Protein AF-A0A430GWV3-F1 (afdb_monomer)

pLDDT: mean 92.47, std 9.47, range [46.03, 98.88]

Solvent-accessible surface area (backbone atoms only — not comparable to full-atom values): 29104 Å² total; per-residue (Å²): 120,71,70,62,57,55,52,51,51,52,52,52,50,51,51,52,48,50,52,51,48,54,64,66,63,56,65,74,71,70,57,75,70,71,66,45,68,42,47,49,85,62,65,70,66,87,57,29,54,24,57,40,73,99,37,68,44,37,29,38,26,36,43,55,51,47,84,50,93,75,36,58,47,53,92,38,36,30,36,26,37,29,36,53,40,80,89,77,33,31,45,44,77,77,47,70,31,57,79,75,66,43,77,38,74,95,72,45,32,36,35,60,26,32,32,36,43,20,49,36,77,55,98,94,40,33,39,32,20,20,21,26,34,43,77,44,69,76,68,82,45,38,14,20,29,35,30,40,31,42,90,84,78,52,39,53,42,71,93,38,46,32,60,32,27,32,35,42,58,80,50,100,62,61,23,27,34,24,15,29,50,18,31,39,42,66,58,97,88,42,45,33,39,34,27,20,36,41,33,28,37,58,35,72,89,45,67,39,53,55,41,27,25,21,34,29,32,52,45,35,68,46,91,54,98,69,53,34,63,25,42,45,90,45,84,83,42,63,41,53,58,82,42,65,91,59,36,36,45,31,27,49,60,38,84,97,38,72,55,30,49,14,18,24,34,51,50,32,69,48,73,55,96,76,29,40,36,34,30,29,27,28,2,7,57,25,35,60,42,51,81,29,80,25,40,57,14,18,16,53,47,43,25,36,30,79,63,93,73,42,78,38,52,35,62,57,23,32,52,63,35,73,82,61,51,50,24,10,39,43,44,40,22,80,43,47,50,91,86,70,53,37,26,41,37,27,31,30,37,72,70,37,30,75,66,17,74,78,61,69,39,52,60,78,67,44,43,30,32,34,76,46,61,83,88,69,53,38,70,34,64,63,81,84,70,77,76,58,58,35,63,39,26,30,48,63,47,80,43,42,42,74,38,33,22,44,60,24,46,72,26,24,72,94,50,61,54,48,53,46,81,43,56,37,29,33,32,6,36,17,50,51,23,36,53,23,38,13,61,23,10,36,43,75,23,42,74,60,80,64,36,33,31,35,35,27,29,17,52,86,46,24,37,62,46,77,49,40,43,71,68,33,21,74,69,26,82,78,19,37,84,77,30,44,51,34,44,56,21,24,28,12,40,16,51,51,22,36,77,73,68,15,74,27,18,30,46,56,56,33,43,77,56,90,60,37,30,27,30,30,27,22,26,55,85,39,24,40,78,42,83,51,34,23,73,62,31,38,77,67,26,83,18,77,55,88,57,39,60,36,69,38,23,17,32,11,33,18,52,54,22,39,77,73,65,27,47,28,16,75,18,51,33,38,75,58,85,57,41,30,29,32,34,25,30,38,48,79,35,72,88

Foldseek 3Di:
DVVVVVVVVVVVVVVVVVVVVVVVPPPVPLPAFDWFFAAEPLDDDWKAWEDAPPDQFKIKIKFAPAPDPNSPHHDAIFIFIWTAPPVNNYTYTDGTQDDDFFDPPVQQWTWHHWGQKAWDQAPNWIKIKTWTWIPGDDDDAIFIKMFTADPVPRHTDSNQMDRQEQKDDPDPARFTWHQANWEWDDAPNWIKIKGKIFTWDQFDVGTFRQAIFMKMFTWDQDPDPSRHIHGPPPNRHHYYPPPPVGMEGQAGADPPPQFRHGFWAWAYWDQDPLKIKTKTFGGGQLQRDLPRLFALHGFIWIFIANDRDDYNRRLQWTFDPPDAASFNWDRFYWHAHPVRWIKTWTFGADGNQQQFDDRSSHDDGGTIITTDDPVPTDIGRDDPDDQADHQAQKAKDKGFVSSLCSQARHCDLVCVPDDQQDLRNLLSQQSRLVSSQLPLGWAFQADDPRMTMIMGGHPVFKHWDKDFQVQLCVQPVPSHNRGCLFLSVLLSQQVSLVVVVAVQGWDDQSDDDPGMGIIIRGHPLFKDKDKDFQVQLCVQFPRNPPTFSDSSNSNSLQVVLVVVVFNGWRTFNHDDHGITITMTTHPSHGD

Radius of gyration: 27.86 Å; Cα contacts (8 Å, |Δi|>4): 1647; chains: 1; bounding box: 69×79×78 Å

Structure (mmCIF, N/CA/C/O backbone):
data_AF-A0A430GWV3-F1
#
_entry.id   AF-A0A430GWV3-F1
#
loop_
_atom_site.group_PDB
_atom_site.id
_atom_site.type_symbol
_atom_site.label_atom_id
_atom_site.label_alt_id
_atom_site.label_comp_id
_atom_site.label_asym_id
_atom_site.label_entity_id
_atom_site.label_seq_id
_atom_site.pdbx_PDB_ins_code
_atom_site.Cartn_x
_atom_site.Cartn_y
_atom_site.Cartn_z
_atom_site.occupancy
_atom_site.B_iso_or_equiv
_atom_site.auth_seq_id
_atom_site.auth_comp_id
_atom_site.auth_asym_id
_atom_site.auth_atom_id
_atom_site.pdbx_PDB_model_num
ATOM 1 N N . MET A 1 1 ? -23.480 -52.327 -35.199 1.00 56.41 1 MET A N 1
ATOM 2 C CA . MET A 1 1 ? -23.081 -51.842 -33.854 1.00 56.41 1 MET A CA 1
ATOM 3 C C . MET A 1 1 ? -22.000 -50.750 -33.886 1.00 56.41 1 MET A C 1
ATOM 5 O O . MET A 1 1 ? -21.946 -49.974 -32.943 1.00 56.41 1 MET A O 1
ATOM 9 N N . SER A 1 2 ? -21.201 -50.605 -34.954 1.00 63.72 2 SER A N 1
ATOM 10 C CA . SER A 1 2 ? -20.170 -49.551 -35.082 1.00 63.72 2 SER A CA 1
ATOM 11 C C . SER A 1 2 ? -20.722 -48.114 -35.126 1.00 63.72 2 SER A C 1
ATOM 13 O O . SER A 1 2 ? -20.157 -47.229 -34.495 1.00 63.72 2 SER A O 1
ATOM 15 N N . ASN A 1 3 ? -21.869 -47.881 -35.774 1.00 67.81 3 ASN A N 1
ATOM 16 C CA . ASN A 1 3 ? -22.443 -46.530 -35.914 1.00 67.81 3 ASN A CA 1
ATOM 17 C C . ASN A 1 3 ? -22.951 -45.916 -34.595 1.00 67.81 3 ASN A C 1
ATOM 19 O O . ASN A 1 3 ? -22.971 -44.696 -34.449 1.00 67.81 3 ASN A O 1
ATOM 23 N N . LEU A 1 4 ? -23.316 -46.741 -33.605 1.00 73.88 4 LEU A N 1
ATOM 24 C CA . LEU A 1 4 ? -23.815 -46.253 -32.313 1.00 73.88 4 LEU A CA 1
ATOM 25 C C . LEU A 1 4 ? -22.685 -45.699 -31.425 1.00 73.88 4 LEU A C 1
ATOM 27 O O . LEU A 1 4 ? -22.897 -44.768 -30.650 1.00 73.88 4 LEU A O 1
ATOM 31 N N . ALA A 1 5 ? -21.476 -46.257 -31.547 1.00 77.75 5 ALA A N 1
ATOM 32 C CA . ALA A 1 5 ? -20.306 -45.824 -30.786 1.00 77.75 5 ALA A CA 1
ATOM 33 C C . ALA A 1 5 ? -19.764 -44.476 -31.291 1.00 77.75 5 ALA A C 1
ATOM 35 O O . ALA A 1 5 ? -19.411 -43.610 -30.488 1.00 77.75 5 ALA A O 1
ATOM 36 N N . THR A 1 6 ? -19.762 -44.270 -32.611 1.00 80.38 6 THR A N 1
ATOM 37 C CA . THR A 1 6 ? -19.342 -43.009 -33.238 1.00 80.38 6 THR A CA 1
ATOM 38 C C . THR A 1 6 ? -20.301 -41.868 -32.896 1.00 80.38 6 THR A C 1
ATOM 40 O O . THR A 1 6 ? -19.855 -40.780 -32.535 1.00 80.38 6 THR A O 1
ATOM 43 N N . LEU A 1 7 ? -21.614 -42.134 -32.899 1.00 82.12 7 LEU A N 1
ATOM 44 C CA . LEU A 1 7 ? -22.631 -41.146 -32.530 1.00 82.12 7 LEU A CA 1
ATOM 45 C C . LEU A 1 7 ? -22.523 -40.726 -31.054 1.00 82.12 7 LEU A C 1
ATOM 47 O O . LEU A 1 7 ? -22.596 -39.539 -30.749 1.00 82.12 7 LEU A O 1
ATOM 51 N N . ARG A 1 8 ? -22.264 -41.671 -30.136 1.00 83.75 8 ARG A N 1
ATOM 52 C CA . ARG A 1 8 ? -22.032 -41.345 -28.716 1.00 83.75 8 ARG A CA 1
ATOM 53 C C . ARG A 1 8 ? -20.801 -40.460 -28.522 1.00 83.75 8 ARG A C 1
ATOM 55 O O . ARG A 1 8 ? -20.887 -39.482 -27.790 1.00 83.75 8 ARG A O 1
ATOM 62 N N . ARG A 1 9 ? -19.679 -40.754 -29.192 1.00 82.81 9 ARG A N 1
ATOM 63 C CA . ARG A 1 9 ? -18.461 -39.923 -29.100 1.00 82.81 9 ARG A CA 1
ATOM 64 C C . ARG A 1 9 ? -18.682 -38.507 -29.631 1.00 82.81 9 ARG A C 1
ATOM 66 O O . ARG A 1 9 ? -18.244 -37.564 -28.983 1.00 82.81 9 ARG A O 1
ATOM 73 N N . ALA A 1 10 ? -19.403 -38.355 -30.742 1.00 83.12 10 ALA A N 1
ATOM 74 C CA . ALA A 1 10 ? -19.754 -37.042 -31.280 1.00 83.12 10 ALA A CA 1
ATOM 75 C C . ALA A 1 10 ? -20.646 -36.242 -30.311 1.00 83.12 10 ALA A C 1
ATOM 77 O O . ALA A 1 10 ? -20.386 -35.068 -30.072 1.00 83.12 10 ALA A O 1
ATOM 78 N N . ILE A 1 11 ? -21.637 -36.888 -29.684 1.00 86.94 11 ILE A N 1
ATOM 79 C CA . ILE A 1 11 ? -22.517 -36.250 -28.692 1.00 86.94 11 ILE A CA 1
ATOM 80 C C . ILE A 1 11 ? -21.735 -35.811 -27.445 1.00 86.94 11 ILE A C 1
ATOM 82 O O . ILE A 1 11 ? -21.932 -34.691 -26.980 1.00 86.94 11 ILE A O 1
ATOM 86 N N . TYR A 1 12 ? -20.815 -36.636 -26.930 1.00 85.38 12 TYR A N 1
ATOM 87 C CA . TYR A 1 12 ? -19.959 -36.248 -25.800 1.00 85.38 12 TYR A CA 1
ATOM 88 C C . TYR A 1 12 ? -19.028 -35.086 -26.144 1.00 85.38 12 TYR A C 1
ATOM 90 O O . TYR A 1 12 ? -18.842 -34.204 -25.311 1.00 85.38 12 TYR A O 1
ATOM 98 N N . PHE A 1 13 ? -18.478 -35.054 -27.361 1.00 85.00 13 PHE A N 1
ATOM 99 C CA . PHE A 1 13 ? -17.621 -33.955 -27.798 1.00 85.00 13 PHE A CA 1
ATOM 100 C C . PHE A 1 13 ? -18.414 -32.650 -27.917 1.00 85.00 13 PHE A C 1
ATOM 102 O O . PHE A 1 13 ? -17.990 -31.634 -27.385 1.00 85.00 13 PHE A O 1
ATOM 109 N N . VAL A 1 14 ? -19.611 -32.687 -28.514 1.00 84.06 14 VAL A N 1
ATOM 110 C CA . VAL A 1 14 ? -20.488 -31.510 -28.629 1.00 84.06 14 VAL A CA 1
ATOM 111 C C . VAL A 1 14 ? -20.968 -31.035 -27.257 1.00 84.06 14 VAL A C 1
ATOM 113 O O . VAL A 1 14 ? -20.924 -29.839 -26.995 1.00 84.06 14 VAL A O 1
ATOM 116 N N . LEU A 1 15 ? -21.364 -31.932 -26.348 1.00 80.69 15 LEU A N 1
ATOM 117 C CA . LEU A 1 15 ? -21.751 -31.554 -24.982 1.00 80.69 15 LEU A CA 1
ATOM 118 C C . LEU A 1 15 ? -20.574 -30.972 -24.194 1.00 80.69 15 LEU A C 1
ATOM 120 O O . LEU A 1 15 ? -20.744 -29.946 -23.544 1.00 80.69 15 LEU A O 1
ATOM 124 N N . ALA A 1 16 ? -19.381 -31.566 -24.286 1.00 79.00 16 ALA A N 1
ATOM 125 C CA . ALA A 1 16 ? -18.182 -31.026 -23.651 1.00 79.00 16 ALA A CA 1
ATOM 126 C C . ALA A 1 16 ? -17.817 -29.651 -24.226 1.00 79.00 16 ALA A C 1
ATOM 128 O O . ALA A 1 16 ? -17.532 -28.737 -23.459 1.00 79.00 16 ALA A O 1
ATOM 129 N N . SER A 1 17 ? -17.902 -29.468 -25.548 1.00 74.00 17 SER A N 1
ATOM 130 C CA . SER A 1 17 ? -17.674 -28.180 -26.203 1.00 74.00 17 SER A CA 1
ATOM 131 C C . SER A 1 17 ? -18.736 -27.146 -25.844 1.00 74.00 17 SER A C 1
ATOM 133 O O . SER A 1 17 ? -18.373 -26.005 -25.615 1.00 74.00 17 SER A O 1
ATOM 135 N N . VAL A 1 18 ? -20.018 -27.505 -25.732 1.00 74.56 18 VAL A N 1
ATOM 136 C CA . VAL A 1 18 ? -21.092 -26.578 -25.324 1.00 74.56 18 VAL A CA 1
ATOM 137 C C . VAL A 1 18 ? -20.974 -26.212 -23.844 1.00 74.56 18 VAL A C 1
ATOM 139 O O . VAL A 1 18 ? -21.210 -25.061 -23.488 1.00 74.56 18 VAL A O 1
ATOM 142 N N . VAL A 1 19 ? -20.555 -27.135 -22.975 1.00 73.00 19 VAL A N 1
ATOM 143 C CA . VAL A 1 19 ? -20.256 -26.834 -21.565 1.00 73.00 19 VAL A CA 1
ATOM 144 C C . VAL A 1 19 ? -19.022 -25.934 -21.457 1.00 73.00 19 VAL A C 1
ATOM 146 O O . VAL A 1 19 ? -19.084 -24.927 -20.762 1.00 73.00 19 VAL A O 1
ATOM 149 N N . LEU A 1 20 ? -17.945 -26.206 -22.206 1.00 63.47 20 LEU A N 1
ATOM 150 C CA . LEU A 1 20 ? -16.776 -25.319 -22.257 1.00 63.47 20 LEU A CA 1
ATOM 151 C C . LEU A 1 20 ? -17.143 -23.940 -22.819 1.00 63.47 20 LEU A C 1
ATOM 153 O O . LEU A 1 20 ? -16.755 -22.927 -22.252 1.00 63.47 20 LEU A O 1
ATOM 157 N N . LEU A 1 21 ? -17.919 -23.887 -23.906 1.00 59.69 21 LEU A N 1
ATOM 158 C CA . LEU A 1 21 ? -18.301 -22.645 -24.576 1.00 59.69 21 LEU A CA 1
ATOM 159 C C . LEU A 1 21 ? -19.295 -21.838 -23.732 1.00 59.69 21 LEU A C 1
ATOM 161 O O . LEU A 1 21 ? -19.184 -20.624 -23.690 1.00 59.69 21 LEU A O 1
ATOM 165 N N . SER A 1 22 ? -20.215 -22.480 -23.005 1.00 54.84 22 SER A N 1
ATOM 166 C CA . SER A 1 22 ? -21.115 -21.800 -22.055 1.00 54.84 22 SER A CA 1
ATOM 167 C C . SER A 1 22 ? -20.415 -21.372 -20.762 1.00 54.84 22 SER A C 1
ATOM 169 O O . SER A 1 22 ? -20.817 -20.374 -20.168 1.00 54.84 22 SER A O 1
ATOM 171 N N . MET A 1 23 ? -19.340 -22.055 -20.350 1.00 54.56 23 MET A N 1
ATOM 172 C CA . MET A 1 23 ? -18.436 -21.566 -19.302 1.00 54.56 23 MET A CA 1
ATOM 173 C C . MET A 1 23 ? -17.574 -20.388 -19.792 1.00 54.56 23 MET A C 1
ATOM 175 O O . MET A 1 23 ? -17.357 -19.456 -19.025 1.00 54.56 23 MET A O 1
ATOM 179 N N . LEU A 1 24 ? -17.157 -20.380 -21.064 1.00 51.88 24 LEU A N 1
ATOM 180 C CA . LEU A 1 24 ? -16.410 -19.282 -21.701 1.00 51.88 24 LEU A CA 1
ATOM 181 C C . LEU A 1 24 ? -17.296 -18.066 -22.051 1.00 51.88 24 LEU A C 1
ATOM 183 O O . LEU A 1 24 ? -16.810 -16.941 -22.054 1.00 51.88 24 LEU A O 1
ATOM 187 N N . LEU A 1 25 ? -18.592 -18.274 -22.319 1.00 46.03 25 LEU A N 1
ATOM 188 C CA . LEU A 1 25 ? -19.583 -17.234 -22.652 1.00 46.03 25 LEU A CA 1
ATOM 189 C C . LEU A 1 25 ? -20.348 -16.692 -21.443 1.00 46.03 25 LEU A C 1
ATOM 191 O O . LEU A 1 25 ? -21.206 -15.824 -21.610 1.00 46.03 25 LEU A O 1
ATOM 195 N N . ARG A 1 26 ? -20.019 -17.111 -20.214 1.00 49.00 26 ARG A N 1
ATOM 196 C CA . ARG A 1 26 ? -20.281 -16.251 -19.056 1.00 49.00 26 ARG A CA 1
ATOM 197 C C . ARG A 1 26 ? -19.297 -15.090 -19.128 1.00 49.00 26 ARG A C 1
ATOM 199 O O . ARG A 1 26 ? -18.358 -15.015 -18.344 1.00 49.00 26 ARG A O 1
ATOM 206 N N . THR A 1 27 ? -19.516 -14.181 -20.080 1.00 48.97 27 THR A N 1
ATOM 207 C CA . THR A 1 27 ? -19.045 -12.807 -19.950 1.00 48.97 27 THR A CA 1
ATOM 208 C C . THR A 1 27 ? -19.499 -12.386 -18.568 1.00 48.97 27 THR A C 1
ATOM 210 O O . THR A 1 27 ? -20.707 -12.326 -18.327 1.00 48.97 27 THR A O 1
ATOM 213 N N . ALA A 1 28 ? -18.552 -12.244 -17.640 1.00 55.53 28 ALA A N 1
ATOM 214 C CA . ALA A 1 28 ? -18.831 -11.734 -16.316 1.00 55.53 28 ALA A CA 1
ATOM 215 C C . ALA A 1 28 ? -19.535 -10.403 -16.547 1.00 55.53 28 ALA A C 1
ATOM 217 O O . ALA A 1 28 ? -18.905 -9.436 -16.974 1.00 55.53 28 ALA A O 1
ATOM 218 N N . ALA A 1 29 ? -20.864 -10.392 -16.410 1.00 57.50 29 ALA A N 1
ATOM 219 C CA . ALA A 1 29 ? -21.615 -9.161 -16.472 1.00 57.50 29 ALA A CA 1
ATOM 220 C C . ALA A 1 29 ? -20.958 -8.282 -15.418 1.00 57.50 29 ALA A C 1
ATOM 222 O O . ALA A 1 29 ? -20.857 -8.707 -14.265 1.00 57.50 29 ALA A O 1
ATOM 223 N N . ALA A 1 30 ? -20.398 -7.152 -15.851 1.00 62.69 30 ALA A N 1
ATOM 224 C CA . ALA A 1 30 ? -19.701 -6.236 -14.970 1.00 62.69 30 ALA A CA 1
ATOM 225 C C . ALA A 1 30 ? -20.628 -5.965 -13.787 1.00 62.69 30 ALA A C 1
ATOM 227 O O . ALA A 1 30 ? -21.687 -5.359 -13.957 1.00 62.69 30 ALA A O 1
ATOM 228 N N . GLN A 1 31 ? -20.288 -6.506 -12.615 1.00 70.44 31 GLN A N 1
ATOM 229 C CA . GLN A 1 31 ? -21.092 -6.298 -11.428 1.00 70.44 31 GLN A CA 1
ATOM 230 C C . GLN A 1 31 ? -20.895 -4.836 -11.052 1.00 70.44 31 GLN A C 1
ATOM 232 O O . GLN A 1 31 ? -19.871 -4.468 -10.481 1.00 70.44 31 GLN A O 1
ATOM 237 N N . THR A 1 32 ? -21.853 -3.990 -11.421 1.00 79.12 32 THR A N 1
ATOM 238 C CA . THR A 1 32 ? -21.873 -2.611 -10.952 1.00 79.12 32 THR A CA 1
ATOM 239 C C . THR A 1 32 ? -22.046 -2.647 -9.442 1.00 79.12 32 THR A C 1
ATOM 241 O O . THR A 1 32 ? -23.047 -3.154 -8.930 1.00 79.12 32 THR A O 1
ATOM 244 N N . ILE A 1 33 ? -21.043 -2.152 -8.724 1.00 87.56 33 ILE A N 1
ATOM 245 C CA . ILE A 1 33 ? -21.117 -2.016 -7.276 1.00 87.56 33 ILE A CA 1
ATOM 246 C C . ILE A 1 33 ? -21.826 -0.703 -6.986 1.00 87.56 33 ILE A C 1
ATOM 248 O O . ILE A 1 33 ? -21.305 0.374 -7.267 1.00 87.56 33 ILE A O 1
ATOM 252 N N . ASN A 1 34 ? -23.028 -0.803 -6.428 1.00 92.19 34 ASN A N 1
ATOM 253 C CA . ASN A 1 34 ? -23.753 0.365 -5.957 1.00 92.19 34 ASN A CA 1
ATOM 254 C C . ASN A 1 34 ? -23.095 0.868 -4.676 1.00 92.19 34 ASN A C 1
ATOM 256 O O . ASN A 1 34 ? -22.966 0.120 -3.706 1.00 92.19 34 ASN A O 1
ATOM 260 N N . THR A 1 35 ? -22.704 2.136 -4.669 1.00 95.75 35 THR A N 1
ATOM 261 C CA . THR A 1 35 ? -22.189 2.808 -3.480 1.00 95.75 35 THR A CA 1
ATOM 262 C C . THR A 1 35 ? -23.028 4.024 -3.160 1.00 95.75 35 THR A C 1
ATOM 264 O O . THR A 1 35 ? -23.666 4.623 -4.028 1.00 95.75 35 THR A O 1
ATOM 267 N N . THR A 1 36 ? -23.017 4.390 -1.889 1.00 97.44 36 THR A N 1
ATOM 268 C CA . THR A 1 36 ? -23.635 5.611 -1.404 1.00 97.44 36 THR A CA 1
ATOM 269 C C . THR A 1 36 ? -22.524 6.523 -0.901 1.00 97.44 36 THR A C 1
ATOM 271 O O . THR A 1 36 ? -21.832 6.150 0.052 1.00 97.44 36 THR A O 1
ATOM 274 N N . PRO A 1 37 ? -22.306 7.688 -1.534 1.00 97.38 37 PRO A N 1
ATOM 275 C CA . PRO A 1 37 ? -21.361 8.673 -1.031 1.00 97.38 37 PRO A CA 1
ATOM 276 C C . PRO A 1 37 ? -21.719 9.077 0.397 1.00 97.38 37 PRO A C 1
ATOM 278 O O . PRO A 1 37 ? -22.895 9.242 0.722 1.00 97.38 37 PRO A O 1
ATOM 281 N N . VAL A 1 38 ? -20.701 9.248 1.234 1.00 97.25 38 VAL A N 1
ATOM 282 C CA . VAL A 1 38 ? -20.862 9.747 2.600 1.00 97.25 38 VAL A CA 1
ATOM 283 C C . VAL A 1 38 ? -20.164 11.090 2.688 1.00 97.25 38 VAL A C 1
ATOM 285 O O . VAL A 1 38 ? -18.968 11.204 2.423 1.00 97.25 38 VAL A O 1
ATOM 288 N N . ASN A 1 39 ? -20.923 12.119 3.043 1.00 96.69 39 ASN A N 1
ATOM 289 C CA . ASN A 1 39 ? -20.385 13.457 3.209 1.00 96.69 39 ASN A CA 1
ATOM 290 C C . ASN A 1 39 ? -19.836 13.625 4.627 1.00 96.69 39 ASN A C 1
ATOM 292 O O . ASN A 1 39 ? -20.520 13.345 5.612 1.00 96.69 39 ASN A O 1
ATOM 296 N N . VAL A 1 40 ? -18.618 14.140 4.736 1.00 94.56 40 VAL A N 1
ATOM 297 C CA . VAL A 1 40 ? -18.019 14.511 6.018 1.00 94.56 40 VAL A CA 1
ATOM 298 C C . VAL A 1 40 ? -17.524 15.949 5.891 1.00 94.56 40 VAL A C 1
ATOM 300 O O . VAL A 1 40 ? -16.464 16.188 5.309 1.00 94.56 40 VAL A O 1
ATOM 303 N N . PRO A 1 41 ? -18.293 16.937 6.375 1.00 92.06 41 PRO A N 1
ATOM 304 C CA . PRO A 1 41 ? -17.913 18.336 6.249 1.00 92.06 41 PRO A CA 1
ATOM 305 C C . PRO A 1 41 ? -16.550 18.617 6.894 1.00 92.06 41 PRO A C 1
ATOM 307 O O . PRO A 1 41 ? -16.293 18.197 8.024 1.00 92.06 41 PRO A O 1
ATOM 310 N N . ASN A 1 42 ? -15.704 19.379 6.193 1.00 84.44 42 ASN A N 1
ATOM 311 C CA . ASN A 1 42 ? -14.353 19.767 6.629 1.00 84.44 42 ASN A CA 1
ATOM 312 C C . ASN A 1 42 ? -13.393 18.582 6.851 1.00 84.44 42 ASN A C 1
ATOM 314 O O . ASN A 1 42 ? -12.513 18.644 7.712 1.00 84.44 42 ASN A O 1
ATOM 318 N N . LEU A 1 43 ? -13.572 17.496 6.093 1.00 80.56 43 LEU A N 1
ATOM 319 C CA . LEU A 1 43 ? -12.629 16.386 6.052 1.00 80.56 43 LEU A CA 1
ATOM 320 C C . LEU A 1 43 ? -11.505 16.677 5.054 1.00 80.56 43 LEU A C 1
ATOM 322 O O . LEU A 1 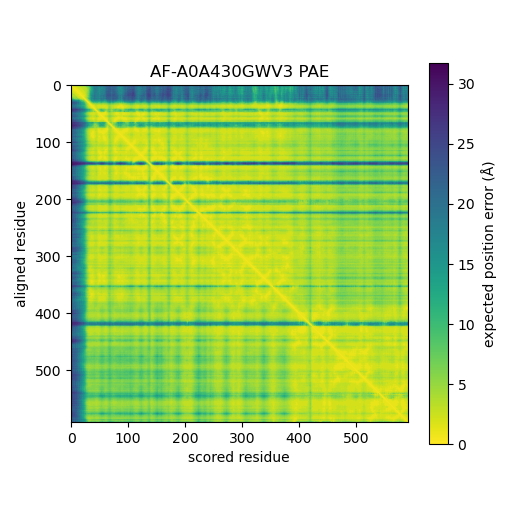43 ? -11.766 16.949 3.885 1.00 80.56 43 LEU A O 1
ATOM 326 N N . CYS A 1 44 ? -10.260 16.589 5.509 1.00 76.81 44 CYS A N 1
ATOM 327 C CA . CYS A 1 44 ? -9.089 16.938 4.695 1.00 76.81 44 CYS A CA 1
ATOM 328 C C . CYS A 1 44 ? -8.200 15.753 4.341 1.00 76.81 44 CYS A C 1
ATOM 330 O O . CYS A 1 44 ? -7.247 15.879 3.577 1.00 76.81 44 CYS A O 1
ATOM 332 N N . ASN A 1 45 ? -8.481 14.606 4.939 1.00 80.50 45 ASN A N 1
ATOM 333 C CA . ASN A 1 45 ? -7.685 13.407 4.830 1.00 80.50 45 ASN A CA 1
ATOM 334 C C . ASN A 1 45 ? -8.584 12.192 5.040 1.00 80.50 45 ASN A C 1
ATOM 336 O O . ASN A 1 45 ? -9.735 12.304 5.455 1.00 80.50 45 ASN A O 1
ATOM 340 N N . SER A 1 46 ? -8.033 11.015 4.813 1.00 81.00 46 SER A N 1
ATOM 341 C CA . SER A 1 46 ? -8.733 9.764 5.064 1.00 81.00 46 SER A CA 1
ATOM 342 C C . SER A 1 46 ? -8.950 9.587 6.557 1.00 81.00 46 SER A C 1
ATOM 344 O O . SER A 1 46 ? -8.004 9.689 7.337 1.00 81.00 46 SER A O 1
ATOM 346 N N . VAL A 1 47 ? -10.186 9.344 6.980 1.00 86.88 47 VAL A N 1
ATOM 347 C CA . VAL A 1 47 ? -10.536 9.242 8.399 1.00 86.88 47 VAL A CA 1
ATOM 348 C C . VAL A 1 47 ? -11.134 7.883 8.694 1.00 86.88 47 VAL A C 1
ATOM 350 O O . VAL A 1 47 ? -12.087 7.451 8.054 1.00 86.88 47 VAL A O 1
ATOM 353 N N . SER A 1 48 ? -10.560 7.225 9.697 1.00 93.62 48 SER A N 1
ATOM 354 C CA . SER A 1 48 ? -11.130 6.035 10.308 1.00 93.62 48 SER A CA 1
ATOM 355 C C . SER A 1 48 ? -12.315 6.424 11.185 1.00 93.62 48 SER A C 1
ATOM 357 O O . SER A 1 48 ? -12.180 7.289 12.055 1.00 93.62 48 SER A O 1
ATOM 359 N N . PHE A 1 49 ? -13.457 5.773 10.963 1.00 96.94 49 PHE A N 1
ATOM 360 C CA . PHE A 1 49 ? -14.665 5.899 11.774 1.00 96.94 49 PHE A CA 1
ATOM 361 C C . PHE A 1 49 ? -15.056 4.542 12.334 1.00 96.94 49 PHE A C 1
ATOM 363 O O . PHE A 1 49 ? -15.106 3.558 11.604 1.00 96.94 49 PHE A O 1
ATOM 370 N N . HIS A 1 50 ? -15.425 4.494 13.608 1.00 98.19 50 HIS A N 1
ATOM 371 C CA . HIS A 1 50 ? -15.989 3.292 14.203 1.00 98.19 50 HIS A CA 1
ATOM 372 C C . HIS A 1 50 ? -17.323 3.581 14.864 1.00 98.19 50 HIS A C 1
ATOM 374 O O . HIS A 1 50 ? -17.442 4.498 15.676 1.00 98.19 50 HIS A O 1
ATOM 380 N N . GLN A 1 51 ? -18.327 2.785 14.508 1.00 98.31 51 GLN A N 1
ATOM 381 C CA . GLN A 1 51 ? -19.666 2.895 15.069 1.00 98.31 51 GLN A CA 1
ATOM 382 C C . GLN A 1 51 ? -19.671 2.447 16.533 1.00 98.31 51 GLN A C 1
ATOM 384 O O . GLN A 1 51 ? -19.107 1.402 16.872 1.00 98.31 51 GLN A O 1
ATOM 389 N N . ILE A 1 52 ? -20.326 3.216 17.401 1.00 98.31 52 ILE A N 1
ATOM 390 C CA . ILE A 1 52 ? -20.406 2.899 18.827 1.00 98.31 52 ILE A CA 1
ATOM 391 C C . ILE A 1 52 ? -21.392 1.734 19.035 1.00 98.31 52 ILE A C 1
ATOM 393 O O . ILE A 1 52 ? -22.559 1.839 18.647 1.00 98.31 52 ILE A O 1
ATOM 397 N N . PRO A 1 53 ? -20.975 0.617 19.664 1.00 97.00 53 PRO A N 1
ATOM 398 C CA . PRO A 1 53 ? -21.866 -0.507 19.934 1.00 97.00 53 PRO A CA 1
ATOM 399 C C . PRO A 1 53 ? -23.121 -0.088 20.707 1.00 97.00 53 PRO A C 1
ATOM 401 O O . PRO A 1 53 ? -23.041 0.639 21.695 1.00 97.00 53 PRO A O 1
ATOM 404 N N . GLY A 1 54 ? -24.284 -0.564 20.259 1.00 95.44 54 GLY A N 1
ATOM 405 C CA . GLY A 1 54 ? -25.578 -0.218 20.855 1.00 95.44 54 GLY A CA 1
ATOM 406 C C . GLY A 1 54 ? -26.120 1.156 20.450 1.00 95.44 54 GLY A C 1
ATOM 407 O O . GLY A 1 54 ? -27.232 1.496 20.846 1.00 95.44 54 GLY A O 1
ATOM 408 N N . ASN A 1 55 ? -25.392 1.932 19.638 1.00 96.00 55 ASN A N 1
ATOM 409 C CA . ASN A 1 55 ? -25.872 3.205 19.121 1.00 96.00 55 ASN A CA 1
ATOM 410 C C . ASN A 1 55 ? -25.591 3.359 17.620 1.00 96.00 55 ASN A C 1
ATOM 412 O O . ASN A 1 55 ? -24.502 3.748 17.206 1.00 96.00 55 ASN A O 1
ATOM 416 N N . GLY A 1 56 ? -26.611 3.094 16.799 1.00 95.31 56 GLY A N 1
ATOM 417 C CA . GLY A 1 56 ? -26.489 3.105 15.338 1.00 95.31 56 GLY A CA 1
ATOM 418 C C . GLY A 1 56 ? -26.146 4.467 14.723 1.00 95.31 56 GLY A C 1
ATOM 419 O O . GLY A 1 56 ? -25.729 4.523 13.571 1.00 95.31 56 GLY A O 1
ATOM 420 N N . ASN A 1 57 ? -26.284 5.568 15.465 1.00 97.88 57 ASN A N 1
ATOM 421 C CA . ASN A 1 57 ? -26.109 6.915 14.918 1.00 97.88 57 ASN A CA 1
ATOM 422 C C . ASN A 1 57 ? -24.780 7.565 15.296 1.00 97.88 57 ASN A C 1
ATOM 424 O O . ASN A 1 57 ? -24.400 8.528 14.636 1.00 97.88 57 ASN A O 1
ATOM 428 N N . TYR A 1 58 ? -24.082 7.078 16.325 1.00 98.38 58 TYR A N 1
ATOM 429 C CA . TYR A 1 58 ? -22.842 7.695 16.794 1.00 98.38 58 TYR A CA 1
ATOM 430 C C . TYR A 1 58 ? -21.601 6.910 16.388 1.00 98.38 58 TYR A C 1
ATOM 432 O O . TYR A 1 58 ? -21.557 5.679 16.423 1.00 98.38 58 TYR A O 1
ATOM 440 N N . PHE A 1 59 ? -20.568 7.670 16.043 1.00 98.56 59 PHE A N 1
ATOM 441 C CA . PHE A 1 59 ? -19.281 7.179 15.582 1.00 98.56 59 PHE A CA 1
ATOM 442 C C . PHE A 1 59 ? -18.172 7.915 16.325 1.00 98.56 59 PHE A C 1
ATOM 444 O O . PHE A 1 59 ? -18.303 9.102 16.625 1.00 98.56 59 PHE A O 1
ATOM 451 N N . ILE A 1 60 ? -17.063 7.232 16.584 1.00 98.31 60 ILE A N 1
ATOM 452 C CA . ILE A 1 60 ? -15.809 7.888 16.961 1.00 98.31 60 ILE A CA 1
ATOM 453 C C . ILE A 1 60 ? -14.907 7.864 15.736 1.00 98.31 60 ILE A C 1
ATOM 455 O O . ILE A 1 60 ? -14.777 6.826 15.089 1.00 98.31 60 ILE A O 1
ATOM 459 N N . GLY A 1 61 ? -14.298 8.997 15.407 1.00 96.44 61 GLY A N 1
ATOM 460 C CA . GLY A 1 61 ? -13.343 9.088 14.309 1.00 96.44 61 GLY A CA 1
ATOM 461 C C . GLY A 1 61 ? -12.155 9.973 14.644 1.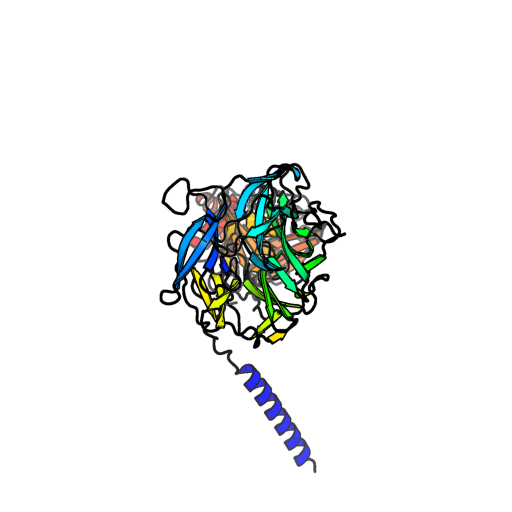00 96.44 61 GLY A C 1
ATOM 462 O O . GLY A 1 61 ? -12.190 10.734 15.614 1.00 96.44 61 GLY A O 1
ATOM 463 N N . ARG A 1 62 ? -11.093 9.864 13.843 1.00 93.81 62 ARG A N 1
ATOM 464 C CA . ARG A 1 62 ? -9.920 10.739 13.975 1.00 93.81 62 ARG A CA 1
ATOM 465 C C . ARG A 1 62 ? -10.152 12.110 13.343 1.00 93.81 62 ARG A C 1
ATOM 467 O O . ARG A 1 62 ? -10.909 12.249 12.387 1.00 93.81 62 ARG A O 1
ATOM 474 N N . ARG A 1 63 ? -9.435 13.116 13.830 1.00 91.25 63 ARG A N 1
ATOM 475 C CA . ARG A 1 63 ? -9.398 14.463 13.249 1.00 91.25 63 ARG A CA 1
ATOM 476 C C . ARG A 1 63 ? -8.056 15.121 13.551 1.00 91.25 63 ARG A C 1
ATOM 478 O O . ARG A 1 63 ? -7.521 14.922 14.638 1.00 91.25 63 ARG A O 1
ATOM 485 N N . LEU A 1 64 ? -7.532 15.934 12.634 1.00 90.62 64 LEU A N 1
ATOM 486 C CA . LEU A 1 64 ? -6.408 16.813 12.955 1.00 90.62 64 LEU A CA 1
ATOM 487 C C . LEU A 1 64 ? -6.804 17.834 14.030 1.00 90.62 64 LEU A C 1
ATOM 489 O O . LEU A 1 64 ? -7.891 18.424 14.009 1.00 90.62 64 LEU A O 1
ATOM 493 N N . ILE A 1 65 ? -5.904 18.050 14.986 1.00 85.69 65 ILE A N 1
ATOM 494 C CA . ILE A 1 65 ? -5.989 19.153 15.939 1.00 85.69 65 ILE A CA 1
ATOM 495 C C . ILE A 1 65 ? -5.640 20.417 15.165 1.00 85.69 65 ILE A C 1
ATOM 497 O O . ILE A 1 65 ? -4.467 20.747 14.978 1.00 85.69 65 ILE A O 1
ATOM 501 N N . ASN A 1 66 ? -6.677 21.084 14.664 1.00 79.88 66 ASN A N 1
ATOM 502 C CA . ASN A 1 66 ? -6.458 22.201 13.767 1.00 79.88 66 ASN A CA 1
ATOM 503 C C . ASN A 1 66 ? -5.995 23.448 14.514 1.00 79.88 66 ASN A C 1
ATOM 505 O O . ASN A 1 66 ? -6.573 23.821 15.534 1.00 79.88 66 ASN A O 1
ATOM 509 N N . THR A 1 67 ? -5.010 24.138 13.949 1.00 68.44 67 THR A N 1
ATOM 510 C CA . THR A 1 67 ? -4.619 25.493 14.359 1.00 68.44 67 THR A CA 1
ATOM 511 C C . THR A 1 67 ? -5.431 26.580 13.649 1.00 68.44 67 THR A C 1
ATOM 513 O O . THR A 1 67 ? -5.413 27.732 14.081 1.00 68.44 67 THR A O 1
ATOM 516 N N . THR A 1 68 ? -6.178 26.227 12.594 1.00 72.44 68 THR A N 1
ATOM 517 C CA . THR A 1 68 ? -7.061 27.125 11.836 1.00 72.44 68 THR A CA 1
ATOM 518 C C . THR A 1 68 ? -8.439 26.485 11.560 1.00 72.44 68 THR A C 1
ATOM 520 O O . THR A 1 68 ? -8.634 25.290 11.798 1.00 72.44 68 THR A O 1
ATOM 523 N N . PRO A 1 69 ? -9.444 27.250 11.088 1.00 72.31 69 PRO A N 1
ATOM 524 C CA . PRO A 1 69 ? -10.779 26.722 10.778 1.00 72.31 69 PRO A CA 1
ATOM 525 C C . PRO A 1 69 ? -10.863 25.809 9.543 1.00 72.31 69 PRO A C 1
ATOM 527 O O . PRO A 1 69 ? -11.950 25.325 9.243 1.00 72.31 69 PRO A O 1
ATOM 530 N N . ASP A 1 70 ? -9.764 25.593 8.817 1.00 75.38 70 ASP A N 1
ATOM 531 C CA . ASP A 1 70 ? -9.752 24.921 7.509 1.00 75.38 70 ASP A CA 1
ATOM 532 C C . ASP A 1 70 ? -10.055 23.413 7.552 1.00 75.38 70 ASP A C 1
ATOM 534 O O . ASP A 1 70 ? -10.338 22.818 6.519 1.00 75.38 70 ASP A O 1
ATOM 538 N N . GLY A 1 71 ? -10.009 22.787 8.731 1.00 69.44 71 GLY A N 1
ATOM 539 C CA . GLY A 1 71 ? -10.171 21.336 8.850 1.00 69.44 71 GLY A CA 1
ATOM 540 C C . GLY A 1 71 ? -8.856 20.554 8.741 1.00 69.44 71 GLY A C 1
ATOM 541 O O . GLY A 1 71 ? -8.820 19.405 9.183 1.00 69.44 71 GLY A O 1
ATOM 542 N N . CYS A 1 72 ? -7.801 21.172 8.201 1.00 79.00 72 CYS A N 1
ATOM 543 C CA . CYS A 1 72 ? -6.639 20.499 7.620 1.00 79.00 72 CYS A CA 1
ATOM 544 C C . CYS A 1 72 ? -5.294 20.928 8.225 1.00 79.00 72 CYS A C 1
ATOM 546 O O . CYS A 1 72 ? -4.298 20.222 8.066 1.00 79.00 72 CYS A O 1
ATOM 548 N N . SER A 1 73 ? -5.216 22.097 8.864 1.00 78.81 73 SER A N 1
ATOM 549 C CA . SER A 1 73 ? -3.959 22.653 9.360 1.00 78.81 73 SER A CA 1
ATOM 550 C C . SER A 1 73 ? -3.598 22.047 10.719 1.00 78.81 73 SER A C 1
ATOM 552 O O . SER A 1 73 ? -4.070 22.526 11.744 1.00 78.81 73 SER A O 1
ATOM 554 N N . GLY A 1 74 ? -2.757 21.019 10.781 1.00 83.38 74 GLY A N 1
ATOM 555 C CA . GLY A 1 74 ? -2.322 20.451 12.062 1.00 83.38 74 GLY A CA 1
ATOM 556 C C . GLY A 1 74 ? -1.278 19.352 11.906 1.00 83.38 74 GLY A C 1
ATOM 557 O O . GLY A 1 74 ? -1.091 18.820 10.817 1.00 83.38 74 GLY A O 1
ATOM 558 N N . SER A 1 75 ? -0.591 19.018 13.001 1.00 83.69 75 SER A N 1
ATOM 559 C CA . SER A 1 75 ? 0.415 17.941 13.045 1.00 83.69 75 SER A CA 1
ATOM 560 C C . SER A 1 75 ? 0.055 16.792 13.989 1.00 83.69 75 SER A C 1
ATOM 562 O O . SER A 1 75 ? 0.627 15.712 13.875 1.00 83.69 75 SER A O 1
ATOM 564 N N . ASN A 1 76 ? -0.895 17.008 14.903 1.00 89.31 76 ASN A N 1
ATOM 565 C CA . ASN A 1 76 ? -1.359 16.009 15.863 1.00 89.31 76 ASN A CA 1
ATOM 566 C C . ASN A 1 76 ? -2.815 15.644 15.587 1.00 89.31 76 ASN A C 1
ATOM 568 O O . ASN A 1 76 ? -3.588 16.470 15.099 1.00 89.31 76 ASN A O 1
ATOM 572 N N . TRP A 1 77 ? -3.195 14.426 15.957 1.00 93.25 77 TRP A N 1
ATOM 573 C CA . TRP A 1 77 ? -4.554 13.920 15.818 1.00 93.25 77 TRP A CA 1
ATOM 574 C C . TRP A 1 77 ? -5.263 13.860 17.166 1.00 93.25 77 TRP A C 1
ATOM 576 O O . TRP A 1 77 ? -4.642 13.639 18.205 1.00 93.25 77 TRP A O 1
ATOM 586 N N . THR A 1 78 ? -6.579 14.022 17.135 1.00 95.50 78 THR A N 1
ATOM 587 C CA . THR A 1 78 ? -7.484 13.753 18.251 1.00 95.50 78 THR A CA 1
ATOM 588 C C . THR A 1 78 ? -8.619 12.833 17.805 1.00 95.50 78 THR A C 1
ATOM 590 O O . THR A 1 78 ? -8.833 12.607 16.609 1.00 95.50 78 THR A O 1
ATOM 593 N N . LEU A 1 79 ? -9.373 12.330 18.779 1.00 97.19 79 LEU A N 1
ATOM 594 C CA . LEU A 1 79 ? -10.595 11.571 18.563 1.00 97.19 79 LEU A CA 1
ATOM 595 C C . LEU A 1 79 ? -11.808 12.469 18.802 1.00 97.19 79 LEU A C 1
ATOM 597 O O . LEU A 1 79 ? -11.902 13.164 19.819 1.00 97.19 79 LEU A O 1
ATOM 601 N N . SER A 1 80 ? -12.764 12.417 17.881 1.00 96.69 80 SER A N 1
ATOM 602 C CA . SER A 1 80 ? -14.011 13.173 17.958 1.00 96.69 80 SER A CA 1
ATOM 603 C C . SER A 1 80 ? -15.229 12.260 17.843 1.00 96.69 80 SER A C 1
ATOM 605 O O . SER A 1 80 ? -15.192 11.217 17.191 1.00 96.69 80 SER A O 1
ATOM 607 N N . LEU A 1 81 ? -16.321 12.688 18.471 1.00 98.06 81 LEU A N 1
ATOM 608 C CA . LEU A 1 81 ? -17.651 12.118 18.326 1.00 98.06 81 LEU A CA 1
ATOM 609 C C . LEU A 1 81 ? -18.319 12.702 17.080 1.00 98.06 81 LEU A C 1
ATOM 611 O O . LEU A 1 81 ? -18.360 13.925 16.899 1.00 98.06 81 LEU A O 1
ATOM 615 N N . PHE A 1 82 ? -18.896 11.825 16.271 1.00 98.12 82 PHE A N 1
ATOM 616 C CA . PHE A 1 82 ? -19.660 12.151 15.077 1.00 98.12 82 PHE A CA 1
ATOM 617 C C . PHE A 1 82 ? -21.043 11.516 15.143 1.00 98.12 82 PHE A C 1
ATOM 619 O O . PHE A 1 82 ? -21.231 10.476 15.777 1.00 98.12 82 PHE A O 1
ATOM 626 N N . GLN A 1 83 ? -21.999 12.129 14.455 1.00 98.19 83 GLN A N 1
ATOM 627 C CA . GLN A 1 83 ? -23.346 11.607 14.284 1.00 98.19 83 GLN A CA 1
ATOM 628 C C . GLN A 1 83 ? -23.681 11.477 12.802 1.00 98.19 83 GLN A C 1
ATOM 630 O O . GLN A 1 83 ? -23.542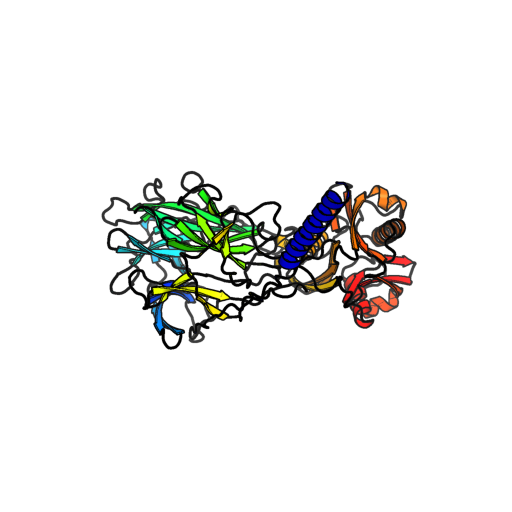 12.441 12.049 1.00 98.19 83 GLN A O 1
ATOM 635 N N . MET A 1 84 ? -24.138 10.293 12.401 1.00 98.50 84 MET A N 1
ATOM 636 C CA . MET A 1 84 ? -24.647 10.038 11.058 1.00 98.50 84 MET A CA 1
ATOM 637 C C . MET A 1 84 ? -26.083 10.548 10.941 1.00 98.50 84 MET A C 1
ATOM 639 O O . MET A 1 84 ? -26.973 10.106 11.672 1.00 98.50 84 MET A O 1
ATOM 643 N N . ASP A 1 85 ? -26.311 11.446 9.990 1.00 98.25 85 ASP A N 1
ATOM 644 C CA . ASP A 1 85 ? -27.628 11.677 9.414 1.00 98.25 85 ASP A CA 1
ATOM 645 C C . ASP A 1 85 ? -27.835 10.674 8.274 1.00 98.25 85 ASP A C 1
ATOM 647 O O . ASP A 1 85 ? -27.287 10.826 7.183 1.00 98.25 85 ASP A O 1
ATOM 651 N N . TRP A 1 86 ? -28.617 9.629 8.537 1.00 97.56 86 TRP A N 1
ATOM 652 C CA . TRP A 1 86 ? -28.869 8.548 7.584 1.00 97.56 86 TRP A CA 1
ATOM 653 C C . TRP A 1 86 ? -29.728 8.955 6.388 1.00 97.56 86 TRP A C 1
ATOM 655 O O . TRP A 1 86 ? -29.711 8.243 5.390 1.00 97.56 86 TRP A O 1
ATOM 665 N N . ALA A 1 87 ? -30.467 10.066 6.462 1.00 97.31 87 ALA A N 1
ATOM 666 C CA . ALA A 1 87 ? -31.264 10.538 5.334 1.00 97.31 87 ALA A CA 1
ATOM 667 C C . ALA A 1 87 ? -30.392 11.255 4.296 1.00 97.31 87 ALA A C 1
ATOM 669 O O . ALA A 1 87 ? -30.598 11.091 3.096 1.00 97.31 87 ALA A O 1
ATOM 670 N N . SER A 1 88 ? -29.413 12.040 4.758 1.00 97.88 88 SER A N 1
ATOM 671 C CA . SER A 1 88 ? -28.476 12.770 3.893 1.00 97.88 88 SER A CA 1
ATOM 672 C C . SER A 1 88 ? -27.121 12.078 3.715 1.00 97.88 88 SER A C 1
ATOM 674 O O . SER A 1 88 ? -26.289 12.566 2.953 1.00 97.88 88 SER A O 1
ATOM 676 N N . HIS A 1 89 ? -26.880 10.974 4.428 1.00 97.75 89 HIS A N 1
ATOM 677 C CA . HIS A 1 89 ? -25.592 10.280 4.523 1.00 97.75 89 HIS A CA 1
ATOM 678 C C . HIS A 1 89 ? -24.439 11.217 4.905 1.00 97.75 89 HIS A C 1
ATOM 680 O O . HIS A 1 89 ? -23.350 11.164 4.332 1.00 97.75 89 HIS A O 1
ATOM 686 N N . THR A 1 90 ? -24.690 12.091 5.883 1.00 98.06 90 THR A N 1
ATOM 687 C CA . THR A 1 90 ? -23.706 13.064 6.374 1.00 98.06 90 THR A CA 1
ATOM 688 C C . THR A 1 90 ? -23.241 12.711 7.786 1.00 98.06 90 THR A C 1
ATOM 690 O O . THR A 1 90 ? -24.057 12.622 8.704 1.00 98.06 90 THR A O 1
ATOM 693 N N . LEU A 1 91 ? -21.928 12.571 7.990 1.00 97.31 91 LEU A N 1
ATOM 694 C CA . LEU A 1 91 ? -21.313 12.443 9.316 1.00 97.31 91 LEU A CA 1
ATOM 695 C C . LEU A 1 91 ? -20.948 13.823 9.862 1.00 97.31 91 LEU A C 1
ATOM 697 O O . LEU A 1 91 ? -19.953 14.433 9.469 1.00 97.31 91 LEU A O 1
ATOM 701 N N . ASN A 1 92 ? -21.744 14.304 10.812 1.00 96.94 92 ASN A N 1
ATOM 702 C CA . ASN A 1 92 ? -21.545 15.600 11.445 1.00 96.94 92 ASN A CA 1
ATOM 703 C C . ASN A 1 92 ? -20.704 15.460 12.712 1.00 96.94 92 ASN A C 1
ATOM 705 O O . ASN A 1 92 ? -21.038 14.678 13.605 1.00 96.94 92 ASN A O 1
ATOM 709 N N . ARG A 1 93 ? -19.629 16.245 12.824 1.00 95.19 93 ARG A N 1
ATOM 710 C CA . ARG A 1 93 ? -18.849 16.324 14.064 1.00 95.19 93 ARG A CA 1
ATOM 711 C C . ARG A 1 93 ? -19.676 16.987 15.165 1.00 95.19 93 ARG A C 1
ATOM 713 O O . ARG A 1 93 ? -20.238 18.057 14.958 1.00 95.19 93 ARG A O 1
ATOM 720 N N . ILE A 1 94 ? -19.634 16.404 16.360 1.00 96.94 94 ILE A N 1
ATOM 721 C CA . ILE A 1 94 ? -20.216 16.984 17.573 1.00 96.94 94 ILE A CA 1
ATOM 722 C C . ILE A 1 94 ? -19.126 17.673 18.396 1.00 96.94 94 ILE A C 1
ATOM 724 O O . ILE A 1 94 ? -19.192 18.876 18.635 1.00 96.94 94 ILE A O 1
ATOM 728 N N . ARG A 1 95 ? -18.105 16.923 18.829 1.00 95.94 95 ARG A N 1
ATOM 729 C CA . ARG A 1 95 ? -17.057 17.404 19.749 1.00 95.94 95 ARG A CA 1
ATOM 730 C C . ARG A 1 95 ? -15.881 16.437 19.823 1.00 95.94 95 ARG A C 1
ATOM 732 O O . ARG A 1 95 ? -15.990 15.314 19.348 1.00 95.94 95 ARG A O 1
ATOM 739 N N . ASP A 1 96 ? -14.793 16.850 20.462 1.00 96.31 96 ASP A N 1
ATOM 740 C CA . ASP A 1 96 ? -13.690 15.942 20.791 1.00 96.31 96 ASP A CA 1
ATOM 741 C C . ASP A 1 96 ? -14.055 15.107 22.031 1.00 96.31 96 ASP A C 1
ATOM 743 O O . ASP A 1 96 ? -14.798 15.579 22.899 1.00 96.31 96 ASP A O 1
ATOM 747 N N . VAL A 1 97 ? -13.599 13.852 22.076 1.00 98.00 97 VAL A N 1
ATOM 748 C CA . VAL A 1 97 ? -13.874 12.908 23.185 1.00 98.00 97 VAL A CA 1
ATOM 749 C C . VAL A 1 97 ? -12.675 12.709 24.110 1.00 98.00 97 VAL A C 1
ATOM 751 O O . VAL A 1 97 ? -12.796 12.079 25.158 1.00 98.00 97 VAL A O 1
ATOM 754 N N . ILE A 1 98 ? -11.522 13.254 23.726 1.00 97.69 98 ILE A N 1
ATOM 755 C CA . ILE A 1 98 ? -10.274 13.217 24.479 1.00 97.69 98 ILE A CA 1
ATOM 756 C C . ILE A 1 98 ? -9.610 14.595 24.440 1.00 97.69 98 ILE A C 1
ATOM 758 O O . ILE A 1 98 ? -9.550 15.242 23.393 1.00 97.69 98 ILE A O 1
ATOM 762 N N . SER A 1 99 ? -9.088 15.023 25.587 1.00 96.25 99 SER A N 1
ATOM 763 C CA . SER A 1 99 ? -8.242 16.211 25.704 1.00 96.25 99 SER A CA 1
ATOM 764 C C . SER A 1 99 ? -6.782 15.778 25.723 1.00 96.25 99 SER A C 1
ATOM 766 O O . SER A 1 99 ? -6.376 15.047 26.622 1.00 96.25 99 SER A O 1
ATOM 768 N N . LEU A 1 100 ? -6.004 16.215 24.734 1.00 95.81 100 LEU A N 1
ATOM 769 C CA . LEU A 1 100 ? -4.576 15.914 24.614 1.00 95.81 100 LEU A CA 1
ATOM 770 C C . LEU A 1 100 ? -3.727 17.142 24.998 1.00 95.81 100 LEU A C 1
ATOM 772 O O . LEU A 1 100 ? -4.150 18.270 24.729 1.00 95.81 100 LEU A O 1
ATOM 776 N N . PRO A 1 101 ? -2.525 16.950 25.577 1.00 95.94 101 PRO A N 1
ATOM 777 C CA . PRO A 1 101 ? -1.891 15.662 25.870 1.00 95.94 101 PRO A CA 1
ATOM 778 C C . PRO A 1 101 ? -2.438 14.969 27.135 1.00 95.94 101 PRO A C 1
ATOM 780 O O . PRO A 1 101 ? -2.995 15.624 28.014 1.00 95.94 101 PRO A O 1
ATOM 783 N N . VAL A 1 102 ? -2.243 13.649 27.243 1.00 97.12 102 VAL A N 1
ATOM 784 C CA . VAL A 1 102 ? -2.590 12.839 28.430 1.00 97.12 102 VAL A CA 1
ATOM 785 C C . VAL A 1 102 ? -1.329 12.243 29.054 1.00 97.12 102 VAL A C 1
ATOM 787 O O . VAL A 1 102 ? -0.663 11.412 28.439 1.00 97.12 102 VAL A O 1
ATOM 790 N N . ALA A 1 103 ? -1.032 12.611 30.302 1.00 96.38 103 ALA A N 1
ATOM 791 C CA . ALA A 1 103 ? 0.080 12.043 31.060 1.00 96.38 103 ALA A CA 1
ATOM 792 C C . ALA A 1 103 ? -0.334 10.742 31.772 1.00 96.38 103 ALA A C 1
ATOM 794 O O . ALA A 1 103 ? -1.214 10.746 32.630 1.00 96.38 103 ALA A O 1
ATOM 795 N N . LEU A 1 104 ? 0.347 9.642 31.451 1.00 95.19 104 LEU A N 1
ATOM 796 C CA . LEU A 1 104 ? 0.209 8.327 32.080 1.00 95.19 104 LEU A CA 1
ATOM 797 C C . LEU A 1 104 ? 1.434 8.084 32.967 1.00 95.19 104 LEU A C 1
ATOM 799 O O . LEU A 1 104 ? 2.387 7.396 32.588 1.00 95.19 104 LEU A O 1
ATOM 803 N N . THR A 1 105 ? 1.451 8.732 34.132 1.00 92.00 105 THR A N 1
ATOM 804 C CA . THR A 1 105 ? 2.631 8.791 35.011 1.00 92.00 105 THR A CA 1
ATOM 805 C C . THR A 1 105 ? 3.121 7.410 35.442 1.00 92.00 105 THR A C 1
ATOM 807 O O . THR A 1 105 ? 4.325 7.174 35.489 1.00 92.00 105 THR A O 1
ATOM 810 N N . ASP A 1 106 ? 2.210 6.477 35.703 1.00 91.44 106 ASP A N 1
ATOM 811 C CA . ASP A 1 106 ? 2.525 5.113 36.136 1.00 91.44 106 ASP A CA 1
ATOM 812 C C . ASP A 1 106 ? 3.071 4.213 35.013 1.00 91.44 106 ASP A C 1
ATOM 814 O O . ASP A 1 106 ? 3.667 3.172 35.279 1.00 91.44 106 ASP A O 1
ATOM 818 N N . GLN A 1 107 ? 2.910 4.637 33.760 1.00 92.06 107 GLN A N 1
ATOM 819 C CA . GLN A 1 107 ? 3.433 3.971 32.564 1.00 92.06 107 GLN A CA 1
ATOM 820 C C . GLN A 1 107 ? 4.644 4.699 31.975 1.00 92.06 107 GLN A C 1
ATOM 822 O O . GLN A 1 107 ? 5.191 4.256 30.962 1.00 92.06 107 GLN A O 1
ATOM 827 N N . ASN A 1 108 ? 5.054 5.813 32.597 1.00 91.38 108 ASN A N 1
ATOM 828 C CA . ASN A 1 108 ? 6.045 6.740 32.066 1.00 91.38 108 ASN A CA 1
ATOM 829 C C . ASN A 1 108 ? 5.751 7.064 30.592 1.00 91.38 108 ASN A C 1
ATOM 831 O O . ASN A 1 108 ? 6.588 6.829 29.725 1.00 91.38 108 ASN A O 1
ATOM 835 N N . ALA A 1 109 ? 4.528 7.514 30.300 1.00 91.81 109 ALA A N 1
ATOM 836 C CA . ALA A 1 109 ? 4.073 7.851 28.954 1.00 91.81 109 ALA A CA 1
ATOM 837 C C . ALA A 1 109 ? 3.320 9.185 28.941 1.00 91.81 109 ALA A C 1
ATOM 839 O O . ALA A 1 109 ? 2.670 9.562 29.913 1.00 91.81 109 ALA A O 1
ATOM 840 N N . ASN A 1 110 ? 3.411 9.906 27.827 1.00 94.69 110 ASN A N 1
ATOM 841 C CA . ASN A 1 110 ? 2.638 11.117 27.581 1.00 94.69 110 ASN A CA 1
ATOM 842 C C . ASN A 1 110 ? 2.080 11.048 26.163 1.00 94.69 110 ASN A C 1
ATOM 844 O O . ASN A 1 110 ? 2.849 11.037 25.201 1.00 94.69 110 ASN A O 1
ATOM 848 N N . ILE A 1 111 ? 0.759 10.947 26.055 1.00 95.56 111 ILE A N 1
ATOM 849 C CA . ILE A 1 111 ? 0.054 10.761 24.791 1.00 95.56 111 ILE A CA 1
ATOM 850 C C . ILE A 1 111 ? -0.211 12.126 24.175 1.00 95.56 111 ILE A C 1
ATOM 852 O O . ILE A 1 111 ? -0.924 12.938 24.760 1.00 95.56 111 ILE A O 1
ATOM 856 N N . THR A 1 112 ? 0.351 12.386 22.999 1.00 94.88 112 THR A N 1
ATOM 857 C CA . THR A 1 112 ? 0.251 13.691 22.316 1.00 94.88 112 THR A CA 1
ATOM 858 C C . THR A 1 112 ? -0.646 13.663 21.081 1.00 94.88 112 THR A C 1
ATOM 860 O O . THR A 1 112 ? -1.041 14.718 20.588 1.00 94.88 112 THR A O 1
ATOM 863 N N . SER A 1 113 ? -0.986 12.468 20.599 1.00 95.25 113 SER A N 1
ATOM 864 C CA . SER A 1 113 ? -1.828 12.235 19.427 1.00 95.25 113 SER A CA 1
ATOM 865 C C . SER A 1 113 ? -2.654 10.964 19.634 1.00 95.25 113 SER A C 1
ATOM 867 O O . SER A 1 113 ? -2.137 10.006 20.213 1.00 95.25 113 SER A O 1
ATOM 869 N N . ALA A 1 114 ? -3.908 10.952 19.173 1.00 96.75 114 ALA A N 1
ATOM 870 C CA . ALA A 1 114 ? -4.824 9.809 19.253 1.00 96.75 114 ALA A CA 1
ATOM 871 C C . ALA A 1 114 ? -5.682 9.685 17.980 1.00 96.75 114 ALA A C 1
ATOM 873 O O . ALA A 1 114 ? -6.291 10.670 17.557 1.00 96.75 114 ALA A O 1
ATOM 874 N N . TYR A 1 115 ? -5.719 8.505 17.353 1.00 95.88 115 TYR A N 1
ATOM 875 C CA . TYR A 1 115 ? -6.392 8.291 16.065 1.00 95.88 115 TYR A CA 1
ATOM 876 C C . TYR A 1 115 ? -6.775 6.820 15.814 1.00 95.88 115 TYR A C 1
ATOM 878 O O . TYR A 1 115 ? -6.466 5.940 16.603 1.00 95.88 115 TYR A O 1
ATOM 886 N N . ASP A 1 116 ? -7.532 6.562 14.749 1.00 96.62 116 ASP A N 1
ATOM 887 C CA . ASP A 1 116 ? -7.950 5.230 14.280 1.00 96.62 116 ASP A CA 1
ATOM 888 C C . ASP A 1 116 ? -8.630 4.331 15.331 1.00 96.62 116 ASP A C 1
ATOM 890 O O . ASP A 1 116 ? -8.140 3.247 15.656 1.00 96.62 116 ASP A O 1
ATOM 894 N N . PRO A 1 117 ? -9.792 4.765 15.860 1.00 98.06 117 PRO A N 1
ATOM 895 C CA . PRO A 1 117 ? -10.457 4.095 16.967 1.00 98.06 117 PRO A CA 1
ATOM 896 C C . PRO A 1 117 ? -11.180 2.802 16.552 1.00 98.06 117 PRO A C 1
ATOM 898 O O . PRO A 1 117 ? -11.642 2.648 15.419 1.00 98.06 117 PRO A O 1
ATOM 901 N N . THR A 1 118 ? -11.363 1.909 17.524 1.00 98.50 118 THR A N 1
ATOM 902 C CA . THR A 1 118 ? -12.305 0.778 17.502 1.00 98.50 118 THR A CA 1
ATOM 903 C C . THR A 1 118 ? -12.924 0.639 18.896 1.00 98.50 118 THR A C 1
ATOM 905 O O . THR A 1 118 ? -12.226 0.817 19.887 1.00 98.50 118 THR A O 1
ATOM 908 N N . VAL A 1 119 ? -14.220 0.337 19.006 1.00 98.50 119 VAL A N 1
ATOM 909 C CA . VAL A 1 119 ? -14.982 0.315 20.271 1.00 98.50 119 VAL A CA 1
ATOM 910 C C . VAL A 1 119 ? -15.746 -1.001 20.426 1.00 98.50 119 VAL A C 1
ATOM 912 O O . VAL A 1 119 ? -16.373 -1.470 19.473 1.00 98.50 119 VAL A O 1
ATOM 915 N N . ILE A 1 120 ? -15.742 -1.562 21.638 1.00 98.38 120 ILE A N 1
ATOM 916 C CA . ILE A 1 120 ? -16.519 -2.744 22.050 1.00 98.38 120 ILE A CA 1
ATOM 917 C C . ILE A 1 120 ? -17.285 -2.481 23.347 1.00 98.38 120 ILE A C 1
ATOM 919 O O . ILE A 1 120 ? -16.924 -1.593 24.111 1.00 98.38 120 ILE A O 1
ATOM 923 N N . SER A 1 121 ? -18.301 -3.296 23.640 1.00 98.19 121 SER A N 1
ATOM 924 C CA . SER A 1 121 ? -18.921 -3.355 24.971 1.00 98.19 121 SER A CA 1
ATOM 925 C C . SER A 1 121 ? -18.409 -4.573 25.731 1.00 98.19 121 SER A C 1
ATOM 927 O O . SER A 1 121 ? -18.722 -5.686 25.327 1.00 98.19 121 SER A O 1
ATOM 929 N N . PHE A 1 122 ? -17.638 -4.390 26.805 1.00 98.19 122 PHE A N 1
ATOM 930 C CA . PHE A 1 122 ? -17.020 -5.455 27.605 1.00 98.19 122 PHE A CA 1
ATOM 931 C C . PHE A 1 122 ? -17.274 -5.244 29.098 1.00 98.19 122 PHE A C 1
ATOM 933 O O . PHE A 1 122 ? -17.057 -4.150 29.614 1.00 98.19 122 PHE A O 1
ATOM 940 N N . ASN A 1 123 ? -17.719 -6.293 29.800 1.00 96.44 123 ASN A N 1
ATOM 941 C CA . ASN A 1 123 ? -18.008 -6.261 31.240 1.00 96.44 123 ASN A CA 1
ATOM 942 C C . ASN A 1 123 ? -18.906 -5.084 31.682 1.00 96.44 123 ASN A C 1
ATOM 944 O O . ASN A 1 123 ? -18.702 -4.509 32.750 1.00 96.44 123 ASN A O 1
ATOM 948 N N . GLY A 1 124 ? -19.901 -4.736 30.857 1.00 96.00 124 GLY A N 1
ATOM 949 C CA . GLY A 1 124 ? -20.857 -3.656 31.131 1.00 96.00 124 GLY A CA 1
ATOM 950 C C . GLY A 1 124 ? -20.353 -2.241 30.823 1.00 96.00 124 GLY A C 1
ATOM 951 O O . GLY A 1 124 ? -21.088 -1.285 31.048 1.00 96.00 124 GLY A O 1
ATOM 952 N N . GLU A 1 125 ? -19.140 -2.090 30.289 1.00 97.25 125 GLU A N 1
ATOM 953 C CA . GLU A 1 125 ? -18.547 -0.802 29.911 1.00 97.25 125 GLU A CA 1
ATOM 954 C C . GLU A 1 125 ? -18.245 -0.756 28.409 1.00 97.25 125 GLU A C 1
ATOM 956 O O . GLU A 1 125 ? -18.122 -1.795 27.756 1.00 97.25 125 GLU A O 1
ATOM 961 N N . LEU A 1 126 ? -18.096 0.446 27.852 1.00 98.62 126 LEU A N 1
ATOM 962 C CA . LEU A 1 126 ? -17.528 0.616 26.519 1.00 98.62 126 LEU A CA 1
ATOM 963 C C . LEU A 1 126 ? -16.008 0.757 26.628 1.00 98.62 126 LEU A C 1
ATOM 965 O O . LEU A 1 126 ? -15.507 1.542 27.430 1.00 98.62 126 LEU A O 1
ATOM 969 N N . TRP A 1 127 ? -15.286 0.012 25.800 1.00 98.75 127 TRP A N 1
ATOM 970 C CA . TRP A 1 127 ? -13.831 0.046 25.704 1.00 98.75 127 TRP A CA 1
ATOM 971 C C . TRP A 1 127 ? -13.418 0.415 24.294 1.00 98.75 127 TRP A C 1
ATOM 973 O O . TRP A 1 127 ? -13.928 -0.157 23.332 1.00 98.75 127 TRP A O 1
ATOM 983 N N . MET A 1 128 ? -12.479 1.345 24.187 1.00 98.75 128 MET A N 1
ATOM 984 C CA . MET A 1 128 ? -11.933 1.817 22.929 1.00 98.75 128 MET A CA 1
ATOM 985 C C . MET A 1 128 ? -10.456 1.453 22.823 1.00 98.75 128 MET A C 1
ATOM 987 O O . MET A 1 128 ? -9.698 1.675 23.765 1.00 98.75 128 MET A O 1
ATOM 991 N N . SER A 1 129 ? -10.048 0.940 21.665 1.00 98.75 129 SER A N 1
ATOM 992 C CA . SER A 1 129 ? -8.655 0.935 21.223 1.00 98.75 129 SER A CA 1
ATOM 993 C C . SER A 1 129 ? -8.419 2.044 20.211 1.00 98.75 129 SER A C 1
ATOM 995 O O . SER A 1 129 ? -9.319 2.341 19.431 1.00 98.75 129 SER A O 1
ATOM 997 N N . PHE A 1 130 ? -7.230 2.637 20.199 1.00 98.62 130 PHE A N 1
ATOM 998 C CA . PHE A 1 130 ? -6.847 3.677 19.238 1.00 98.62 130 PHE A CA 1
ATOM 999 C C . PHE A 1 130 ? -5.321 3.754 19.096 1.00 98.62 130 PHE A C 1
ATOM 1001 O O . PHE A 1 130 ? -4.587 3.398 20.020 1.00 98.62 130 PHE A O 1
ATOM 1008 N N . GLU A 1 131 ? -4.840 4.183 17.933 1.00 97.12 131 GLU A N 1
ATOM 1009 C CA . GLU A 1 131 ? -3.437 4.542 17.731 1.00 97.12 131 GLU A CA 1
ATOM 1010 C C . GLU A 1 131 ? -3.083 5.756 18.576 1.00 97.12 131 GLU A C 1
ATOM 1012 O O . GLU A 1 131 ? -3.842 6.724 18.642 1.00 97.12 131 GLU A O 1
ATOM 1017 N N . CYS A 1 132 ? -1.912 5.727 19.194 1.00 96.44 132 CYS A N 1
ATOM 1018 C CA . CYS A 1 132 ? -1.430 6.816 20.019 1.00 96.44 132 CYS A CA 1
ATOM 1019 C C . CYS A 1 132 ? 0.060 7.072 19.801 1.00 96.44 132 CYS A C 1
ATOM 1021 O O . CYS A 1 132 ? 0.841 6.145 19.591 1.00 96.44 132 CYS A O 1
ATOM 1023 N N . VAL A 1 133 ? 0.460 8.341 19.872 1.00 93.81 133 VAL A N 1
ATOM 1024 C CA . VAL A 1 133 ? 1.879 8.727 19.907 1.00 93.81 133 VAL A CA 1
ATOM 1025 C C . VAL A 1 133 ? 2.249 8.998 21.355 1.00 93.81 133 VAL A C 1
ATOM 1027 O O . VAL A 1 133 ? 1.710 9.928 21.961 1.00 93.81 133 VAL A O 1
ATOM 1030 N N . ASP A 1 134 ? 3.150 8.182 21.902 1.00 87.12 134 ASP A N 1
ATOM 1031 C CA . ASP A 1 134 ? 3.688 8.348 23.251 1.00 87.12 134 ASP A CA 1
ATOM 1032 C C . ASP A 1 134 ? 5.139 8.852 23.212 1.00 87.12 134 ASP A C 1
ATOM 1034 O O . ASP A 1 134 ? 5.934 8.445 22.367 1.00 87.12 134 ASP A O 1
ATOM 1038 N N . THR A 1 135 ? 5.491 9.781 24.107 1.00 80.75 135 THR A N 1
ATOM 1039 C CA . THR A 1 135 ? 6.853 10.351 24.178 1.00 80.75 135 THR A CA 1
ATOM 1040 C C . THR A 1 135 ? 7.721 9.721 25.274 1.00 80.75 135 THR A C 1
ATOM 1042 O O . THR A 1 135 ? 8.768 10.273 25.612 1.00 80.75 135 THR A O 1
ATOM 1045 N N . GLY A 1 136 ? 7.268 8.636 25.909 1.00 63.25 136 GLY A N 1
ATOM 1046 C CA . GLY A 1 136 ? 7.732 8.245 27.244 1.00 63.25 136 GLY A CA 1
ATOM 1047 C C . GLY A 1 136 ? 8.655 7.027 27.324 1.00 63.25 136 GLY A C 1
ATOM 1048 O O . GLY A 1 136 ? 9.327 6.829 28.335 1.00 63.25 136 GLY A O 1
ATOM 1049 N N . ALA A 1 137 ? 8.787 6.237 26.260 1.00 49.19 137 ALA A N 1
ATOM 1050 C CA . ALA A 1 137 ? 9.909 5.309 26.141 1.00 49.19 137 ALA A CA 1
ATOM 1051 C C . ALA A 1 137 ? 10.415 5.242 24.711 1.00 49.19 137 ALA A C 1
ATOM 1053 O O . ALA A 1 137 ? 9.661 4.920 23.803 1.00 49.19 137 ALA A O 1
ATOM 1054 N N . SER A 1 138 ? 11.712 5.517 24.544 1.00 51.38 138 SER A N 1
ATOM 1055 C CA . SER A 1 138 ? 12.475 5.218 23.327 1.00 51.38 138 SER A CA 1
ATOM 1056 C C . SER A 1 138 ? 11.771 5.631 22.024 1.00 51.38 138 SER A C 1
ATOM 1058 O O . SER A 1 138 ? 11.332 4.790 21.254 1.00 51.38 138 SER A O 1
ATOM 1060 N N . MET A 1 139 ? 11.722 6.954 21.825 1.00 53.19 139 MET A N 1
ATOM 1061 C CA . MET A 1 139 ? 11.769 7.665 20.539 1.00 53.19 139 MET A CA 1
ATOM 1062 C C . MET A 1 139 ? 10.778 7.222 19.439 1.00 53.19 139 MET A C 1
ATOM 1064 O O . MET A 1 139 ? 11.034 6.301 18.675 1.00 53.19 139 MET A O 1
ATOM 1068 N N . GLY A 1 140 ? 9.704 8.012 19.291 1.00 59.62 140 GLY A N 1
ATOM 1069 C CA . GLY A 1 140 ? 9.015 8.282 18.022 1.00 59.62 140 GLY A CA 1
ATOM 1070 C C . GLY A 1 140 ? 8.418 7.070 17.308 1.00 59.62 140 GLY A C 1
ATOM 1071 O O . GLY A 1 140 ? 8.984 6.578 16.339 1.00 59.62 140 GLY A O 1
ATOM 1072 N N . GLY A 1 141 ? 7.234 6.630 17.727 1.00 79.75 141 GLY A N 1
ATOM 1073 C CA . GLY A 1 141 ? 6.484 5.602 17.012 1.00 79.75 141 GLY A CA 1
ATOM 1074 C C . GLY A 1 141 ? 4.998 5.630 17.348 1.00 79.75 141 GLY A C 1
ATOM 1075 O O . GLY A 1 141 ? 4.570 6.308 18.282 1.00 79.75 141 GLY A O 1
ATOM 1076 N N . VAL A 1 142 ? 4.213 4.899 16.561 1.00 92.88 142 VAL A N 1
ATOM 1077 C CA . VAL A 1 142 ? 2.767 4.753 16.765 1.00 92.88 142 VAL A CA 1
ATOM 1078 C C . VAL A 1 142 ? 2.509 3.497 17.591 1.00 92.88 142 VAL A C 1
ATOM 1080 O O . VAL A 1 142 ? 2.866 2.398 17.168 1.00 92.88 142 VAL A O 1
ATOM 1083 N N . SER A 1 143 ? 1.914 3.671 18.765 1.00 96.12 143 SER A N 1
ATOM 1084 C CA . SER A 1 143 ? 1.559 2.622 19.725 1.00 96.12 143 SER A CA 1
ATOM 1085 C C . SER A 1 143 ? 0.050 2.334 19.684 1.00 96.12 143 SER A C 1
ATOM 1087 O O . SER A 1 143 ? -0.733 3.123 19.159 1.00 96.12 143 SER A O 1
ATOM 1089 N N . SER A 1 144 ? -0.381 1.221 20.282 1.00 97.94 144 SER A N 1
ATOM 1090 C CA . SER A 1 144 ? -1.799 0.897 20.479 1.00 97.94 144 SER A CA 1
ATOM 1091 C C . SER A 1 144 ? -2.219 1.172 21.921 1.00 97.94 144 SER A C 1
ATOM 1093 O O . SER A 1 144 ? -1.760 0.502 22.855 1.00 97.94 144 SER A O 1
ATOM 1095 N N . CYS A 1 145 ? -3.128 2.126 22.095 1.00 98.50 145 CYS A N 1
ATOM 1096 C CA . CYS A 1 145 ? -3.705 2.488 23.381 1.00 98.50 145 CYS A CA 1
ATOM 1097 C C . CYS A 1 145 ? -5.094 1.869 23.586 1.00 98.50 145 CYS A C 1
ATOM 1099 O O . CYS A 1 145 ? -5.816 1.586 22.627 1.00 98.50 145 CYS A O 1
ATOM 1101 N N . LEU A 1 146 ? -5.476 1.683 24.852 1.00 98.75 146 LEU A N 1
ATOM 1102 C CA . LEU A 1 146 ? -6.810 1.274 25.289 1.00 98.75 146 LEU A CA 1
ATOM 1103 C C . LEU A 1 146 ? -7.322 2.249 26.348 1.00 98.75 146 LEU A C 1
ATOM 1105 O O . LEU A 1 146 ? -6.568 2.662 27.225 1.00 98.75 146 LEU A O 1
ATOM 1109 N N . ALA A 1 147 ? -8.605 2.589 26.305 1.00 98.56 147 ALA A N 1
ATOM 1110 C CA . ALA A 1 147 ? -9.260 3.337 27.373 1.00 98.56 147 ALA A CA 1
ATOM 1111 C C . ALA A 1 147 ? -10.759 3.008 27.432 1.00 98.56 147 ALA A C 1
ATOM 1113 O O . ALA A 1 147 ? -11.371 2.748 26.389 1.00 98.56 147 ALA A O 1
ATOM 1114 N N . PRO A 1 148 ? -11.379 3.035 28.620 1.00 98.38 148 PRO A N 1
ATOM 1115 C CA . PRO A 1 148 ? -12.825 3.006 28.716 1.00 98.38 148 PRO A CA 1
ATOM 1116 C C . PRO A 1 148 ? -13.414 4.342 28.253 1.00 98.38 148 PRO A C 1
ATOM 1118 O O . PRO A 1 148 ? -12.791 5.400 28.388 1.00 98.38 148 PRO A O 1
ATOM 1121 N N . ILE A 1 149 ? -14.634 4.290 27.726 1.00 98.38 149 ILE A N 1
ATOM 1122 C CA . ILE A 1 149 ? -15.408 5.478 27.363 1.00 98.38 149 ILE A CA 1
ATOM 1123 C C . ILE A 1 149 ? -16.770 5.457 28.058 1.00 98.38 149 ILE A C 1
ATOM 1125 O O . ILE A 1 149 ? -17.376 4.401 28.257 1.00 98.38 149 ILE A O 1
ATOM 1129 N N . SER A 1 150 ? -17.265 6.636 28.427 1.00 97.88 150 SER A N 1
ATOM 1130 C CA . SER A 1 150 ? -18.592 6.799 29.028 1.00 97.88 150 SER A CA 1
ATOM 1131 C C . SER A 1 150 ? -19.690 6.321 28.070 1.00 97.88 150 SER A C 1
ATOM 1133 O O . SER A 1 150 ? -19.725 6.730 26.914 1.00 97.88 150 SER A O 1
ATOM 1135 N N . SER A 1 151 ? -20.632 5.498 28.536 1.00 96.62 151 SER A N 1
ATOM 1136 C CA . SER A 1 151 ? -21.774 5.053 27.717 1.00 96.62 151 SER A CA 1
ATOM 1137 C C . SER A 1 151 ? -22.813 6.149 27.461 1.00 96.62 151 SER A C 1
ATOM 1139 O O . SER A 1 151 ? -23.633 6.008 26.556 1.00 96.62 151 SER A O 1
ATOM 1141 N N . THR A 1 152 ? -22.773 7.237 28.237 1.00 96.06 152 THR A N 1
ATOM 1142 C CA . THR A 1 152 ? -23.723 8.353 28.134 1.00 96.06 152 THR A CA 1
ATOM 1143 C C . THR A 1 152 ? -23.122 9.537 27.395 1.00 96.06 152 THR A C 1
ATOM 1145 O O . THR A 1 152 ? -23.767 10.123 26.531 1.00 96.06 152 THR A O 1
ATOM 1148 N N . THR A 1 153 ? -21.894 9.917 27.749 1.00 97.00 153 THR A N 1
ATOM 1149 C CA . THR A 1 153 ? -21.244 11.099 27.172 1.00 97.00 153 THR A CA 1
ATOM 1150 C C . THR A 1 153 ? -20.254 10.737 26.073 1.00 97.00 153 THR A C 1
ATOM 1152 O O . THR A 1 153 ? -19.982 11.586 25.233 1.00 97.00 153 THR A O 1
ATOM 1155 N N . PHE A 1 154 ? -19.749 9.501 26.030 1.00 98.12 154 PHE A N 1
ATOM 1156 C CA . PHE A 1 154 ? -18.665 9.054 25.143 1.00 98.12 154 PHE A CA 1
ATOM 1157 C C . PHE A 1 154 ? -17.304 9.708 25.408 1.00 98.12 154 PHE A C 1
ATOM 1159 O O . PHE A 1 154 ? -16.406 9.591 24.582 1.00 98.12 154 PHE A O 1
ATOM 1166 N N . ASP A 1 155 ? -17.126 10.358 26.562 1.00 98.25 155 ASP A N 1
ATOM 1167 C CA . ASP A 1 155 ? -15.814 10.856 26.989 1.00 98.25 155 ASP A CA 1
ATOM 1168 C C . ASP A 1 155 ? -14.861 9.710 27.319 1.00 98.25 155 ASP A C 1
ATOM 1170 O O . ASP A 1 155 ? -15.266 8.715 27.929 1.00 98.25 155 ASP A O 1
ATOM 1174 N N . VAL A 1 156 ? -13.593 9.882 26.945 1.00 98.56 156 VAL A N 1
ATOM 1175 C CA . VAL A 1 156 ? -12.504 8.964 27.281 1.00 98.56 156 VAL A CA 1
ATOM 1176 C C . VAL A 1 156 ? -12.100 9.139 28.741 1.00 98.56 156 VAL A C 1
ATOM 1178 O O . VAL A 1 156 ? -11.745 10.235 29.176 1.00 98.56 156 VAL A O 1
ATOM 1181 N N . ASP A 1 157 ? -12.080 8.039 29.490 1.00 98.06 157 ASP A N 1
ATOM 1182 C CA . ASP A 1 157 ? -11.540 8.012 30.846 1.00 98.06 157 ASP A CA 1
ATOM 1183 C C . ASP A 1 157 ? -10.019 7.811 30.808 1.00 98.06 157 ASP A C 1
ATOM 1185 O O . ASP A 1 157 ? -9.492 6.694 30.808 1.00 98.06 157 ASP A O 1
ATOM 1189 N N . ALA A 1 158 ? -9.304 8.935 30.775 1.00 97.50 158 ALA A N 1
ATOM 1190 C CA . ALA A 1 158 ? -7.848 8.964 30.731 1.00 97.50 158 ALA A CA 1
ATOM 1191 C C . ALA A 1 158 ? -7.176 8.352 31.973 1.00 97.50 158 ALA A C 1
ATOM 1193 O O . ALA A 1 158 ? -6.046 7.880 31.873 1.00 97.50 158 ALA A O 1
ATOM 1194 N N . SER A 1 159 ? -7.857 8.303 33.125 1.00 96.94 159 SER A N 1
ATOM 1195 C CA . SER A 1 159 ? -7.286 7.735 34.358 1.00 96.94 159 SER A CA 1
ATOM 1196 C C . SER A 1 159 ? -7.091 6.216 34.281 1.00 96.94 159 SER A C 1
ATOM 1198 O O . SER A 1 159 ? -6.282 5.646 35.014 1.00 96.94 159 SER A O 1
ATOM 1200 N N . ARG A 1 160 ? -7.810 5.563 33.360 1.00 97.56 160 ARG A N 1
ATOM 1201 C CA . ARG A 1 160 ? -7.748 4.121 33.091 1.00 97.56 160 ARG A CA 1
ATOM 1202 C C . ARG A 1 160 ? -7.148 3.792 31.723 1.00 97.56 160 ARG A C 1
ATOM 1204 O O . ARG A 1 160 ? -7.273 2.661 31.252 1.00 97.56 160 ARG A O 1
ATOM 1211 N N . MET A 1 161 ? -6.508 4.762 31.080 1.00 98.38 161 MET A N 1
ATOM 1212 C CA . MET A 1 161 ? -5.869 4.562 29.788 1.00 98.38 161 MET A CA 1
ATOM 1213 C C . MET A 1 161 ? -4.577 3.750 29.926 1.00 98.38 161 MET A C 1
ATOM 1215 O O . MET A 1 161 ? -3.799 3.937 30.864 1.00 98.38 161 MET A O 1
ATOM 1219 N N . THR A 1 162 ? -4.329 2.863 28.966 1.00 98.00 162 THR A N 1
ATOM 1220 C CA . THR A 1 162 ? -3.099 2.073 28.875 1.00 98.00 162 THR A CA 1
ATOM 1221 C C . THR A 1 162 ? -2.478 2.171 27.493 1.00 98.00 162 THR A C 1
ATOM 1223 O O . THR A 1 162 ? -3.184 2.204 26.487 1.00 98.00 162 THR A O 1
ATOM 1226 N N . VAL A 1 163 ? -1.146 2.170 27.436 1.00 97.19 163 VAL A N 1
ATOM 1227 C CA . VAL A 1 163 ? -0.390 1.822 26.227 1.00 97.19 163 VAL A CA 1
ATOM 1228 C C . VAL A 1 163 ? -0.224 0.306 26.249 1.00 97.19 163 VAL A C 1
ATOM 1230 O O . VAL A 1 163 ? 0.675 -0.209 26.903 1.00 97.19 163 VAL A O 1
ATOM 1233 N N . ALA A 1 164 ? -1.118 -0.438 25.602 1.00 97.69 164 ALA A N 1
ATOM 1234 C CA . ALA A 1 164 ? -1.106 -1.901 25.684 1.00 97.69 164 ALA A CA 1
ATOM 1235 C C . ALA A 1 164 ? 0.036 -2.516 24.862 1.00 97.69 164 ALA A C 1
ATOM 1237 O O . ALA A 1 164 ? 0.683 -3.470 25.305 1.00 97.69 164 ALA A O 1
ATOM 1238 N N . VAL A 1 165 ? 0.292 -1.947 23.680 1.00 97.38 165 VAL A N 1
ATOM 1239 C CA . VAL A 1 165 ? 1.350 -2.381 22.762 1.00 97.38 165 VAL A CA 1
ATOM 1240 C C . VAL A 1 165 ? 2.147 -1.163 22.310 1.00 97.38 165 VAL A C 1
ATOM 1242 O O . VAL A 1 165 ? 1.582 -0.243 21.722 1.00 97.38 165 VAL A O 1
ATOM 1245 N N . SER A 1 166 ? 3.451 -1.148 22.574 1.00 95.25 166 SER A N 1
ATOM 1246 C CA . SER A 1 166 ? 4.353 -0.078 22.152 1.00 95.25 166 SER A CA 1
ATOM 1247 C C . SER A 1 166 ? 5.006 -0.365 20.806 1.00 95.25 166 SER A C 1
ATOM 1249 O O . SER A 1 166 ? 5.347 -1.512 20.484 1.00 95.25 166 SER A O 1
ATOM 1251 N N . ALA A 1 167 ? 5.242 0.706 20.049 1.00 93.38 167 ALA A N 1
ATOM 1252 C CA . ALA A 1 167 ? 6.175 0.685 18.931 1.00 93.38 167 ALA A CA 1
ATOM 1253 C C . ALA A 1 167 ? 7.585 0.255 19.384 1.00 93.38 167 ALA A C 1
ATOM 1255 O O . ALA A 1 167 ? 7.941 0.337 20.562 1.00 93.38 167 ALA A O 1
ATOM 1256 N N . ILE A 1 168 ? 8.397 -0.201 18.432 1.00 90.00 168 ILE A N 1
ATOM 1257 C CA . ILE A 1 168 ? 9.820 -0.490 18.634 1.00 90.00 168 ILE A CA 1
ATOM 1258 C C . ILE A 1 168 ? 10.607 0.380 17.667 1.00 90.00 168 ILE A C 1
ATOM 1260 O O . ILE A 1 168 ? 10.380 0.297 16.465 1.00 90.00 168 ILE A O 1
ATOM 1264 N N . GLN A 1 169 ? 11.591 1.123 18.159 1.00 80.50 169 GLN A N 1
ATOM 1265 C CA . GLN A 1 169 ? 12.660 1.648 17.316 1.00 80.50 169 GLN A CA 1
ATOM 1266 C C . GLN A 1 169 ? 13.880 0.732 17.468 1.00 80.50 169 GLN A C 1
ATOM 1268 O O . GLN A 1 169 ? 14.362 0.521 18.581 1.00 80.50 169 GLN A O 1
ATOM 1273 N N . GLN A 1 170 ? 14.347 0.125 16.377 1.00 73.62 170 GLN A N 1
ATOM 1274 C CA . GLN A 1 170 ? 15.460 -0.831 16.417 1.00 73.62 170 GLN A CA 1
ATOM 1275 C C . GLN A 1 170 ? 16.828 -0.143 16.365 1.00 73.62 170 GLN A C 1
ATOM 1277 O O . GLN A 1 170 ? 17.793 -0.651 16.933 1.00 73.62 170 GLN A O 1
ATOM 1282 N N . THR A 1 171 ? 16.929 1.011 15.700 1.00 67.62 171 THR A N 1
ATOM 1283 C CA . THR A 1 171 ? 18.192 1.748 15.541 1.00 67.62 171 THR A CA 1
ATOM 1284 C C . THR A 1 171 ? 17.991 3.259 15.666 1.00 67.62 171 THR A C 1
ATOM 1286 O O . THR A 1 171 ? 16.871 3.757 15.607 1.00 67.62 171 THR A O 1
ATOM 1289 N N . ALA A 1 172 ? 19.085 4.018 15.779 1.00 60.53 172 ALA A N 1
ATOM 1290 C CA . ALA A 1 172 ? 19.049 5.484 15.771 1.00 60.53 172 ALA A CA 1
ATOM 1291 C C . ALA A 1 172 ? 18.551 6.096 14.439 1.00 60.53 172 ALA A C 1
ATOM 1293 O O . ALA A 1 172 ? 18.325 7.301 14.373 1.00 60.53 172 ALA A O 1
ATOM 1294 N N . PHE A 1 173 ? 18.391 5.292 13.380 1.00 55.97 173 PHE A N 1
ATOM 1295 C CA . PHE A 1 173 ? 18.126 5.742 12.011 1.00 55.97 173 PHE A CA 1
ATOM 1296 C C . PHE A 1 173 ? 16.694 5.431 11.543 1.00 55.97 173 PHE A C 1
ATOM 1298 O O . PHE A 1 173 ? 16.500 5.045 10.403 1.00 55.97 173 PHE A O 1
ATOM 1305 N N . ASN A 1 174 ? 15.677 5.577 12.398 1.00 69.06 174 ASN A N 1
ATOM 1306 C CA . ASN A 1 174 ? 14.256 5.391 12.036 1.00 69.06 174 ASN A CA 1
ATOM 1307 C C . ASN A 1 174 ? 13.853 3.985 11.536 1.00 69.06 174 ASN A C 1
ATOM 1309 O O . ASN A 1 174 ? 12.736 3.830 11.046 1.00 69.06 174 ASN A O 1
ATOM 1313 N N . ASP A 1 175 ? 14.709 2.964 11.681 1.00 84.50 175 ASP A N 1
ATOM 1314 C CA . ASP A 1 175 ? 14.278 1.571 11.514 1.00 84.50 175 ASP A CA 1
ATOM 1315 C C . ASP A 1 175 ? 13.426 1.172 12.721 1.00 84.50 175 ASP A C 1
ATOM 1317 O O . ASP A 1 175 ? 13.876 1.278 13.871 1.00 84.50 175 ASP A O 1
ATOM 1321 N N . GLY A 1 176 ? 12.186 0.765 12.481 1.00 90.38 176 GLY A N 1
ATOM 1322 C CA . GLY A 1 176 ? 11.231 0.543 13.552 1.00 90.38 176 GLY A CA 1
ATOM 1323 C C . GLY A 1 176 ? 9.919 -0.077 13.107 1.00 90.38 176 GLY A C 1
ATOM 1324 O O . GLY A 1 176 ? 9.618 -0.216 11.927 1.00 90.38 176 GLY A O 1
ATOM 1325 N N . TYR A 1 177 ? 9.128 -0.463 14.096 1.00 93.75 177 TYR A N 1
ATOM 1326 C CA . TYR A 1 177 ? 7.864 -1.159 13.929 1.00 93.75 177 TYR A CA 1
ATOM 1327 C C . TYR A 1 177 ? 6.797 -0.424 14.721 1.00 93.75 177 TYR A C 1
ATOM 1329 O O . TYR A 1 177 ? 6.972 -0.198 15.922 1.00 93.75 177 TYR A O 1
ATOM 1337 N N . SER A 1 178 ? 5.686 -0.082 14.077 1.00 94.75 178 SER A N 1
ATOM 1338 C CA . SER A 1 178 ? 4.524 0.452 14.786 1.00 94.75 178 SER A CA 1
ATOM 1339 C C . SER A 1 178 ? 3.635 -0.653 15.367 1.00 94.75 178 SER A C 1
ATOM 1341 O O . SER A 1 178 ? 3.747 -1.839 15.038 1.00 94.75 178 SER A O 1
ATOM 1343 N N . ALA A 1 179 ? 2.738 -0.246 16.260 1.00 96.44 179 ALA A N 1
ATOM 1344 C CA . ALA A 1 179 ? 1.539 -0.974 16.645 1.00 96.44 179 ALA A CA 1
ATOM 1345 C C . ALA A 1 179 ? 0.318 -0.171 16.177 1.00 96.44 179 ALA A C 1
ATOM 1347 O O . ALA A 1 179 ? -0.362 0.489 16.966 1.00 96.44 179 ALA A O 1
ATOM 1348 N N . SER A 1 180 ? 0.118 -0.184 14.863 1.00 96.00 180 SER A N 1
ATOM 1349 C CA . SER A 1 180 ? -0.805 0.676 14.138 1.00 96.00 180 SER A CA 1
ATOM 1350 C C . SER A 1 180 ? -2.229 0.130 14.049 1.00 96.00 180 SER A C 1
ATOM 1352 O O . SER A 1 180 ? -2.460 -1.060 14.231 1.00 96.00 180 SER A O 1
ATOM 1354 N N . VAL A 1 181 ? -3.186 1.011 13.759 1.00 96.88 181 VAL A N 1
ATOM 1355 C CA . VAL A 1 181 ? -4.623 0.775 13.557 1.00 96.88 181 VAL A CA 1
ATOM 1356 C C . VAL A 1 181 ? -5.138 -0.329 14.488 1.00 96.88 181 VAL A C 1
ATOM 1358 O O . VAL A 1 181 ? -5.300 -1.456 14.031 1.00 96.88 181 VAL A O 1
ATOM 1361 N N . PRO A 1 182 ? -5.338 -0.114 15.798 1.00 98.44 182 PRO A N 1
ATOM 1362 C CA . PRO A 1 182 ? -5.750 -1.191 16.685 1.00 98.44 182 PRO A CA 1
ATOM 1363 C C . PRO A 1 182 ? -7.248 -1.500 16.592 1.00 98.44 182 PRO A C 1
ATOM 1365 O O . PRO A 1 182 ? -8.099 -0.606 16.551 1.00 98.44 182 PRO A O 1
ATOM 1368 N N . LYS A 1 183 ? -7.579 -2.794 16.615 1.00 98.38 183 LYS A N 1
ATOM 1369 C CA . LYS A 1 183 ? -8.944 -3.331 16.573 1.00 98.38 183 LYS A CA 1
ATOM 1370 C C . LYS A 1 183 ? -9.179 -4.131 17.839 1.00 98.38 183 LYS A C 1
ATOM 1372 O O . LYS A 1 183 ? -8.649 -5.233 17.985 1.00 98.38 183 LYS A O 1
ATOM 1377 N N . VAL A 1 184 ? -9.986 -3.593 18.741 1.00 98.75 184 VAL A N 1
ATOM 1378 C CA . VAL A 1 184 ? -10.503 -4.351 19.876 1.00 98.75 184 VAL A CA 1
ATOM 1379 C C . VAL A 1 184 ? -11.814 -5.038 19.483 1.00 98.75 184 VAL A C 1
ATOM 1381 O O . VAL A 1 184 ? -12.680 -4.425 18.862 1.00 98.75 184 VAL A O 1
ATOM 1384 N N . PHE A 1 185 ? -11.961 -6.321 19.813 1.00 98.75 185 PHE A N 1
ATOM 1385 C CA . PHE A 1 185 ? -13.164 -7.121 19.538 1.00 98.75 185 PHE A CA 1
ATOM 1386 C C . PHE A 1 185 ? -13.360 -8.196 20.614 1.00 98.75 185 PHE A C 1
ATOM 1388 O O . PHE A 1 185 ? -12.490 -8.405 21.460 1.00 98.75 185 PHE A O 1
ATOM 1395 N N . GLN A 1 186 ? -14.505 -8.881 20.600 1.00 98.44 186 GLN A N 1
ATOM 1396 C CA . GLN A 1 186 ? -14.763 -10.025 21.477 1.00 98.44 186 GLN A CA 1
ATOM 1397 C C . GLN A 1 186 ? -15.025 -11.295 20.695 1.00 98.44 186 GLN A C 1
ATOM 1399 O O . GLN A 1 186 ? -15.750 -11.276 19.704 1.00 98.44 186 GLN A O 1
ATOM 1404 N N . PHE A 1 187 ? -14.506 -12.409 21.201 1.00 98.44 187 PHE A N 1
ATOM 1405 C CA . PHE A 1 187 ? -14.781 -13.739 20.678 1.00 98.44 187 PHE A CA 1
ATOM 1406 C C . PHE A 1 187 ? -14.896 -14.729 21.839 1.00 98.44 187 PHE A C 1
ATOM 1408 O O . PHE A 1 187 ? -14.027 -14.778 22.704 1.00 98.44 187 PHE A O 1
ATOM 1415 N N . GLY A 1 188 ? -15.998 -15.481 21.909 1.00 97.31 188 GLY A N 1
ATOM 1416 C CA . GLY A 1 188 ? -16.244 -16.398 23.031 1.00 97.31 188 GLY A CA 1
ATOM 1417 C C . GLY A 1 188 ? -16.277 -15.716 24.410 1.00 97.31 188 GLY A C 1
ATOM 1418 O O . GLY A 1 188 ? -15.890 -16.326 25.398 1.00 97.31 188 GLY A O 1
ATOM 1419 N N . GLY A 1 189 ? -16.680 -14.440 24.477 1.00 97.19 189 GLY A N 1
ATOM 1420 C CA . GLY A 1 189 ? -16.709 -13.641 25.712 1.00 97.19 189 GLY A CA 1
ATOM 1421 C C . GLY A 1 189 ? -15.356 -13.068 26.155 1.00 97.19 189 GLY A C 1
ATOM 1422 O O . GLY A 1 189 ? -15.313 -12.263 27.082 1.00 97.19 189 GLY A O 1
ATOM 1423 N N . ALA A 1 190 ? -14.257 -13.430 25.489 1.00 98.44 190 ALA A N 1
ATOM 1424 C CA . ALA A 1 190 ? -12.934 -12.875 25.752 1.00 98.44 190 ALA A CA 1
ATOM 1425 C C . ALA A 1 190 ? -12.646 -11.662 24.845 1.00 98.44 190 ALA A C 1
ATOM 1427 O O . ALA A 1 190 ? -12.987 -11.704 23.658 1.00 98.44 190 ALA A O 1
ATOM 1428 N N . PRO A 1 191 ? -12.011 -10.594 25.364 1.00 98.62 191 PRO A N 1
ATOM 1429 C CA . PRO A 1 191 ? -11.556 -9.470 24.560 1.00 98.62 191 PRO A CA 1
ATOM 1430 C C . PRO A 1 191 ? -10.216 -9.782 23.878 1.00 98.62 191 PRO A C 1
ATOM 1432 O O . PRO A 1 191 ? -9.317 -10.382 24.469 1.00 98.62 191 PRO A O 1
ATOM 1435 N N . TYR A 1 192 ? -10.070 -9.324 22.641 1.00 98.88 192 TYR A N 1
ATOM 1436 C CA . TYR A 1 192 ? -8.863 -9.454 21.829 1.00 98.88 192 TYR A CA 1
ATOM 1437 C C . TYR A 1 192 ? -8.486 -8.102 21.236 1.00 98.88 192 TYR A C 1
ATOM 1439 O O . TYR A 1 192 ? -9.349 -7.251 21.013 1.00 98.88 192 TYR A O 1
ATOM 1447 N N . LEU A 1 193 ? -7.196 -7.931 20.968 1.00 98.88 193 LEU A N 1
ATOM 1448 C CA . LEU A 1 193 ? -6.633 -6.774 20.288 1.00 98.88 193 LEU A CA 1
ATOM 1449 C C . LEU A 1 193 ? -5.851 -7.253 19.073 1.00 98.88 193 LEU A C 1
ATOM 1451 O O . LEU A 1 193 ? -4.935 -8.062 19.224 1.00 98.88 193 LEU A O 1
ATOM 1455 N N . TYR A 1 194 ? -6.189 -6.737 17.895 1.00 98.88 194 TYR A N 1
ATOM 1456 C CA . TYR A 1 194 ? -5.342 -6.807 16.704 1.00 98.88 194 TYR A CA 1
ATOM 1457 C C . TYR A 1 194 ? -4.722 -5.447 16.413 1.00 98.88 194 TYR A C 1
ATOM 1459 O O . TYR A 1 194 ? -5.334 -4.424 16.709 1.00 98.88 194 TYR A O 1
ATOM 1467 N N . TRP A 1 195 ? -3.544 -5.432 15.802 1.00 98.56 195 TRP A N 1
ATOM 1468 C CA . TRP A 1 195 ? -2.885 -4.220 15.318 1.00 98.56 195 TRP A CA 1
ATOM 1469 C C . TRP A 1 195 ? -2.058 -4.536 14.077 1.00 98.56 195 TRP A C 1
ATOM 1471 O O . TRP A 1 195 ? -1.558 -5.650 13.901 1.00 98.56 195 TRP A O 1
ATOM 1481 N N . SER A 1 196 ? -1.932 -3.540 13.217 1.00 98.19 196 SER A N 1
ATOM 1482 C CA . SER A 1 196 ? -1.054 -3.558 12.062 1.00 98.19 196 SER A CA 1
ATOM 1483 C C . SER A 1 196 ? 0.384 -3.299 12.513 1.00 98.19 196 SER A C 1
ATOM 1485 O O . SER A 1 196 ? 0.660 -2.404 13.309 1.00 98.19 196 SER A O 1
ATOM 1487 N N . VAL A 1 197 ? 1.311 -4.111 12.031 1.00 97.38 197 VAL A N 1
ATOM 1488 C CA . VAL A 1 197 ? 2.742 -3.981 12.269 1.00 97.38 197 VAL A CA 1
ATOM 1489 C C . VAL A 1 197 ? 3.359 -3.436 10.999 1.00 97.38 197 VAL A C 1
ATOM 1491 O O . VAL A 1 197 ? 3.605 -4.189 10.060 1.00 97.38 197 VAL A O 1
ATOM 1494 N N . SER A 1 198 ? 3.579 -2.126 10.968 1.00 95.12 198 SER A N 1
ATOM 1495 C CA . SER A 1 198 ? 4.214 -1.445 9.844 1.00 95.12 198 SER A CA 1
ATOM 1496 C C . SER A 1 198 ? 5.714 -1.344 10.098 1.00 95.12 198 SER A C 1
ATOM 1498 O O . SER A 1 198 ? 6.132 -0.742 11.090 1.00 95.12 198 SER A O 1
ATOM 1500 N N . HIS A 1 199 ? 6.515 -1.962 9.228 1.00 94.00 199 HIS A N 1
ATOM 1501 C CA . HIS A 1 199 ? 7.974 -1.944 9.300 1.00 94.00 199 HIS A CA 1
ATOM 1502 C C . HIS A 1 199 ? 8.534 -0.780 8.487 1.00 94.00 199 HIS A C 1
ATOM 1504 O O . HIS A 1 199 ? 8.523 -0.785 7.253 1.00 94.00 199 HIS A O 1
ATOM 1510 N N . PHE A 1 200 ? 9.059 0.210 9.194 1.00 90.12 200 PHE A N 1
ATOM 1511 C CA . PHE A 1 200 ? 9.792 1.322 8.616 1.00 90.12 200 PHE A CA 1
ATOM 1512 C C . PHE A 1 200 ? 11.258 0.929 8.503 1.00 90.12 200 PHE A C 1
ATOM 1514 O O . PHE A 1 200 ? 11.887 0.656 9.517 1.00 90.12 200 PHE A O 1
ATOM 1521 N N . VAL A 1 201 ? 11.803 0.900 7.290 1.00 88.44 201 VAL A N 1
ATOM 1522 C CA . VAL A 1 201 ? 13.226 0.640 7.046 1.00 88.44 201 VAL A CA 1
ATOM 1523 C C . VAL A 1 201 ? 13.942 1.935 6.734 1.00 88.44 201 VAL A C 1
ATOM 1525 O O . VAL A 1 201 ? 13.451 2.755 5.953 1.00 88.44 201 VAL A O 1
ATOM 1528 N N . GLN A 1 202 ? 15.148 2.100 7.271 1.00 86.00 202 GLN A N 1
ATOM 1529 C CA . GLN A 1 202 ? 16.045 3.114 6.740 1.00 86.00 202 GLN A CA 1
ATOM 1530 C C . GLN A 1 202 ? 16.429 2.721 5.317 1.00 86.00 202 GLN A C 1
ATOM 1532 O O . GLN A 1 202 ? 16.891 1.613 5.050 1.00 86.00 202 GLN A O 1
ATOM 1537 N N . SER A 1 203 ? 16.281 3.659 4.397 1.00 82.12 203 SER A N 1
ATOM 1538 C CA . SER A 1 203 ? 16.766 3.501 3.035 1.00 82.12 203 SER A CA 1
ATOM 1539 C C . SER A 1 203 ? 17.521 4.753 2.611 1.00 82.12 203 SER A C 1
ATOM 1541 O O . SER A 1 203 ? 17.726 5.671 3.410 1.00 82.12 203 SER A O 1
ATOM 1543 N N . ALA A 1 204 ? 18.019 4.775 1.381 1.00 78.31 204 ALA A N 1
ATOM 1544 C CA . ALA A 1 204 ? 19.085 5.704 1.047 1.00 78.31 204 ALA A CA 1
ATOM 1545 C C . ALA A 1 204 ? 18.717 7.200 1.122 1.00 78.31 204 ALA A C 1
ATOM 1547 O O . ALA A 1 204 ? 19.550 8.000 1.533 1.00 78.31 204 ALA A O 1
ATOM 1548 N N . ASP A 1 205 ? 17.473 7.557 0.809 1.00 81.94 205 ASP A N 1
ATOM 1549 C CA . ASP A 1 205 ? 16.928 8.921 0.876 1.00 81.94 205 ASP A CA 1
ATOM 1550 C C . ASP A 1 205 ? 15.860 9.079 1.990 1.00 81.94 205 ASP A C 1
ATOM 1552 O O . ASP A 1 205 ? 14.932 9.870 1.857 1.00 81.94 205 ASP A O 1
ATOM 1556 N N . GLY A 1 206 ? 15.898 8.258 3.053 1.00 82.19 206 GLY A N 1
ATOM 1557 C CA . GLY A 1 206 ? 14.974 8.366 4.202 1.00 82.19 206 GLY A CA 1
ATOM 1558 C C . GLY A 1 206 ? 14.252 7.068 4.596 1.00 82.19 206 GLY A C 1
ATOM 1559 O O . GLY A 1 206 ? 14.486 6.027 3.978 1.00 82.19 206 GLY A O 1
ATOM 1560 N N . PRO A 1 207 ? 13.398 7.101 5.636 1.00 83.94 207 PRO A N 1
ATOM 1561 C CA . PRO A 1 207 ? 12.623 5.939 6.055 1.00 83.94 207 PRO A CA 1
ATOM 1562 C C . PRO A 1 207 ? 11.548 5.587 5.020 1.00 83.94 207 PRO A C 1
ATOM 1564 O O . PRO A 1 207 ? 10.949 6.472 4.412 1.00 83.94 207 PRO A O 1
ATOM 1567 N N . LEU A 1 208 ? 11.284 4.296 4.842 1.00 88.56 208 LEU A N 1
ATOM 1568 C CA . LEU A 1 208 ? 10.225 3.784 3.973 1.00 88.56 208 LEU A CA 1
ATOM 1569 C C . LEU A 1 208 ? 9.391 2.760 4.711 1.00 88.56 208 LEU A C 1
ATOM 1571 O O . LEU A 1 208 ? 9.940 1.926 5.424 1.00 88.56 208 LEU A O 1
ATOM 1575 N N . LEU A 1 209 ? 8.085 2.762 4.461 1.00 89.94 209 LEU A N 1
ATOM 1576 C CA . LEU A 1 209 ? 7.263 1.615 4.809 1.00 89.94 209 LEU A CA 1
ATOM 1577 C C . LEU A 1 209 ? 7.611 0.460 3.862 1.00 89.94 209 LEU A C 1
ATOM 1579 O O . LEU A 1 209 ? 7.392 0.563 2.656 1.00 89.94 209 LEU A O 1
ATOM 1583 N N . SER A 1 210 ? 8.203 -0.599 4.407 1.00 89.25 210 SER A N 1
ATOM 1584 C CA . SER A 1 210 ? 8.657 -1.760 3.634 1.00 89.25 210 SER A CA 1
ATOM 1585 C C . SER A 1 210 ? 7.606 -2.856 3.567 1.00 89.25 210 SER A C 1
ATOM 1587 O O . SER A 1 210 ? 7.301 -3.334 2.478 1.00 89.25 210 SER A O 1
ATOM 1589 N N . ASP A 1 211 ? 7.068 -3.220 4.730 1.00 94.25 211 ASP A N 1
ATOM 1590 C CA . ASP A 1 211 ? 6.158 -4.334 4.933 1.00 94.25 211 ASP A CA 1
ATOM 1591 C C . ASP A 1 211 ? 5.114 -3.960 5.989 1.00 94.25 211 ASP A C 1
ATOM 1593 O O . ASP A 1 211 ? 5.405 -3.250 6.955 1.00 94.25 211 ASP A O 1
ATOM 1597 N N . THR A 1 212 ? 3.882 -4.434 5.811 1.00 97.19 212 THR A N 1
ATOM 1598 C CA . THR A 1 212 ? 2.830 -4.335 6.835 1.00 97.19 212 THR A CA 1
ATOM 1599 C C . THR A 1 212 ? 2.168 -5.689 7.039 1.00 97.19 212 THR A C 1
ATOM 1601 O O . THR A 1 212 ? 1.669 -6.270 6.080 1.00 97.19 212 THR A O 1
ATOM 1604 N N . THR A 1 213 ? 2.130 -6.181 8.277 1.00 98.25 213 THR A N 1
ATOM 1605 C CA . THR A 1 213 ? 1.368 -7.384 8.671 1.00 98.25 213 THR A CA 1
ATOM 1606 C C . THR A 1 213 ? 0.383 -7.060 9.788 1.00 98.25 213 THR A C 1
ATOM 1608 O O . THR A 1 213 ? 0.302 -5.918 10.230 1.00 98.25 213 THR A O 1
ATOM 1611 N N . THR A 1 214 ? -0.401 -8.029 10.260 1.00 98.69 214 THR A N 1
ATOM 1612 C CA . THR A 1 214 ? -1.279 -7.856 11.424 1.00 98.69 214 THR A CA 1
ATOM 1613 C C . THR A 1 214 ? -0.963 -8.895 12.489 1.00 98.69 214 THR A C 1
ATOM 1615 O O . THR A 1 214 ? -0.955 -10.104 12.231 1.00 98.69 214 THR A O 1
ATOM 1618 N N . ARG A 1 215 ? -0.784 -8.429 13.724 1.00 98.75 215 ARG A N 1
ATOM 1619 C CA . ARG A 1 215 ? -0.623 -9.277 14.907 1.00 98.75 215 ARG A CA 1
ATOM 1620 C C . ARG A 1 215 ? -1.831 -9.176 15.822 1.00 98.75 215 ARG A C 1
ATOM 1622 O O . ARG A 1 215 ? -2.624 -8.242 15.730 1.00 98.75 215 ARG A O 1
ATOM 1629 N N . GLY A 1 216 ? -1.968 -10.166 16.694 1.00 98.69 216 GLY A N 1
ATOM 1630 C CA . GLY A 1 216 ? -3.042 -10.231 17.666 1.00 98.69 216 GLY A CA 1
ATOM 1631 C C . GLY A 1 216 ? -2.616 -10.788 19.013 1.00 98.69 216 GLY A C 1
ATOM 1632 O O . GLY A 1 216 ? -1.674 -11.579 19.110 1.00 98.69 216 GLY A O 1
ATOM 1633 N N . ALA A 1 217 ? -3.352 -10.385 20.046 1.00 98.81 217 ALA A N 1
ATOM 1634 C CA . ALA A 1 217 ? -3.238 -10.900 21.402 1.00 98.81 217 ALA A CA 1
ATOM 1635 C C . ALA A 1 217 ? -4.606 -10.934 22.098 1.00 98.81 217 ALA A C 1
ATOM 1637 O O . ALA A 1 217 ? -5.511 -10.157 21.786 1.00 98.81 217 ALA A O 1
ATOM 1638 N N . MET A 1 218 ? -4.750 -11.835 23.068 1.00 98.75 218 MET A N 1
ATOM 1639 C CA . MET A 1 218 ? -5.871 -11.804 24.008 1.00 98.75 218 MET A CA 1
ATOM 1640 C C . MET A 1 218 ? -5.622 -10.713 25.052 1.00 98.75 218 MET A C 1
ATOM 1642 O O . MET A 1 218 ? -4.486 -10.531 25.492 1.00 98.75 218 MET A O 1
ATOM 1646 N N . LEU A 1 219 ? -6.672 -10.015 25.475 1.00 98.75 219 LEU A N 1
ATOM 1647 C CA . LEU A 1 219 ? -6.607 -9.028 26.549 1.00 98.75 219 LEU A CA 1
ATOM 1648 C C . LEU A 1 219 ? -7.100 -9.623 27.877 1.00 98.75 219 LEU A C 1
ATOM 1650 O O . LEU A 1 219 ? -7.927 -10.535 27.908 1.00 98.75 219 LEU A O 1
ATOM 1654 N N . ALA A 1 220 ? -6.613 -9.072 28.983 1.00 97.94 220 ALA A N 1
ATOM 1655 C CA . ALA A 1 220 ? -7.089 -9.340 30.331 1.00 97.94 220 ALA A CA 1
ATOM 1656 C C . ALA A 1 220 ? -7.366 -8.017 31.053 1.00 97.94 220 ALA A C 1
ATOM 1658 O O . ALA A 1 220 ? -6.625 -7.044 30.903 1.00 97.94 220 ALA A O 1
ATOM 1659 N N . GLN A 1 221 ? -8.437 -7.990 31.845 1.00 97.44 221 GLN A N 1
ATOM 1660 C CA . GLN A 1 221 ? -8.716 -6.877 32.744 1.00 97.44 221 GLN A CA 1
ATOM 1661 C C . GLN A 1 221 ? -7.924 -7.083 34.032 1.00 97.44 221 GLN A C 1
ATOM 1663 O O . GLN A 1 221 ? -8.012 -8.150 34.641 1.00 97.44 221 GLN A O 1
ATOM 1668 N N . GLU A 1 222 ? -7.135 -6.092 34.441 1.00 95.06 222 GLU A N 1
ATOM 1669 C CA . GLU A 1 222 ? -6.413 -6.182 35.708 1.00 95.06 222 GLU A CA 1
ATOM 1670 C C . GLU A 1 222 ? -7.401 -6.268 36.879 1.00 95.06 222 GLU A C 1
ATOM 1672 O O . GLU A 1 222 ? -8.481 -5.673 36.864 1.00 95.06 222 GLU A O 1
ATOM 1677 N N . SER A 1 223 ? -7.009 -6.993 37.924 1.00 91.31 223 SER A N 1
ATOM 1678 C CA . SER A 1 223 ? -7.806 -7.152 39.144 1.00 91.31 223 SER A CA 1
ATOM 1679 C C . SER A 1 223 ? -7.761 -5.929 40.064 1.00 91.31 223 SER A C 1
ATOM 1681 O O . SER A 1 223 ? -8.426 -5.916 41.097 1.00 91.31 223 SER A O 1
ATOM 1683 N N . SER A 1 224 ? -6.942 -4.927 39.731 1.00 85.25 224 SER A N 1
ATOM 1684 C CA . SER A 1 224 ? -6.833 -3.678 40.483 1.00 85.25 224 SER A CA 1
ATOM 1685 C C . SER A 1 224 ? -8.166 -2.913 40.468 1.00 85.25 224 SER A C 1
ATOM 1687 O O . SER A 1 224 ? -8.999 -3.104 39.579 1.00 85.25 224 SER A O 1
ATOM 1689 N N . GLY A 1 225 ? -8.348 -1.982 41.411 1.00 84.00 225 GLY A N 1
ATOM 1690 C CA . GLY A 1 225 ? -9.518 -1.096 41.430 1.00 84.00 225 GLY A CA 1
ATOM 1691 C C . GLY A 1 225 ? -9.669 -0.228 40.171 1.00 84.00 225 GLY A C 1
ATOM 1692 O O . GLY A 1 225 ? -10.778 0.209 39.878 1.00 84.00 225 GLY A O 1
ATOM 1693 N N . LEU A 1 226 ? -8.592 -0.023 39.399 1.00 92.94 226 LEU A N 1
ATOM 1694 C CA . LEU A 1 226 ? -8.628 0.718 38.136 1.00 92.94 226 LEU A CA 1
ATOM 1695 C C . LEU A 1 226 ? -9.143 -0.130 36.965 1.00 92.94 226 LEU A C 1
ATOM 1697 O O . LEU A 1 226 ? -9.572 0.440 35.973 1.00 92.94 226 LEU A O 1
ATOM 1701 N N . ARG A 1 227 ? -9.145 -1.470 37.046 1.00 95.69 227 ARG A N 1
ATOM 1702 C CA . ARG A 1 227 ? -9.758 -2.360 36.035 1.00 95.69 227 ARG A CA 1
ATOM 1703 C C . ARG A 1 227 ? -9.357 -2.063 34.575 1.00 95.69 227 ARG A C 1
ATOM 1705 O O . ARG A 1 227 ? -10.181 -2.171 33.663 1.00 95.69 227 ARG A O 1
ATOM 1712 N N . ARG A 1 228 ? -8.103 -1.681 34.342 1.00 97.50 228 ARG A N 1
ATOM 1713 C CA . ARG A 1 228 ? -7.538 -1.431 33.007 1.00 97.50 228 ARG A CA 1
ATOM 1714 C C . ARG A 1 228 ? -7.405 -2.705 32.174 1.00 97.50 228 ARG A C 1
ATOM 1716 O O . ARG A 1 228 ? -7.273 -3.797 32.726 1.00 97.50 228 ARG A O 1
ATOM 1723 N N . LEU A 1 229 ? -7.419 -2.563 30.848 1.00 98.44 229 LEU A N 1
ATOM 1724 C CA . LEU A 1 229 ? -7.141 -3.662 29.923 1.00 98.44 229 LEU A CA 1
ATOM 1725 C C . LEU A 1 229 ? -5.660 -3.696 29.535 1.00 98.44 229 LEU A C 1
ATOM 1727 O O . LEU A 1 229 ? -5.070 -2.675 29.176 1.00 98.44 229 LEU A O 1
ATOM 1731 N N . TRP A 1 230 ? -5.099 -4.902 29.562 1.00 98.25 230 TRP A N 1
ATOM 1732 C CA . TRP A 1 230 ? -3.719 -5.211 29.195 1.00 98.25 230 TRP A CA 1
ATOM 1733 C C . TRP A 1 230 ? -3.661 -6.458 28.327 1.00 98.25 230 TRP A C 1
ATOM 1735 O O . TRP A 1 230 ? -4.615 -7.234 28.280 1.00 98.25 230 TRP A O 1
ATOM 1745 N N . VAL A 1 231 ? -2.525 -6.691 27.676 1.00 98.44 231 VAL A N 1
ATOM 1746 C CA . VAL A 1 231 ? -2.279 -7.977 27.024 1.00 98.44 231 VAL A CA 1
ATOM 1747 C C . VAL A 1 231 ? -2.226 -9.085 28.080 1.00 98.44 231 VAL A C 1
ATOM 1749 O O . VAL A 1 231 ? -1.558 -8.967 29.106 1.00 98.44 231 VAL A O 1
ATOM 1752 N N . SER A 1 232 ? -2.963 -10.168 27.845 1.00 98.38 232 SER A N 1
ATOM 1753 C CA . SER A 1 232 ? -3.047 -11.288 28.778 1.00 98.38 232 SER A CA 1
ATOM 1754 C C . SER A 1 232 ? -1.658 -11.868 29.060 1.00 98.38 232 SER A C 1
ATOM 1756 O O . SER A 1 232 ? -0.876 -12.123 28.146 1.00 98.38 232 SER A O 1
ATOM 1758 N N . GLY A 1 233 ? -1.342 -12.054 30.343 1.00 97.31 233 GLY A N 1
ATOM 1759 C CA . GLY A 1 233 ? -0.031 -12.525 30.798 1.00 97.31 233 GLY A CA 1
ATOM 1760 C C . GLY A 1 233 ? 1.048 -11.444 30.927 1.00 97.31 233 GLY A C 1
ATOM 1761 O O . GLY A 1 233 ? 2.105 -11.746 31.472 1.00 97.31 233 GLY A O 1
ATOM 1762 N N . SER A 1 234 ? 0.797 -10.190 30.521 1.00 96.94 234 SER A N 1
ATOM 1763 C CA . SER A 1 234 ? 1.780 -9.100 30.663 1.00 96.94 234 SER A CA 1
ATOM 1764 C C . SER A 1 234 ? 1.896 -8.539 32.087 1.00 96.94 234 SER A C 1
ATOM 1766 O O . SER A 1 234 ? 2.731 -7.676 32.339 1.00 96.94 234 SER A O 1
ATOM 1768 N N . LEU A 1 235 ? 1.054 -9.009 33.017 1.00 94.62 235 LEU A N 1
ATOM 1769 C CA . LEU A 1 235 ? 1.028 -8.592 34.427 1.00 94.62 235 LEU A CA 1
ATOM 1770 C C . LEU A 1 235 ? 0.867 -7.071 34.622 1.00 94.62 235 LEU A C 1
ATOM 1772 O O . LEU A 1 235 ? 1.432 -6.498 35.549 1.00 94.62 235 LEU A O 1
ATOM 1776 N N . GLY A 1 236 ? 0.088 -6.418 33.755 1.00 93.75 236 GLY A N 1
ATOM 1777 C CA . GLY A 1 236 ? -0.146 -4.972 33.830 1.00 93.75 236 GLY A CA 1
ATOM 1778 C C . GLY A 1 236 ? 0.967 -4.123 33.213 1.00 93.75 236 GLY A C 1
ATOM 1779 O O . GLY A 1 236 ? 1.023 -2.923 33.461 1.00 93.75 236 GLY A O 1
ATOM 1780 N N . ALA A 1 237 ? 1.861 -4.733 32.431 1.00 94.75 237 ALA A N 1
ATOM 1781 C CA . ALA A 1 237 ? 2.886 -4.029 31.674 1.00 94.75 237 ALA A CA 1
ATOM 1782 C C . ALA A 1 237 ? 2.517 -3.921 30.189 1.00 94.75 237 ALA A C 1
ATOM 1784 O O . ALA A 1 237 ? 1.872 -4.809 29.617 1.00 94.75 237 ALA A O 1
ATOM 1785 N N . ARG A 1 238 ? 2.987 -2.849 29.545 1.00 94.56 238 ARG A N 1
ATOM 1786 C CA . ARG A 1 238 ? 2.982 -2.738 28.084 1.00 94.56 238 ARG A CA 1
ATOM 1787 C C . ARG A 1 238 ? 3.935 -3.755 27.462 1.00 94.56 238 ARG A C 1
ATOM 1789 O O . ARG A 1 238 ? 4.981 -4.057 28.040 1.00 94.56 238 ARG A O 1
ATOM 1796 N N . ILE A 1 239 ? 3.599 -4.245 26.275 1.00 96.25 239 ILE A N 1
ATOM 1797 C CA . ILE A 1 239 ? 4.466 -5.140 25.498 1.00 96.25 239 ILE A CA 1
ATOM 1798 C C . ILE A 1 239 ? 4.937 -4.465 24.212 1.00 96.25 239 ILE A C 1
ATOM 1800 O O . ILE A 1 239 ? 4.271 -3.583 23.688 1.00 96.25 239 ILE A O 1
ATOM 1804 N N . ASN A 1 240 ? 6.050 -4.929 23.654 1.00 95.00 240 ASN A N 1
ATOM 1805 C CA . ASN A 1 240 ? 6.515 -4.478 22.345 1.00 95.00 240 ASN A CA 1
ATOM 1806 C C . ASN A 1 240 ? 5.695 -5.114 21.207 1.00 95.00 240 ASN A C 1
ATOM 1808 O O . ASN A 1 240 ? 5.320 -6.284 21.303 1.00 95.00 240 ASN A O 1
ATOM 1812 N N . THR A 1 241 ? 5.502 -4.389 20.099 1.00 95.75 241 THR A N 1
ATOM 1813 C CA . THR A 1 241 ? 4.703 -4.826 18.930 1.00 95.75 241 THR A CA 1
ATOM 1814 C C . THR A 1 241 ? 5.094 -6.197 18.358 1.00 95.75 241 THR A C 1
ATOM 1816 O O . THR A 1 241 ? 4.231 -6.956 17.922 1.00 95.75 241 THR A O 1
ATOM 1819 N N . LEU A 1 242 ? 6.375 -6.577 18.438 1.00 95.69 242 LEU A N 1
ATOM 1820 C CA . LEU A 1 242 ? 6.900 -7.865 17.957 1.00 95.69 242 LEU A CA 1
ATOM 1821 C C . LEU A 1 242 ? 7.056 -8.939 19.047 1.00 95.69 242 LEU A C 1
ATOM 1823 O O . LEU A 1 242 ? 7.684 -9.969 18.803 1.00 95.69 242 LEU A O 1
ATOM 1827 N N . ASN A 1 243 ? 6.540 -8.729 20.262 1.00 96.88 243 ASN A N 1
ATOM 1828 C CA . ASN A 1 243 ? 6.749 -9.670 21.362 1.00 96.88 243 ASN A CA 1
ATOM 1829 C C . ASN A 1 243 ? 6.048 -11.017 21.087 1.00 96.88 243 ASN A C 1
ATOM 1831 O O . ASN A 1 243 ? 4.837 -11.150 21.257 1.00 96.88 243 ASN A O 1
ATOM 1835 N N . SER A 1 244 ? 6.806 -12.034 20.679 1.00 97.00 244 SER A N 1
ATOM 1836 C CA . SER A 1 244 ? 6.278 -13.352 20.301 1.00 97.00 244 SER A CA 1
ATOM 1837 C C . SER A 1 244 ? 5.782 -14.198 21.476 1.00 97.00 244 SER A C 1
ATOM 1839 O O . SER A 1 244 ? 5.056 -15.161 21.250 1.00 97.00 244 SER A O 1
ATOM 1841 N N . GLN A 1 245 ? 6.119 -13.844 22.722 1.00 97.81 245 GLN A N 1
ATOM 1842 C CA . GLN A 1 245 ? 5.620 -14.548 23.907 1.00 97.81 245 GLN A CA 1
ATOM 1843 C C . GLN A 1 245 ? 4.117 -14.318 24.108 1.00 97.81 245 GLN A C 1
ATOM 1845 O O . GLN A 1 245 ? 3.412 -15.218 24.557 1.00 97.81 245 GLN A O 1
ATOM 1850 N N . PHE A 1 246 ? 3.629 -13.119 23.784 1.00 97.94 246 PHE A N 1
ATOM 1851 C CA . PHE A 1 246 ? 2.245 -12.713 24.054 1.00 97.94 246 PHE A CA 1
ATOM 1852 C C . PHE A 1 246 ? 1.399 -12.524 22.793 1.00 97.94 246 PHE A C 1
ATOM 1854 O O . PHE A 1 246 ? 0.193 -12.298 22.887 1.00 97.94 246 PHE A O 1
ATOM 1861 N N . THR A 1 247 ? 2.020 -12.568 21.613 1.00 98.06 247 THR A N 1
ATOM 1862 C CA . THR A 1 247 ? 1.385 -12.152 20.358 1.00 98.06 247 THR A CA 1
ATOM 1863 C C . THR A 1 247 ? 1.658 -13.143 19.236 1.00 98.06 247 THR A C 1
ATOM 1865 O O . THR A 1 247 ? 2.702 -13.795 19.199 1.00 98.06 247 THR A O 1
ATOM 1868 N N . THR A 1 248 ? 0.750 -13.207 18.267 1.00 98.25 248 THR A N 1
ATOM 1869 C CA . THR A 1 248 ? 0.887 -14.036 17.061 1.00 98.25 248 THR A CA 1
ATOM 1870 C C . THR A 1 248 ? 0.565 -13.216 15.815 1.00 98.25 248 THR A C 1
ATOM 1872 O O . THR A 1 248 ? -0.243 -12.292 15.887 1.00 98.25 248 THR A O 1
ATOM 1875 N N . GLU A 1 249 ? 1.202 -13.517 14.684 1.00 98.56 249 GLU A N 1
ATOM 1876 C CA . GLU A 1 249 ? 0.847 -12.911 13.397 1.00 98.56 249 GLU A CA 1
ATOM 1877 C C . GLU A 1 249 ? -0.432 -13.563 12.875 1.00 98.56 249 GLU A C 1
ATOM 1879 O O . GLU A 1 249 ? -0.413 -14.709 12.446 1.00 98.56 249 GLU A O 1
ATOM 1884 N N . VAL A 1 250 ? -1.559 -12.857 12.927 1.00 98.75 250 VAL A N 1
ATOM 1885 C CA . VAL A 1 250 ? -2.861 -13.409 12.516 1.00 98.75 250 VAL A CA 1
ATOM 1886 C C . VAL A 1 250 ? -3.102 -13.273 11.013 1.00 98.75 250 VAL A C 1
ATOM 1888 O O . VAL A 1 250 ? -3.841 -14.068 10.430 1.00 98.75 250 VAL A O 1
ATOM 1891 N N . PHE A 1 251 ? -2.463 -12.291 10.378 1.00 98.69 251 PHE A N 1
ATOM 1892 C CA . PHE A 1 251 ? -2.529 -12.053 8.941 1.00 98.69 251 PHE A CA 1
ATOM 1893 C C . PHE A 1 251 ? -1.175 -11.537 8.449 1.00 98.69 251 PHE A C 1
ATOM 1895 O O . PHE A 1 251 ? -0.672 -10.537 8.962 1.00 98.69 251 PHE A O 1
ATOM 1902 N N . GLY A 1 252 ? -0.585 -12.237 7.484 1.00 97.69 252 GLY A N 1
ATOM 1903 C CA . GLY A 1 252 ? 0.777 -11.982 7.019 1.00 97.69 252 GLY A CA 1
ATOM 1904 C C . GLY A 1 252 ? 0.905 -11.964 5.502 1.00 97.69 252 GLY A C 1
ATOM 1905 O O . GLY A 1 252 ? -0.028 -12.305 4.770 1.00 97.69 252 GLY A O 1
ATOM 1906 N N . LEU A 1 253 ? 2.096 -11.592 5.039 1.00 97.19 253 LEU A N 1
ATOM 1907 C CA . LEU A 1 253 ? 2.445 -11.548 3.621 1.00 97.19 253 LEU A CA 1
ATOM 1908 C C . LEU A 1 253 ? 2.476 -12.957 3.012 1.00 97.19 253 LEU A C 1
ATOM 1910 O O . LEU A 1 253 ? 2.756 -13.945 3.693 1.00 97.19 253 LEU A O 1
ATOM 1914 N N . THR A 1 254 ? 2.216 -13.061 1.709 1.00 95.06 254 THR A N 1
ATOM 1915 C CA . THR A 1 254 ? 2.268 -14.337 0.977 1.00 95.06 254 THR A CA 1
ATOM 1916 C C . THR A 1 254 ? 3.408 -14.321 -0.035 1.00 95.06 254 THR A C 1
ATOM 1918 O O . THR A 1 254 ? 3.293 -13.752 -1.118 1.00 95.06 254 THR A O 1
ATOM 1921 N N . SER A 1 255 ? 4.524 -14.963 0.321 1.00 91.56 255 SER A N 1
ATOM 1922 C CA . SER A 1 255 ? 5.704 -15.051 -0.547 1.00 91.56 255 SER A CA 1
ATOM 1923 C C . SER A 1 255 ? 5.373 -15.692 -1.901 1.00 91.56 255 SER A C 1
ATOM 1925 O O . SER A 1 255 ? 4.617 -16.662 -1.974 1.00 91.56 255 SER A O 1
ATOM 1927 N N . GLY A 1 256 ? 5.936 -15.141 -2.978 1.00 88.69 256 GLY A N 1
ATOM 1928 C CA . GLY A 1 256 ? 5.709 -15.608 -4.349 1.00 88.69 256 GLY A CA 1
ATOM 1929 C C . GLY A 1 256 ? 4.390 -15.144 -4.976 1.00 88.69 256 GLY A C 1
ATOM 1930 O O . GLY A 1 256 ? 4.143 -15.448 -6.141 1.00 88.69 256 GLY A O 1
ATOM 1931 N N . GLN A 1 257 ? 3.554 -14.394 -4.250 1.00 92.00 257 GLN A N 1
ATOM 1932 C CA . GLN A 1 257 ? 2.353 -13.758 -4.789 1.00 92.00 257 GLN A CA 1
ATOM 1933 C C . GLN A 1 257 ? 2.558 -12.243 -4.822 1.00 92.00 257 GLN A C 1
ATOM 1935 O O . GLN A 1 257 ? 2.353 -11.562 -3.823 1.00 92.00 257 GLN A O 1
ATOM 1940 N N . SER A 1 258 ? 2.925 -11.710 -5.989 1.00 91.81 258 SER A N 1
ATOM 1941 C CA . SER A 1 258 ? 3.347 -10.310 -6.182 1.00 91.81 258 SER A CA 1
ATOM 1942 C C . SER A 1 258 ? 2.292 -9.247 -5.856 1.00 91.81 258 SER A C 1
ATOM 1944 O O . SER A 1 258 ? 2.585 -8.062 -5.927 1.00 91.81 258 SER A O 1
ATOM 1946 N N . LEU A 1 259 ? 1.049 -9.642 -5.567 1.00 94.44 259 LEU A N 1
ATOM 1947 C CA . LEU A 1 259 ? -0.027 -8.748 -5.131 1.00 94.44 259 LEU A CA 1
ATOM 1948 C C . LEU A 1 259 ? -0.298 -8.843 -3.618 1.00 94.44 259 LEU A C 1
ATOM 1950 O O . LEU A 1 259 ? -1.233 -8.205 -3.134 1.00 94.44 259 LEU A O 1
ATOM 1954 N N . LEU A 1 260 ? 0.447 -9.671 -2.882 1.00 95.81 260 LEU A N 1
ATOM 1955 C CA . LEU A 1 260 ? 0.235 -9.988 -1.463 1.00 95.81 260 LEU A CA 1
ATOM 1956 C C . LEU A 1 260 ? 1.551 -10.059 -0.665 1.00 95.81 260 LEU A C 1
ATOM 1958 O O . LEU A 1 260 ? 1.560 -10.538 0.470 1.00 95.81 260 LEU A O 1
ATOM 1962 N N . ASP A 1 261 ? 2.666 -9.622 -1.248 1.00 95.75 261 ASP A N 1
ATOM 1963 C CA . ASP A 1 261 ? 4.015 -9.743 -0.688 1.00 95.75 261 ASP A CA 1
ATOM 1964 C C . ASP A 1 261 ? 4.594 -8.427 -0.135 1.00 95.75 261 ASP A C 1
ATOM 1966 O O . ASP A 1 261 ? 5.790 -8.371 0.148 1.00 95.75 261 ASP A O 1
ATOM 1970 N N . GLY A 1 262 ? 3.768 -7.386 0.047 1.00 95.38 262 GLY A N 1
ATOM 1971 C CA . GLY A 1 262 ? 4.183 -6.126 0.687 1.00 95.38 262 GLY A CA 1
ATOM 1972 C C . GLY A 1 262 ? 3.216 -5.585 1.746 1.00 95.38 262 GLY A C 1
ATOM 1973 O O . GLY A 1 262 ? 3.647 -5.066 2.774 1.00 95.38 262 GLY A O 1
ATOM 1974 N N . THR A 1 263 ? 1.904 -5.749 1.560 1.00 97.62 263 THR A N 1
ATOM 1975 C CA . THR A 1 263 ? 0.897 -5.189 2.476 1.00 97.62 263 THR A CA 1
ATOM 1976 C C . THR A 1 263 ? -0.161 -6.227 2.842 1.00 97.62 263 THR A C 1
ATOM 1978 O O . THR A 1 263 ? -0.872 -6.744 1.980 1.00 97.62 263 THR A O 1
ATOM 1981 N N . ALA A 1 264 ? -0.293 -6.479 4.142 1.00 98.00 264 ALA A N 1
ATOM 1982 C CA . ALA A 1 264 ? -1.333 -7.256 4.808 1.00 98.00 264 ALA A CA 1
ATOM 1983 C C . ALA A 1 264 ? -1.908 -6.429 5.978 1.00 98.00 264 ALA A C 1
ATOM 1985 O O . ALA A 1 264 ? -1.854 -6.816 7.152 1.00 98.00 264 ALA A O 1
ATOM 1986 N N . ASP A 1 265 ? -2.426 -5.246 5.641 1.00 98.00 265 ASP A N 1
ATOM 1987 C CA . ASP A 1 265 ? -2.991 -4.293 6.591 1.00 98.00 265 ASP A CA 1
ATOM 1988 C C . ASP A 1 265 ? -4.444 -4.660 6.913 1.00 98.00 265 ASP A C 1
ATOM 1990 O O . ASP A 1 265 ? -5.193 -5.150 6.062 1.00 98.00 265 ASP A O 1
ATOM 1994 N N . SER A 1 266 ? -4.865 -4.426 8.148 1.00 97.69 266 SER A N 1
ATOM 1995 C CA . SER A 1 266 ? -6.237 -4.665 8.588 1.00 97.69 266 SER A CA 1
ATOM 1996 C C . SER A 1 266 ? -6.884 -3.374 9.067 1.00 97.69 266 SER A C 1
ATOM 1998 O O . SER A 1 266 ? -6.205 -2.483 9.569 1.00 97.69 266 SER A O 1
ATOM 2000 N N . PHE A 1 267 ? -8.210 -3.271 8.977 1.00 97.75 267 PHE A N 1
ATOM 2001 C CA . PHE A 1 267 ? -8.923 -2.040 9.339 1.00 97.75 267 PHE A CA 1
ATOM 2002 C C . PHE A 1 267 ? -10.045 -2.255 10.354 1.00 97.75 267 PHE A C 1
ATOM 2004 O O . PHE A 1 267 ? -10.179 -1.452 11.278 1.00 97.75 267 PHE A O 1
ATOM 2011 N N . ASP A 1 268 ? -10.808 -3.342 10.253 1.00 98.00 268 ASP A N 1
ATOM 2012 C CA . ASP A 1 268 ? -11.916 -3.640 11.164 1.00 98.00 268 ASP A CA 1
ATOM 2013 C C . ASP A 1 268 ? -12.062 -5.134 11.440 1.00 98.00 268 ASP A C 1
ATOM 2015 O O . ASP A 1 268 ? -11.660 -5.972 10.630 1.00 98.00 268 ASP A O 1
ATOM 2019 N N . VAL A 1 269 ? -12.681 -5.452 12.578 1.00 98.38 269 VAL A N 1
ATOM 2020 C CA . VAL A 1 269 ? -13.035 -6.816 12.971 1.00 98.38 269 VAL A CA 1
ATOM 2021 C C . VAL A 1 269 ? -14.510 -6.880 13.349 1.00 98.38 269 VAL A C 1
ATOM 2023 O O . VAL A 1 269 ? -14.978 -6.150 14.223 1.00 98.38 269 VAL A O 1
ATOM 2026 N N . LYS A 1 270 ? -15.242 -7.828 12.758 1.00 98.06 270 LYS A N 1
ATOM 2027 C CA . LYS A 1 270 ? -16.606 -8.178 13.177 1.00 98.06 270 LYS A CA 1
ATOM 2028 C C . LYS A 1 270 ? -16.722 -9.657 13.461 1.00 98.06 270 LYS A C 1
ATOM 2030 O O . LYS A 1 270 ? -16.188 -10.477 12.727 1.00 98.06 270 LYS A O 1
ATOM 2035 N N . VAL A 1 271 ? -17.474 -10.002 14.500 1.00 98.12 271 VAL A N 1
ATOM 2036 C CA . VAL A 1 271 ? -17.816 -11.395 14.787 1.00 98.12 271 VAL A CA 1
ATOM 2037 C C . VAL A 1 271 ? -19.253 -11.647 14.361 1.00 98.12 271 VAL A C 1
ATOM 2039 O O . VAL A 1 271 ? -20.176 -11.036 14.891 1.00 98.12 271 VAL A O 1
ATOM 2042 N N . VAL A 1 272 ? -19.433 -12.540 13.391 1.00 97.31 272 VAL A N 1
ATOM 2043 C CA . VAL A 1 272 ? -20.728 -12.885 12.798 1.00 97.31 272 VAL A CA 1
ATOM 2044 C C . VAL A 1 272 ? -20.871 -14.397 12.820 1.00 97.31 272 VAL A C 1
ATOM 2046 O O . VAL A 1 272 ? -20.057 -15.109 12.235 1.00 97.31 272 VAL A O 1
ATOM 2049 N N . SER A 1 273 ? -21.893 -14.902 13.514 1.00 96.00 273 SER A N 1
ATOM 2050 C CA . SER A 1 273 ? -22.222 -16.337 13.536 1.00 96.00 273 SER A CA 1
ATOM 2051 C C . SER A 1 273 ? -21.025 -17.237 13.894 1.00 96.00 273 SER A C 1
ATOM 2053 O O . SER A 1 273 ? -20.789 -18.264 13.262 1.00 96.00 273 SER A O 1
ATOM 2055 N N . GLY A 1 274 ? -20.223 -16.822 14.883 1.00 96.50 274 GLY A N 1
ATOM 2056 C CA . GLY A 1 274 ? -19.028 -17.553 15.330 1.00 96.50 274 GLY A CA 1
ATOM 2057 C C . GLY A 1 274 ? -17.813 -17.456 14.396 1.00 96.50 274 GLY A C 1
ATOM 2058 O O . GLY A 1 274 ? -16.803 -18.106 14.654 1.00 96.50 274 GLY A O 1
ATOM 2059 N N . LYS A 1 275 ? -17.879 -16.644 13.336 1.00 98.06 275 LYS A N 1
ATOM 2060 C CA . LYS A 1 275 ? -16.743 -16.312 12.467 1.00 98.06 275 LYS A CA 1
ATOM 2061 C C . LYS A 1 275 ? -16.238 -14.913 12.772 1.00 98.06 275 LYS A C 1
ATOM 2063 O O . LYS A 1 275 ? -17.026 -13.999 12.990 1.00 98.06 275 LYS A O 1
ATOM 2068 N N . ILE A 1 276 ? -14.928 -14.747 12.734 1.00 98.75 276 ILE A N 1
ATOM 2069 C CA . ILE A 1 276 ? -14.246 -13.460 12.798 1.00 98.75 276 ILE A CA 1
ATOM 2070 C C . ILE A 1 276 ? -14.027 -13.015 11.360 1.00 98.75 276 ILE A C 1
ATOM 2072 O O . ILE A 1 276 ? -13.406 -13.739 10.588 1.00 98.75 276 ILE A O 1
ATOM 2076 N N . LEU A 1 277 ? -14.560 -11.856 11.001 1.00 98.69 277 LEU A N 1
ATOM 2077 C CA . LEU A 1 277 ? -14.395 -11.205 9.711 1.00 98.69 277 LEU A CA 1
ATOM 2078 C C . LEU A 1 277 ? -13.422 -10.043 9.877 1.00 98.69 277 LEU A C 1
ATOM 2080 O O . LEU A 1 277 ? -13.592 -9.235 10.789 1.00 98.69 277 LEU A O 1
ATOM 2084 N N . LEU A 1 278 ? -12.431 -9.965 8.997 1.00 98.69 278 LEU A N 1
ATOM 2085 C CA . LEU A 1 278 ? -11.390 -8.943 8.987 1.00 98.69 278 LEU A CA 1
ATOM 2086 C C . LEU A 1 278 ? -11.482 -8.163 7.676 1.00 98.69 278 LEU A C 1
ATOM 2088 O O . LEU A 1 278 ? -11.309 -8.759 6.611 1.00 98.69 278 LEU A O 1
ATOM 2092 N N . THR A 1 279 ? -11.745 -6.858 7.729 1.00 98.50 279 THR A N 1
ATOM 2093 C CA . THR A 1 279 ? -11.563 -5.997 6.549 1.00 98.50 279 THR A CA 1
ATOM 2094 C C . THR A 1 279 ? -10.082 -5.654 6.418 1.00 98.50 279 THR A C 1
ATOM 2096 O O . THR A 1 279 ? -9.411 -5.350 7.410 1.00 98.50 279 THR A O 1
ATOM 2099 N N . THR A 1 280 ? -9.546 -5.737 5.202 1.00 98.31 280 THR A N 1
ATOM 2100 C CA . THR A 1 280 ? -8.103 -5.614 4.961 1.00 98.31 280 THR A CA 1
ATOM 2101 C C . THR A 1 280 ? -7.783 -4.768 3.739 1.00 98.31 280 THR A C 1
ATOM 2103 O O . THR A 1 280 ? -8.517 -4.797 2.748 1.00 98.31 280 THR A O 1
ATOM 2106 N N . GLY A 1 281 ? -6.652 -4.068 3.797 1.00 97.94 281 GLY A N 1
ATOM 2107 C CA . GLY A 1 281 ? -5.963 -3.490 2.649 1.00 97.94 281 GLY A CA 1
ATOM 2108 C C . GLY A 1 281 ? -4.788 -4.384 2.288 1.00 97.94 281 GLY A C 1
ATOM 2109 O O . GLY A 1 281 ? -3.915 -4.628 3.121 1.00 97.94 281 GLY A O 1
ATOM 2110 N N . VAL A 1 282 ? -4.777 -4.905 1.064 1.00 98.06 282 VAL A N 1
ATOM 2111 C CA . VAL A 1 282 ? -3.718 -5.811 0.612 1.00 98.06 282 VAL A CA 1
ATOM 2112 C C . VAL A 1 282 ? -2.989 -5.271 -0.609 1.00 98.06 282 VAL A C 1
ATOM 2114 O O . VAL A 1 282 ? -3.568 -4.556 -1.425 1.00 98.06 282 VAL A O 1
ATOM 2117 N N . GLY A 1 283 ? -1.710 -5.606 -0.741 1.00 96.94 283 GLY A N 1
ATOM 2118 C CA . GLY A 1 283 ? -0.843 -5.059 -1.779 1.00 96.94 283 GLY A CA 1
ATOM 2119 C C . GLY A 1 283 ? 0.459 -5.837 -1.923 1.00 96.94 283 GLY A C 1
ATOM 2120 O O . GLY A 1 283 ? 0.886 -6.552 -1.012 1.00 96.94 283 GLY A O 1
ATOM 2121 N N . GLY A 1 284 ? 1.069 -5.712 -3.097 1.00 95.56 284 GLY A N 1
ATOM 2122 C CA . GLY A 1 284 ? 2.405 -6.235 -3.363 1.00 95.56 284 GLY A CA 1
ATOM 2123 C C . GLY A 1 284 ? 3.512 -5.321 -2.852 1.00 95.56 284 GLY A C 1
ATOM 2124 O O . GLY A 1 284 ? 3.252 -4.278 -2.249 1.00 95.56 284 GLY A O 1
ATOM 2125 N N . LYS A 1 285 ? 4.763 -5.658 -3.159 1.00 93.31 285 LYS A N 1
ATOM 2126 C CA . LYS A 1 285 ? 5.871 -4.691 -3.063 1.00 93.31 285 LYS A CA 1
ATOM 2127 C C . LYS A 1 285 ? 5.554 -3.412 -3.853 1.00 93.31 285 LYS A C 1
ATOM 2129 O O . LYS A 1 285 ? 4.857 -3.444 -4.865 1.00 93.31 285 LYS A O 1
ATOM 2134 N N . GLY A 1 286 ? 6.043 -2.270 -3.367 1.00 91.06 286 GLY A N 1
ATOM 2135 C CA . GLY A 1 286 ? 5.679 -0.954 -3.905 1.00 91.06 286 GLY A CA 1
ATOM 2136 C C . GLY A 1 286 ? 4.440 -0.328 -3.257 1.00 91.06 286 GLY A C 1
ATOM 2137 O O . GLY A 1 286 ? 4.126 0.816 -3.579 1.00 91.06 286 GLY A O 1
ATOM 2138 N N . CYS A 1 287 ? 3.780 -1.028 -2.326 1.00 93.56 287 CYS A N 1
ATOM 2139 C CA . CYS A 1 287 ? 2.619 -0.553 -1.573 1.00 93.56 287 CYS A CA 1
ATOM 2140 C C . CYS A 1 287 ? 2.911 0.058 -0.203 1.00 93.56 287 CYS A C 1
ATOM 2142 O O . CYS A 1 287 ? 2.360 -0.354 0.815 1.00 93.56 287 CYS A O 1
ATOM 2144 N N . GLY A 1 288 ? 3.736 1.098 -0.180 1.00 90.56 288 GLY A N 1
ATOM 2145 C CA . GLY A 1 288 ? 4.039 1.840 1.046 1.00 90.56 288 GLY A CA 1
ATOM 2146 C C . GLY A 1 288 ? 2.896 2.747 1.505 1.00 90.56 288 GLY A C 1
ATOM 2147 O O . GLY A 1 288 ? 2.845 3.135 2.665 1.00 90.56 288 GLY A O 1
ATOM 2148 N N . THR A 1 289 ? 1.978 3.105 0.609 1.00 92.19 289 THR A N 1
ATOM 2149 C CA . THR A 1 289 ? 0.758 3.857 0.925 1.00 92.19 289 THR A CA 1
ATOM 2150 C C . THR A 1 289 ? -0.372 3.465 -0.030 1.00 92.19 289 THR A C 1
ATOM 2152 O O . THR A 1 289 ? -0.102 2.979 -1.132 1.00 92.19 289 THR A O 1
ATOM 2155 N N . PRO A 1 290 ? -1.634 3.756 0.315 1.00 93.44 290 PRO A N 1
ATOM 2156 C CA . PRO A 1 290 ? -2.781 3.514 -0.560 1.00 93.44 290 PRO A CA 1
ATOM 2157 C C . PRO A 1 290 ? -2.749 4.252 -1.906 1.00 93.44 290 PRO A C 1
ATOM 2159 O O . PRO A 1 290 ? -3.347 3.796 -2.875 1.00 93.44 290 PRO A O 1
ATOM 2162 N N . ILE A 1 291 ? -2.031 5.375 -1.995 1.00 92.62 291 ILE A N 1
ATOM 2163 C CA . ILE A 1 291 ? -1.841 6.132 -3.245 1.00 92.62 291 ILE A CA 1
ATOM 2164 C C . ILE A 1 291 ? -0.578 5.724 -4.010 1.00 92.62 291 ILE A C 1
ATOM 2166 O O . ILE A 1 291 ? -0.257 6.340 -5.027 1.00 92.62 291 ILE A O 1
ATOM 2170 N N . SER A 1 292 ? 0.173 4.736 -3.515 1.00 91.50 292 SER A N 1
ATOM 2171 C CA . SER A 1 292 ? 1.388 4.295 -4.191 1.00 91.50 292 SER A CA 1
ATOM 2172 C C . SER A 1 292 ? 1.052 3.823 -5.611 1.00 91.50 292 SER A C 1
ATOM 2174 O O . SER A 1 292 ? 0.035 3.151 -5.804 1.00 91.50 292 SER A O 1
ATOM 2176 N N . PRO A 1 293 ? 1.880 4.153 -6.619 1.00 90.94 293 PRO A N 1
ATOM 2177 C CA . PRO A 1 293 ? 1.593 3.893 -8.025 1.00 90.94 293 PRO A CA 1
ATOM 2178 C C . PRO A 1 293 ? 1.839 2.423 -8.408 1.00 90.94 293 PRO A C 1
ATOM 2180 O O . PRO A 1 293 ? 2.509 2.142 -9.401 1.00 90.94 293 PRO A O 1
ATOM 2183 N N . ALA A 1 294 ? 1.333 1.490 -7.598 1.00 91.38 294 ALA A N 1
ATOM 2184 C CA . ALA A 1 294 ? 1.426 0.053 -7.789 1.00 91.38 294 ALA A CA 1
ATOM 2185 C C . ALA A 1 294 ? 0.040 -0.551 -8.089 1.00 91.38 294 ALA A C 1
ATOM 2187 O O . ALA A 1 294 ? -0.951 -0.204 -7.446 1.00 91.38 294 ALA A O 1
ATOM 2188 N N . TYR A 1 295 ? -0.049 -1.477 -9.045 1.00 93.56 295 TYR A N 1
ATOM 2189 C CA . TYR A 1 295 ? -1.305 -2.139 -9.364 1.00 93.56 295 TYR A CA 1
ATOM 2190 C C . TYR A 1 295 ? -1.833 -2.962 -8.181 1.00 93.56 295 TYR A C 1
ATOM 2192 O O . TYR A 1 295 ? -1.099 -3.718 -7.544 1.00 93.56 295 TYR A O 1
ATOM 2200 N N . GLY A 1 296 ? -3.133 -2.837 -7.901 1.00 93.44 296 GLY A N 1
ATOM 2201 C CA . GLY A 1 296 ? -3.799 -3.586 -6.829 1.00 93.44 296 GLY A CA 1
ATOM 2202 C C . GLY A 1 296 ? -3.358 -3.185 -5.420 1.00 93.44 296 GLY A C 1
ATOM 2203 O O . GLY A 1 296 ? -3.537 -3.969 -4.484 1.00 93.44 296 GLY A O 1
ATOM 2204 N N . CYS A 1 297 ? -2.773 -1.996 -5.276 1.00 95.44 297 CYS A N 1
ATOM 2205 C CA . CYS A 1 297 ? -2.273 -1.501 -4.010 1.00 95.44 297 CYS A CA 1
ATOM 2206 C C . CYS A 1 297 ? -3.383 -1.154 -3.027 1.00 95.44 297 CYS A C 1
ATOM 2208 O O . CYS A 1 297 ? -4.351 -0.507 -3.415 1.00 95.44 297 CYS A O 1
ATOM 2210 N N . TYR A 1 298 ? -3.246 -1.584 -1.767 1.00 97.19 298 TYR A N 1
ATOM 2211 C CA . TYR A 1 298 ? -4.254 -1.389 -0.717 1.00 97.19 298 TYR A CA 1
ATOM 2212 C C . TYR A 1 298 ? -5.678 -1.750 -1.161 1.00 97.19 298 TYR A C 1
ATOM 2214 O O . TYR A 1 298 ? -6.649 -1.157 -0.698 1.00 97.19 298 TYR A O 1
ATOM 2222 N N . ARG A 1 299 ? -5.831 -2.724 -2.065 1.00 96.56 299 ARG A N 1
ATOM 2223 C CA . ARG A 1 299 ? -7.155 -3.166 -2.509 1.00 96.56 299 ARG A CA 1
ATOM 2224 C C . ARG A 1 299 ? -7.873 -3.863 -1.365 1.00 96.56 299 ARG A C 1
ATOM 2226 O O . ARG A 1 299 ? -7.252 -4.462 -0.480 1.00 96.56 299 ARG A O 1
ATOM 2233 N N . MET A 1 300 ? -9.194 -3.810 -1.395 1.00 97.38 300 MET A N 1
ATOM 2234 C CA . MET A 1 300 ? -9.988 -4.372 -0.321 1.00 97.38 300 MET A CA 1
ATOM 2235 C C . MET A 1 300 ? -10.134 -5.879 -0.423 1.00 97.38 300 MET A C 1
ATOM 2237 O O . MET A 1 300 ? -10.460 -6.431 -1.471 1.00 97.38 300 MET A O 1
ATOM 2241 N N . GLN A 1 301 ? -9.989 -6.529 0.724 1.00 97.81 301 GLN A N 1
ATOM 2242 C CA . GLN A 1 301 ? -10.454 -7.889 0.938 1.00 97.81 301 GLN A CA 1
ATOM 2243 C C . GLN A 1 301 ? -11.215 -7.969 2.259 1.00 97.81 301 GLN A C 1
ATOM 2245 O O . GLN A 1 301 ? -11.018 -7.158 3.166 1.00 97.81 301 GLN A O 1
ATOM 2250 N N . ILE A 1 302 ? -12.089 -8.966 2.357 1.00 98.44 302 ILE A N 1
ATOM 2251 C CA . ILE A 1 302 ? -12.657 -9.410 3.627 1.00 98.44 302 ILE A CA 1
ATOM 2252 C C . ILE A 1 302 ? -12.180 -10.832 3.835 1.00 98.44 302 ILE A C 1
ATOM 2254 O O . ILE A 1 302 ? -12.366 -11.686 2.970 1.00 98.44 302 ILE A O 1
ATOM 2258 N N . ARG A 1 303 ? -11.543 -11.088 4.969 1.00 98.50 303 ARG A N 1
ATOM 2259 C CA . ARG A 1 303 ? -10.996 -12.400 5.313 1.00 98.50 303 ARG A CA 1
ATOM 2260 C C . ARG A 1 303 ? -11.739 -12.976 6.504 1.00 98.50 303 ARG A C 1
ATOM 2262 O O . ARG A 1 303 ? -12.341 -12.222 7.266 1.00 98.50 303 ARG A O 1
ATOM 2269 N N . SER A 1 304 ? -11.729 -14.297 6.668 1.00 98.62 304 SER A N 1
ATOM 2270 C CA . SER A 1 304 ? -12.372 -14.926 7.826 1.00 98.62 304 SER A CA 1
ATOM 2271 C C . SER A 1 304 ? -11.506 -15.931 8.570 1.00 98.62 304 SER A C 1
ATOM 2273 O O . SER A 1 304 ? -10.620 -16.555 7.999 1.00 98.62 304 SER A O 1
ATOM 2275 N N . SER A 1 305 ? -11.798 -16.093 9.858 1.00 98.69 305 SER A N 1
ATOM 2276 C CA . SER A 1 305 ? -11.251 -17.138 10.721 1.00 98.69 305 SER A CA 1
ATOM 2277 C C . SER A 1 305 ? -12.317 -17.606 11.716 1.00 98.69 305 SER A C 1
ATOM 2279 O O . SER A 1 305 ? -13.236 -16.862 12.057 1.00 98.69 305 SER A O 1
ATOM 2281 N N . THR A 1 306 ? -12.203 -18.839 12.202 1.00 98.44 306 THR A N 1
ATOM 2282 C CA . THR A 1 306 ? -13.015 -19.374 13.313 1.00 98.44 306 THR A CA 1
ATOM 2283 C C . THR A 1 306 ? -12.248 -19.421 14.632 1.00 98.44 306 THR A C 1
ATOM 2285 O O . THR A 1 306 ? -12.798 -19.833 15.650 1.00 98.44 306 THR A O 1
ATOM 2288 N N . THR A 1 307 ? -10.977 -19.021 14.631 1.00 98.50 307 THR A N 1
ATOM 2289 C CA . THR A 1 307 ? -10.148 -18.885 15.831 1.00 98.50 307 THR A CA 1
ATOM 2290 C C . THR A 1 307 ? -9.593 -17.464 15.917 1.00 98.50 307 THR A C 1
ATOM 2292 O O . THR A 1 307 ? -9.247 -16.878 14.892 1.00 98.50 307 THR A O 1
ATOM 2295 N N . PRO A 1 308 ? -9.493 -16.876 17.120 1.00 98.44 308 PRO A N 1
ATOM 2296 C CA . PRO A 1 308 ? -9.050 -15.493 17.274 1.00 98.44 308 PRO A CA 1
ATOM 2297 C C . PRO A 1 308 ? -7.533 -15.330 17.223 1.00 98.44 308 PRO A C 1
ATOM 2299 O O . PRO A 1 308 ? -7.053 -14.214 17.072 1.00 98.44 308 PRO A O 1
ATOM 2302 N N . LEU A 1 309 ? -6.761 -16.404 17.372 1.00 98.75 309 LEU A N 1
ATOM 2303 C CA . LEU A 1 309 ? -5.303 -16.362 17.375 1.00 98.75 309 LEU A CA 1
ATOM 2304 C C . LEU A 1 309 ? -4.753 -17.598 16.656 1.00 98.75 309 LEU A C 1
ATOM 2306 O O . LEU A 1 309 ? -5.335 -18.682 16.727 1.00 98.75 309 LEU A O 1
ATOM 2310 N N . GLY A 1 310 ? -3.628 -17.415 15.974 1.00 98.38 310 GLY A N 1
ATOM 2311 C CA . GLY A 1 310 ? -2.880 -18.437 15.252 1.00 98.38 310 GLY A CA 1
ATOM 2312 C C . GLY A 1 310 ? -2.080 -17.797 14.120 1.00 98.38 310 GLY A C 1
ATOM 2313 O O . GLY A 1 310 ? -2.449 -16.724 13.646 1.00 98.38 310 GLY A O 1
ATOM 2314 N N . ASN A 1 311 ? -1.006 -18.454 13.681 1.00 98.19 311 ASN A N 1
ATOM 2315 C CA . ASN A 1 311 ? -0.151 -17.912 12.630 1.00 98.19 311 ASN A CA 1
ATOM 2316 C C . ASN A 1 311 ? -0.867 -17.921 11.268 1.00 98.19 311 ASN A C 1
ATOM 2318 O O . ASN A 1 311 ? -1.231 -18.993 10.785 1.00 98.19 311 ASN A O 1
ATOM 2322 N N . GLY A 1 312 ? -1.057 -16.752 10.654 1.00 98.00 312 GLY A N 1
ATOM 2323 C CA . GLY A 1 312 ? -1.641 -16.603 9.318 1.00 98.00 312 GLY A CA 1
ATOM 2324 C C . GLY A 1 312 ? -3.075 -17.127 9.187 1.00 98.00 312 GLY A C 1
ATOM 2325 O O . GLY A 1 312 ? -3.469 -17.554 8.102 1.00 98.00 312 GLY A O 1
ATOM 2326 N N . ILE A 1 313 ? -3.864 -17.119 10.268 1.00 98.44 313 ILE A N 1
ATOM 2327 C CA . ILE A 1 313 ? -5.244 -17.645 10.280 1.00 98.44 313 ILE A CA 1
ATOM 2328 C C . ILE A 1 313 ? -6.163 -16.999 9.233 1.00 98.44 313 ILE A C 1
ATOM 2330 O O . ILE A 1 313 ? -7.127 -17.628 8.806 1.00 98.44 313 ILE A O 1
ATOM 2334 N N . PHE A 1 314 ? -5.855 -15.783 8.773 1.00 98.56 314 PHE A N 1
ATOM 2335 C CA . PHE A 1 314 ? -6.615 -15.096 7.723 1.00 98.56 314 PHE A CA 1
ATOM 2336 C C . PHE A 1 314 ? -6.052 -15.287 6.304 1.00 98.56 314 PHE A C 1
ATOM 2338 O O . PHE A 1 314 ? -6.698 -14.871 5.339 1.00 98.56 314 PHE A O 1
ATOM 2345 N N . ASN A 1 315 ? -4.877 -15.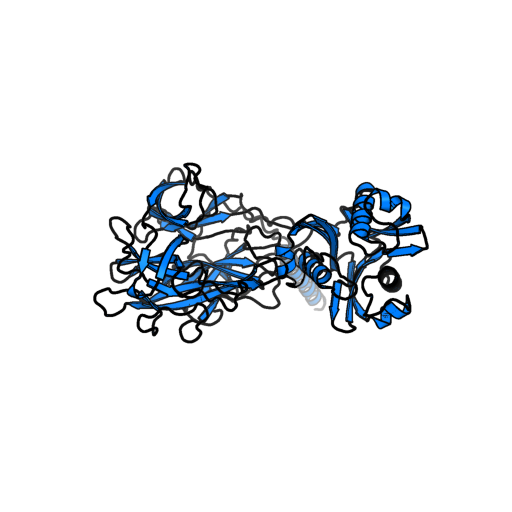906 6.123 1.00 97.75 315 ASN A N 1
ATOM 2346 C CA . ASN A 1 315 ? -4.218 -15.980 4.811 1.00 97.75 315 ASN A CA 1
ATOM 2347 C C . ASN A 1 315 ? -5.011 -16.824 3.795 1.00 97.75 315 ASN A C 1
ATOM 2349 O O . ASN A 1 315 ? -5.020 -16.485 2.613 1.00 97.75 315 ASN A O 1
ATOM 2353 N N . GLY A 1 316 ? -5.707 -17.871 4.252 1.00 96.25 316 GLY A N 1
ATOM 2354 C CA . GLY A 1 316 ? -6.362 -18.871 3.395 1.00 96.25 316 GLY A CA 1
ATOM 2355 C C . GLY A 1 316 ? -7.887 -18.782 3.270 1.00 96.25 316 GLY A C 1
ATOM 2356 O O . GLY A 1 316 ? -8.492 -19.730 2.778 1.00 96.25 316 GLY A O 1
ATOM 2357 N N . SER A 1 317 ? -8.529 -17.707 3.735 1.00 97.75 317 SER A N 1
ATOM 2358 C CA . SER A 1 317 ? -9.992 -17.571 3.682 1.00 97.75 317 SER A CA 1
ATOM 2359 C C . SER A 1 317 ? -10.394 -16.155 3.282 1.00 97.75 317 SER A C 1
ATOM 2361 O O . SER A 1 317 ? -10.542 -15.271 4.125 1.00 97.75 317 SER A O 1
ATOM 2363 N N . ILE A 1 318 ? -10.542 -15.944 1.977 1.00 98.12 318 ILE A N 1
ATOM 2364 C CA . ILE A 1 318 ? -10.767 -14.656 1.313 1.00 98.12 318 ILE A CA 1
ATOM 2365 C C . ILE A 1 318 ? -12.185 -14.630 0.753 1.00 98.12 318 ILE A C 1
ATOM 2367 O O . ILE A 1 318 ? -12.587 -15.565 0.064 1.00 98.12 318 ILE A O 1
ATOM 2371 N N . ALA A 1 319 ? -12.940 -13.570 1.027 1.00 97.88 319 ALA A N 1
ATOM 2372 C CA . ALA A 1 319 ? -14.268 -13.378 0.466 1.00 97.88 319 ALA A CA 1
ATOM 2373 C C . ALA A 1 319 ? -14.192 -13.214 -1.062 1.00 97.88 319 ALA A C 1
ATOM 2375 O O . ALA A 1 319 ? -13.476 -12.347 -1.563 1.00 97.88 319 ALA A O 1
ATOM 2376 N N . THR A 1 320 ? -14.939 -14.035 -1.797 1.00 96.25 320 THR A N 1
ATOM 2377 C CA . THR A 1 320 ? -14.994 -14.031 -3.271 1.00 96.25 320 THR A CA 1
ATOM 2378 C C . THR A 1 320 ? -16.349 -13.608 -3.827 1.00 96.25 320 THR A C 1
ATOM 2380 O O . THR A 1 320 ? -16.443 -13.270 -5.006 1.00 96.25 320 THR A O 1
ATOM 2383 N N . SER A 1 321 ? -17.398 -13.621 -3.000 1.00 94.31 321 SER A N 1
ATOM 2384 C CA . SER A 1 321 ? -18.741 -13.178 -3.371 1.00 94.31 321 SER A CA 1
ATOM 2385 C C . SER A 1 321 ? -19.409 -12.438 -2.205 1.00 94.31 321 SER A C 1
ATOM 2387 O O . SER A 1 321 ? -19.382 -12.968 -1.089 1.00 94.31 321 SER A O 1
ATOM 2389 N N . PRO A 1 322 ? -20.048 -11.274 -2.449 1.00 94.06 322 PRO A N 1
ATOM 2390 C CA . PRO A 1 322 ? -20.059 -10.547 -3.726 1.00 94.06 322 PRO A CA 1
ATOM 2391 C C . PRO A 1 322 ? -18.662 -10.008 -4.084 1.00 94.06 322 PRO A C 1
ATOM 2393 O O . PRO A 1 322 ? -17.761 -10.012 -3.244 1.00 94.06 322 PRO A O 1
ATOM 2396 N N . SER A 1 323 ? -18.467 -9.545 -5.324 1.00 93.88 323 SER A N 1
ATOM 2397 C CA . SER A 1 323 ? -17.234 -8.833 -5.669 1.00 93.88 323 SER A CA 1
ATOM 2398 C C . SER A 1 323 ? -17.109 -7.562 -4.826 1.00 93.88 323 SER A C 1
ATOM 2400 O O . SER A 1 323 ? -18.048 -6.775 -4.725 1.00 93.88 323 SER A O 1
ATOM 2402 N N . LEU A 1 324 ? -15.940 -7.372 -4.219 1.00 96.12 324 LEU A N 1
ATOM 2403 C CA . LEU A 1 324 ? -15.613 -6.191 -3.423 1.00 96.12 324 LEU A CA 1
ATOM 2404 C C . LEU A 1 324 ? -15.043 -5.083 -4.322 1.00 96.12 324 LEU A C 1
ATOM 2406 O O . LEU A 1 324 ? -14.440 -5.413 -5.344 1.00 96.12 324 LEU A O 1
ATOM 2410 N N . PRO A 1 325 ? -15.186 -3.795 -3.964 1.00 96.38 325 PRO A N 1
ATOM 2411 C CA . PRO A 1 325 ? -14.461 -2.704 -4.609 1.00 96.38 325 PRO A CA 1
ATOM 2412 C C . PRO A 1 325 ? -12.966 -2.983 -4.814 1.00 96.38 325 PRO A C 1
ATOM 2414 O O . PRO A 1 325 ? -12.263 -3.338 -3.869 1.00 96.38 325 PRO A O 1
ATOM 2417 N N . PHE A 1 326 ? -12.473 -2.796 -6.043 1.00 95.94 326 PHE A N 1
ATOM 2418 C CA . PHE A 1 326 ? -11.047 -2.987 -6.355 1.00 95.94 326 PHE A CA 1
ATOM 2419 C C . PHE A 1 326 ? -10.166 -1.794 -5.953 1.00 95.94 326 PHE A C 1
ATOM 2421 O O . PHE A 1 326 ? -8.949 -1.937 -5.864 1.00 95.94 326 PHE A O 1
ATOM 2428 N N . ASN A 1 327 ? -10.755 -0.614 -5.741 1.00 96.31 327 ASN A N 1
ATOM 2429 C CA . ASN A 1 327 ? -10.022 0.604 -5.403 1.00 96.31 327 ASN A CA 1
ATOM 2430 C C . ASN A 1 327 ? -9.023 0.370 -4.261 1.00 96.31 327 ASN A C 1
ATOM 2432 O O . ASN A 1 327 ? -9.356 -0.341 -3.303 1.00 96.31 327 ASN A O 1
ATOM 2436 N N . PRO A 1 328 ? -7.858 1.041 -4.296 1.00 96.94 328 PRO A N 1
ATOM 2437 C CA . PRO A 1 328 ? -7.135 1.305 -3.069 1.00 96.94 328 PRO A CA 1
ATOM 2438 C C . PRO A 1 328 ? -8.085 1.975 -2.082 1.00 96.94 328 PRO A C 1
ATOM 2440 O O . PRO A 1 328 ? -8.881 2.842 -2.467 1.00 96.94 328 PRO A O 1
ATOM 2443 N N . HIS A 1 329 ? -8.037 1.562 -0.825 1.00 97.06 329 HIS A N 1
ATOM 2444 C CA . HIS A 1 329 ? -8.905 2.128 0.197 1.00 97.06 329 HIS A CA 1
ATOM 2445 C C . HIS A 1 329 ? -8.183 2.302 1.521 1.00 97.06 329 HIS A C 1
ATOM 2447 O O . HIS A 1 329 ? -7.140 1.701 1.785 1.00 97.06 329 HIS A O 1
ATOM 2453 N N . GLU A 1 330 ? -8.778 3.143 2.351 1.00 95.19 330 GLU A N 1
ATOM 2454 C CA . GLU A 1 330 ? -8.310 3.452 3.687 1.00 95.19 330 GLU A CA 1
ATOM 2455 C C . GLU A 1 330 ? -9.441 3.268 4.692 1.00 95.19 330 GLU A C 1
ATOM 2457 O O . GLU A 1 330 ? -10.559 3.763 4.506 1.00 95.19 330 GLU A O 1
ATOM 2462 N N . TYR A 1 331 ? -9.110 2.582 5.786 1.00 95.50 331 TYR A N 1
ATOM 2463 C CA . TYR A 1 331 ? -9.941 2.460 6.982 1.00 95.50 331 TYR A CA 1
ATOM 2464 C C . TYR A 1 331 ? -11.356 1.927 6.726 1.00 95.50 331 TYR A C 1
ATOM 2466 O O . TYR A 1 331 ? -12.314 2.403 7.332 1.00 95.50 331 TYR A O 1
ATOM 2474 N N . SER A 1 332 ? -11.498 0.916 5.862 1.00 97.19 332 SER A N 1
ATOM 2475 C CA . SER A 1 332 ? -12.784 0.247 5.638 1.00 97.19 332 SER A CA 1
ATOM 2476 C C . SER A 1 332 ? -13.336 -0.374 6.930 1.00 97.19 332 SER A C 1
ATOM 2478 O O . SER A 1 332 ? -12.708 -1.269 7.507 1.00 97.19 332 SER A O 1
ATOM 2480 N N . LYS A 1 333 ? -14.523 0.049 7.360 1.00 97.81 333 LYS A N 1
ATOM 2481 C CA . LYS A 1 333 ? -15.173 -0.342 8.618 1.00 97.81 333 LYS A CA 1
ATOM 2482 C C . LYS A 1 333 ? -16.575 -0.863 8.351 1.00 97.81 333 LYS A C 1
ATOM 2484 O O . LYS A 1 333 ? -17.313 -0.284 7.557 1.00 97.81 333 LYS A O 1
ATOM 2489 N N . ILE A 1 334 ? -16.951 -1.955 9.011 1.00 98.06 334 ILE A N 1
ATOM 2490 C CA . ILE A 1 334 ? -18.289 -2.527 8.887 1.00 98.06 334 ILE A CA 1
ATOM 2491 C C . ILE A 1 334 ? -19.226 -1.789 9.848 1.00 98.06 334 ILE A C 1
ATOM 2493 O O . ILE A 1 334 ? -19.040 -1.798 11.071 1.00 98.06 334 ILE A O 1
ATOM 2497 N N . ILE A 1 335 ? -20.263 -1.177 9.291 1.00 98.06 335 ILE A N 1
ATOM 2498 C CA . ILE A 1 335 ? -21.259 -0.385 10.015 1.00 98.06 335 ILE A CA 1
ATOM 2499 C C . ILE A 1 335 ? -22.654 -0.945 9.755 1.00 98.06 335 ILE A C 1
ATOM 2501 O O . ILE A 1 335 ? -22.875 -1.655 8.772 1.00 98.06 335 ILE A O 1
ATOM 2505 N N . THR A 1 336 ? -23.599 -0.620 10.629 1.00 97.94 336 THR A N 1
ATOM 2506 C CA . THR A 1 336 ? -24.990 -1.058 10.501 1.00 97.94 336 THR A CA 1
ATOM 2507 C C . THR A 1 336 ? -25.921 0.146 10.558 1.00 97.94 336 THR A C 1
ATOM 2509 O O . THR A 1 336 ? -25.782 0.986 11.444 1.00 97.94 336 THR A O 1
ATOM 2512 N N . ASP A 1 337 ? -26.854 0.258 9.618 1.00 97.31 337 ASP A N 1
ATOM 2513 C CA . ASP A 1 337 ? -27.863 1.322 9.651 1.00 97.31 337 ASP A CA 1
ATOM 2514 C C . ASP A 1 337 ? -28.943 1.053 10.726 1.00 97.31 337 ASP A C 1
ATOM 2516 O O . ASP A 1 337 ? -28.974 -0.021 11.338 1.00 97.31 337 ASP A O 1
ATOM 2520 N N . PRO A 1 338 ? -29.868 1.998 10.977 1.00 96.81 338 PRO A N 1
ATOM 2521 C CA . PRO A 1 338 ? -30.955 1.797 11.933 1.00 96.81 338 PRO A CA 1
ATOM 2522 C C . PRO A 1 338 ? -31.909 0.646 11.576 1.00 96.81 338 PRO A C 1
ATOM 2524 O O . PRO A 1 338 ? -32.643 0.183 12.447 1.00 96.81 338 PRO A O 1
ATOM 2527 N N . ASN A 1 339 ? -31.900 0.173 10.325 1.00 96.50 339 ASN A N 1
ATOM 2528 C CA . ASN A 1 339 ? -32.724 -0.942 9.856 1.00 96.50 339 ASN A CA 1
ATOM 2529 C C . ASN A 1 339 ? -32.019 -2.303 9.995 1.00 96.50 339 ASN A C 1
ATOM 2531 O O . ASN A 1 339 ? -32.612 -3.331 9.669 1.00 96.50 339 ASN A O 1
ATOM 2535 N N . GLY A 1 340 ? -30.765 -2.334 10.458 1.00 96.31 340 GLY A N 1
ATOM 2536 C CA . GLY A 1 340 ? -29.974 -3.560 10.583 1.00 96.31 340 GLY A CA 1
ATOM 2537 C C . GLY A 1 340 ? -29.200 -3.952 9.319 1.00 96.31 340 GLY A C 1
ATOM 2538 O O . GLY A 1 340 ? -28.527 -4.985 9.316 1.00 96.31 340 GLY A O 1
ATOM 2539 N N . SER A 1 341 ? -29.253 -3.149 8.255 1.00 97.38 341 SER A N 1
ATOM 2540 C CA . SER A 1 341 ? -28.495 -3.389 7.024 1.00 97.38 341 SER A CA 1
ATOM 2541 C C . SER A 1 341 ? -27.020 -3.079 7.247 1.00 97.38 341 SER A C 1
ATOM 2543 O O . SER A 1 341 ? -26.674 -2.063 7.848 1.00 97.38 341 SER A O 1
ATOM 2545 N N . SER A 1 342 ? -26.141 -3.959 6.766 1.00 98.00 342 SER A N 1
ATOM 2546 C CA . SER A 1 342 ? -24.695 -3.793 6.917 1.00 98.00 342 SER A CA 1
ATOM 2547 C C . SER A 1 342 ? -24.069 -3.136 5.693 1.00 98.00 342 SER A C 1
ATOM 2549 O O . SER A 1 342 ? -24.433 -3.409 4.548 1.00 98.00 342 SER A O 1
ATOM 2551 N N . PHE A 1 343 ? -23.084 -2.288 5.955 1.00 98.25 343 PHE A N 1
ATOM 2552 C CA . PHE A 1 343 ? -22.293 -1.607 4.945 1.00 98.25 343 PHE A CA 1
ATOM 2553 C C . PHE A 1 343 ? -20.825 -1.654 5.330 1.00 98.25 343 PHE A C 1
ATOM 2555 O O . PHE A 1 343 ? -20.485 -1.782 6.505 1.00 98.25 343 PHE A O 1
ATOM 2562 N N . VAL A 1 344 ? -19.953 -1.477 4.349 1.00 98.00 344 VAL A N 1
ATOM 2563 C CA . VAL A 1 344 ? -18.555 -1.144 4.602 1.00 98.00 344 VAL A CA 1
ATOM 2564 C C . VAL A 1 344 ? -18.331 0.310 4.210 1.00 98.00 344 VAL A C 1
ATOM 2566 O O . VAL A 1 344 ? -18.391 0.672 3.032 1.00 98.00 344 VAL A O 1
ATOM 2569 N N . LEU A 1 345 ? -18.092 1.136 5.220 1.00 98.12 345 LEU A N 1
ATOM 2570 C CA . LEU A 1 345 ? -17.729 2.542 5.102 1.00 98.12 345 LEU A CA 1
ATOM 2571 C C . LEU A 1 345 ? -16.215 2.658 4.952 1.00 98.12 345 LEU A C 1
ATOM 2573 O O . LEU A 1 345 ? -15.489 2.092 5.759 1.00 98.12 345 LEU A O 1
ATOM 2577 N N . GLY A 1 346 ? -15.729 3.408 3.970 1.00 96.62 346 GLY A N 1
ATOM 2578 C CA . GLY A 1 346 ? -14.295 3.657 3.812 1.00 96.62 346 GLY A CA 1
ATOM 2579 C C . GLY A 1 346 ? -14.012 4.826 2.881 1.00 96.62 346 GLY A C 1
ATOM 2580 O O . GLY A 1 346 ? -14.916 5.331 2.209 1.00 96.62 346 GLY A O 1
ATOM 2581 N N . GLN A 1 347 ? -12.750 5.249 2.843 1.00 96.62 347 GLN A N 1
ATOM 2582 C CA . GLN A 1 347 ? -12.251 6.170 1.826 1.00 96.62 347 GLN A CA 1
ATOM 2583 C C . GLN A 1 347 ? -11.719 5.348 0.652 1.00 96.62 347 GLN A C 1
ATOM 2585 O O . GLN A 1 347 ? -10.757 4.604 0.816 1.00 96.62 347 GLN A O 1
ATOM 2590 N N . TYR A 1 348 ? -12.320 5.489 -0.526 1.00 96.81 348 TYR A N 1
ATOM 2591 C CA . TYR A 1 348 ? -11.868 4.815 -1.744 1.00 96.81 348 TYR A CA 1
ATOM 2592 C C . TYR A 1 348 ? -11.117 5.796 -2.618 1.00 96.81 348 TYR A C 1
ATOM 2594 O O . TYR A 1 348 ? -11.563 6.925 -2.800 1.00 96.81 348 TYR A O 1
ATOM 2602 N N . LEU A 1 349 ? -9.988 5.360 -3.158 1.00 96.12 349 LEU A N 1
ATOM 2603 C CA . LEU A 1 349 ? -9.067 6.191 -3.919 1.00 96.12 349 LEU A CA 1
ATOM 2604 C C . LEU A 1 349 ? -9.071 5.790 -5.390 1.00 96.12 349 LEU A C 1
ATOM 2606 O O . LEU A 1 349 ? -9.586 4.741 -5.786 1.00 96.12 349 LEU A O 1
ATOM 2610 N N . GLN A 1 350 ? -8.482 6.637 -6.228 1.00 94.62 350 GLN A N 1
ATOM 2611 C CA . GLN A 1 350 ? -8.292 6.313 -7.634 1.00 94.62 350 GLN A CA 1
ATOM 2612 C C . GLN A 1 350 ? -7.294 5.158 -7.791 1.00 94.62 350 GLN A C 1
ATOM 2614 O O . GLN A 1 350 ? -6.198 5.188 -7.231 1.00 94.62 350 GLN A O 1
ATOM 2619 N N . VAL A 1 351 ? -7.664 4.163 -8.599 1.00 92.44 351 VAL A N 1
ATOM 2620 C CA . VAL A 1 351 ? -6.781 3.051 -8.967 1.00 92.44 351 VAL A CA 1
ATOM 2621 C C . VAL A 1 351 ? -5.556 3.580 -9.710 1.00 92.44 351 VAL A C 1
ATOM 2623 O O . VAL A 1 351 ? -5.687 4.278 -10.716 1.00 92.44 351 VAL A O 1
ATOM 2626 N N . GLN A 1 352 ? -4.372 3.193 -9.242 1.00 88.81 352 GLN A N 1
ATOM 2627 C CA . GLN A 1 352 ? -3.110 3.409 -9.941 1.00 88.81 352 GLN A CA 1
ATOM 2628 C C . GLN A 1 352 ? -2.801 2.159 -10.772 1.00 88.81 352 GLN A C 1
ATOM 2630 O O . GLN A 1 352 ? -2.634 1.074 -10.221 1.00 88.81 352 GLN A O 1
ATOM 2635 N N . GLY A 1 353 ? -2.824 2.281 -12.102 1.00 76.81 353 GLY A N 1
ATOM 2636 C CA . GLY A 1 353 ? -2.834 1.114 -12.993 1.00 76.81 353 GLY A CA 1
ATOM 2637 C C . GLY A 1 353 ? -1.585 0.896 -13.841 1.00 76.81 353 GLY A C 1
ATOM 2638 O O . GLY A 1 353 ? -1.485 -0.158 -14.458 1.00 76.81 353 GLY A O 1
ATOM 2639 N N . GLY A 1 354 ? -0.671 1.869 -13.947 1.00 81.12 354 GLY A N 1
ATOM 2640 C CA . GLY A 1 354 ? 0.502 1.740 -14.824 1.00 81.12 354 GLY A CA 1
ATOM 2641 C C . GLY A 1 354 ? 0.142 1.252 -16.241 1.00 81.12 354 GLY A C 1
ATOM 2642 O O . GLY A 1 354 ? 0.757 0.329 -16.757 1.00 81.12 354 GLY A O 1
ATOM 2643 N N . GLY A 1 355 ? -0.923 1.773 -16.860 1.00 84.62 355 GLY A N 1
ATOM 2644 C CA . GLY A 1 355 ? -1.392 1.321 -18.185 1.00 84.62 355 GLY A CA 1
ATOM 2645 C C . GLY A 1 355 ? -2.265 0.052 -18.192 1.00 84.62 355 GLY A C 1
ATOM 2646 O O . GLY A 1 355 ? -2.806 -0.312 -19.237 1.00 84.62 355 GLY A O 1
ATOM 2647 N N . THR A 1 356 ? -2.471 -0.595 -17.043 1.00 90.62 356 THR A N 1
ATOM 2648 C CA . THR A 1 356 ? -3.539 -1.586 -16.850 1.00 90.62 356 THR A CA 1
ATOM 2649 C C . THR A 1 356 ? -4.871 -0.868 -16.591 1.00 90.62 356 THR A C 1
ATOM 2651 O O . THR A 1 356 ? -4.942 -0.037 -15.678 1.00 90.62 356 THR A O 1
ATOM 2654 N N . PRO A 1 357 ? -5.945 -1.173 -17.345 1.00 90.94 357 PRO A N 1
ATOM 2655 C CA . PRO A 1 357 ? -7.274 -0.632 -17.076 1.00 90.94 357 PRO A CA 1
ATOM 2656 C C . PRO A 1 357 ? -7.779 -0.989 -15.674 1.00 90.94 357 PRO A C 1
ATOM 2658 O O . PRO A 1 357 ? -7.559 -2.097 -15.180 1.00 90.94 357 PRO A O 1
ATOM 2661 N N . ALA A 1 358 ? -8.500 -0.063 -15.041 1.00 91.31 358 ALA A N 1
ATOM 2662 C CA . ALA A 1 358 ? -9.158 -0.343 -13.772 1.00 91.31 358 ALA A CA 1
ATOM 2663 C C . ALA A 1 358 ? -10.204 -1.468 -13.949 1.00 91.31 358 ALA A C 1
ATOM 2665 O O . ALA A 1 358 ? -10.985 -1.427 -14.906 1.00 91.31 358 ALA A O 1
ATOM 2666 N N . PRO A 1 359 ? -10.243 -2.468 -13.051 1.00 92.81 359 PRO A N 1
ATOM 2667 C CA . PRO A 1 359 ? -11.285 -3.487 -13.032 1.00 92.81 359 PRO A CA 1
ATOM 2668 C C . PRO A 1 359 ? -12.704 -2.907 -12.960 1.00 92.81 359 PRO A C 1
ATOM 2670 O O . PRO A 1 359 ? -12.944 -1.837 -12.406 1.00 92.81 359 PRO A O 1
ATOM 2673 N N . ALA A 1 360 ? -13.681 -3.645 -13.492 1.00 92.69 360 ALA A N 1
ATOM 2674 C CA . ALA A 1 360 ? -15.067 -3.176 -13.596 1.00 92.69 360 ALA A CA 1
ATOM 2675 C C . ALA A 1 360 ? -15.763 -2.946 -12.238 1.00 92.69 360 ALA A C 1
ATOM 2677 O O . ALA A 1 360 ? -16.757 -2.230 -12.167 1.00 92.69 360 ALA A O 1
ATOM 2678 N N . ASN A 1 361 ? -15.242 -3.548 -11.168 1.00 94.12 361 ASN A N 1
ATOM 2679 C CA . ASN A 1 361 ? -15.681 -3.368 -9.786 1.00 94.12 361 ASN A CA 1
ATOM 2680 C C . ASN A 1 361 ? -14.992 -2.180 -9.081 1.00 94.12 361 ASN A C 1
ATOM 2682 O O . ASN A 1 361 ? -15.001 -2.106 -7.854 1.00 94.12 361 ASN A O 1
ATOM 2686 N N . THR A 1 362 ? -14.362 -1.261 -9.813 1.00 94.69 362 THR A N 1
ATOM 2687 C CA . THR A 1 362 ? -13.914 0.029 -9.272 1.00 94.69 362 THR A CA 1
ATOM 2688 C C . THR A 1 362 ? -15.107 0.970 -9.065 1.00 94.69 362 THR A C 1
ATOM 2690 O O . THR A 1 362 ? -16.003 1.057 -9.901 1.00 94.69 362 THR A O 1
ATOM 2693 N N . ILE A 1 363 ? -15.110 1.688 -7.945 1.00 95.00 363 ILE A N 1
ATOM 2694 C CA . ILE A 1 363 ? -16.137 2.654 -7.535 1.00 95.00 363 ILE A CA 1
ATOM 2695 C C . ILE A 1 363 ? -15.573 4.088 -7.549 1.00 95.00 363 ILE A C 1
ATOM 2697 O O . ILE A 1 363 ? -14.350 4.260 -7.619 1.00 95.00 363 ILE A O 1
ATOM 2701 N N . PRO A 1 364 ? -16.424 5.132 -7.511 1.00 95.12 364 PRO A N 1
ATOM 2702 C CA . PRO A 1 364 ? -15.963 6.520 -7.477 1.00 95.12 364 PRO A CA 1
ATOM 2703 C C . PRO A 1 364 ? -15.026 6.823 -6.297 1.00 95.12 364 PRO A C 1
ATOM 2705 O O . PRO A 1 364 ? -15.173 6.262 -5.214 1.00 95.12 364 PRO A O 1
ATOM 2708 N N . ASN A 1 365 ? -14.080 7.741 -6.514 1.00 95.62 365 ASN A N 1
ATOM 2709 C CA . ASN A 1 365 ? -13.188 8.252 -5.471 1.00 95.62 365 ASN A CA 1
ATOM 2710 C C . ASN A 1 365 ? -13.982 9.044 -4.418 1.00 95.62 365 ASN A C 1
ATOM 2712 O O . ASN A 1 365 ? -14.848 9.845 -4.773 1.00 95.62 365 ASN A O 1
ATOM 2716 N N . GLY A 1 366 ? -13.643 8.865 -3.145 1.00 94.94 366 GLY A N 1
ATOM 2717 C CA . GLY A 1 366 ? -14.264 9.560 -2.023 1.00 94.94 366 GLY A CA 1
ATOM 2718 C C . GLY A 1 366 ? -14.644 8.631 -0.877 1.00 94.94 366 GLY A C 1
ATOM 2719 O O . GLY A 1 366 ? -14.504 7.407 -0.948 1.00 94.94 366 GLY A O 1
ATOM 2720 N N . MET A 1 367 ? -15.168 9.229 0.190 1.00 96.12 367 MET A N 1
ATOM 2721 C CA . MET A 1 367 ? -15.769 8.468 1.272 1.00 96.12 367 MET A CA 1
ATOM 2722 C C . MET A 1 367 ? -17.116 7.923 0.813 1.00 96.12 367 MET A C 1
ATOM 2724 O O . MET A 1 367 ? -17.969 8.649 0.300 1.00 96.12 367 MET A O 1
ATOM 2728 N N . SER A 1 368 ? -17.300 6.619 0.941 1.00 97.06 368 SER A N 1
ATOM 2729 C CA . SER A 1 368 ? -18.518 5.945 0.504 1.00 97.06 368 SER A CA 1
ATOM 2730 C C . SER A 1 368 ? -18.803 4.748 1.387 1.00 97.06 368 SER A C 1
ATOM 2732 O O . SER A 1 368 ? -17.915 4.199 2.041 1.00 97.06 368 SER A O 1
ATOM 2734 N N . MET A 1 369 ? -20.055 4.319 1.368 1.00 96.94 369 MET A N 1
ATOM 2735 C CA . MET A 1 369 ? -20.470 3.043 1.917 1.00 96.94 369 MET A CA 1
ATOM 2736 C C . MET A 1 369 ? -20.968 2.140 0.792 1.00 96.94 369 MET A C 1
ATOM 2738 O O . MET A 1 369 ? -21.705 2.588 -0.088 1.00 96.94 369 MET A O 1
ATOM 2742 N N . PHE A 1 370 ? -20.556 0.873 0.802 1.00 95.19 370 PHE A N 1
ATOM 2743 C CA . PHE A 1 370 ? -21.133 -0.145 -0.077 1.00 95.19 370 PHE A CA 1
ATOM 2744 C C . PHE A 1 370 ? -21.898 -1.178 0.758 1.00 95.19 370 PHE A C 1
ATOM 2746 O O . PHE A 1 370 ? -21.429 -1.554 1.837 1.00 95.19 370 PHE A O 1
ATOM 2753 N N . PRO A 1 371 ? -23.080 -1.619 0.299 1.00 96.81 371 PRO A N 1
ATOM 2754 C CA . PRO A 1 371 ? -23.895 -2.582 1.023 1.00 96.81 371 PRO A CA 1
ATOM 2755 C C . PRO A 1 371 ? -23.233 -3.960 1.017 1.00 96.81 371 PRO A C 1
ATOM 2757 O O . PRO A 1 371 ? -22.683 -4.396 0.003 1.00 96.81 371 PRO A O 1
ATOM 2760 N N . ILE A 1 372 ? -23.322 -4.667 2.141 1.00 97.25 372 ILE A N 1
ATOM 2761 C CA . ILE A 1 372 ? -22.778 -6.015 2.274 1.00 97.25 372 ILE A CA 1
ATOM 2762 C C . ILE A 1 372 ? -23.679 -6.889 3.146 1.00 97.25 372 ILE A C 1
ATOM 2764 O O . ILE A 1 372 ? -24.094 -6.486 4.229 1.00 97.25 372 ILE A O 1
ATOM 2768 N N . ASP A 1 373 ? -23.952 -8.115 2.702 1.00 97.44 373 ASP A N 1
ATOM 2769 C CA . ASP A 1 373 ? -24.544 -9.144 3.558 1.00 97.44 373 ASP A CA 1
ATOM 2770 C C . ASP A 1 373 ? -23.431 -10.046 4.094 1.00 97.44 373 ASP A C 1
ATOM 2772 O O . ASP A 1 373 ? -22.875 -10.886 3.382 1.00 97.44 373 ASP A O 1
ATOM 2776 N N . LEU A 1 374 ? -23.104 -9.860 5.373 1.00 97.06 374 LEU A N 1
ATOM 2777 C CA . LEU A 1 374 ? -22.030 -10.587 6.048 1.00 97.06 374 LEU A CA 1
ATOM 2778 C C . LEU A 1 374 ? -22.312 -12.093 6.168 1.00 97.06 374 LEU A C 1
ATOM 2780 O O . LEU A 1 374 ? -21.370 -12.878 6.275 1.00 97.06 374 LEU A O 1
ATOM 2784 N N . ASN A 1 375 ? -23.583 -12.509 6.139 1.00 96.62 375 ASN A N 1
ATOM 2785 C CA . ASN A 1 375 ? -23.964 -13.922 6.198 1.00 96.62 375 ASN A CA 1
ATOM 2786 C C . ASN A 1 375 ? -23.917 -14.596 4.821 1.00 96.62 375 ASN A C 1
ATOM 2788 O O . ASN A 1 375 ? -23.768 -15.817 4.750 1.00 96.62 375 ASN A O 1
ATOM 2792 N N . ALA A 1 376 ? -24.010 -13.819 3.738 1.00 96.56 376 ALA A N 1
ATOM 2793 C CA . ALA A 1 376 ? -23.954 -14.319 2.365 1.00 96.56 376 ALA A CA 1
ATOM 2794 C C . ALA A 1 376 ? -22.528 -14.406 1.791 1.00 96.56 376 ALA A C 1
ATOM 2796 O O . ALA A 1 376 ? -22.356 -14.851 0.653 1.00 96.56 376 ALA A O 1
ATOM 2797 N N . LEU A 1 377 ? -21.506 -13.998 2.554 1.00 97.62 377 LEU A N 1
ATOM 2798 C CA . LEU A 1 377 ? -20.116 -14.050 2.107 1.00 97.62 377 LEU A CA 1
ATOM 2799 C C . LEU A 1 377 ? -19.665 -15.484 1.817 1.00 97.62 377 LEU A C 1
ATOM 2801 O O . LEU A 1 377 ? -19.741 -16.374 2.669 1.00 97.62 377 LEU A O 1
ATOM 2805 N N . GLN A 1 378 ? -19.127 -15.685 0.617 1.00 97.75 378 GLN A N 1
ATOM 2806 C CA . GLN A 1 378 ? -18.470 -16.929 0.216 1.00 97.75 378 GLN A CA 1
ATOM 2807 C C . GLN A 1 378 ? -16.959 -16.755 0.295 1.00 97.75 378 GLN A C 1
ATOM 2809 O O . GLN A 1 378 ? -16.456 -15.702 -0.085 1.00 97.75 378 GLN A O 1
ATOM 2814 N N . PHE A 1 379 ? -16.245 -17.780 0.765 1.00 97.94 379 PHE A N 1
ATOM 2815 C CA . PHE A 1 379 ? -14.802 -17.717 1.001 1.00 97.94 379 PHE A CA 1
ATOM 2816 C C . PHE A 1 379 ? -14.036 -18.756 0.179 1.00 97.94 379 PHE A C 1
ATOM 2818 O O . PHE A 1 379 ? -14.519 -19.869 -0.031 1.00 97.94 379 PHE A O 1
ATOM 2825 N N . SER A 1 380 ? -12.825 -18.396 -0.244 1.00 97.44 380 SER A N 1
ATOM 2826 C CA . SER A 1 380 ? -11.874 -19.252 -0.959 1.00 97.44 380 SER A CA 1
ATOM 2827 C C . SER A 1 380 ? -10.446 -19.024 -0.458 1.00 97.44 380 SER A C 1
ATOM 2829 O O . SER A 1 380 ? -10.132 -17.967 0.085 1.00 97.44 380 SER A O 1
ATOM 2831 N N . ALA A 1 381 ? -9.563 -19.995 -0.685 1.00 95.94 381 ALA A N 1
ATOM 2832 C CA . ALA A 1 381 ? -8.124 -19.836 -0.465 1.00 95.94 381 ALA A CA 1
ATOM 2833 C C . ALA A 1 381 ? -7.421 -19.081 -1.606 1.00 95.94 381 ALA A C 1
ATOM 2835 O O . ALA A 1 381 ? -6.280 -18.653 -1.453 1.00 95.94 381 ALA A O 1
ATOM 2836 N N . THR A 1 382 ? -8.083 -18.932 -2.755 1.00 94.19 382 THR A N 1
ATOM 2837 C CA . THR A 1 382 ? -7.535 -18.247 -3.930 1.00 94.19 382 THR A CA 1
ATOM 2838 C C . THR A 1 382 ? -7.984 -16.794 -3.952 1.00 94.19 382 THR A C 1
ATOM 2840 O O . THR A 1 382 ? -9.181 -16.518 -3.868 1.00 94.19 382 THR A O 1
ATOM 2843 N N . ASP A 1 383 ? -7.029 -15.878 -4.108 1.00 92.88 383 ASP A N 1
ATOM 2844 C CA . ASP A 1 383 ? -7.314 -14.463 -4.331 1.00 92.88 383 ASP A CA 1
ATOM 2845 C C . ASP A 1 383 ? -7.997 -14.286 -5.705 1.00 92.88 383 ASP A C 1
ATOM 2847 O O . ASP A 1 383 ? -7.399 -14.646 -6.722 1.00 92.88 383 ASP A O 1
ATOM 2851 N N . PRO A 1 384 ? -9.238 -13.763 -5.771 1.00 91.19 384 PRO A N 1
ATOM 2852 C CA . PRO A 1 384 ? -9.947 -13.557 -7.034 1.00 91.19 384 PRO A CA 1
ATOM 2853 C C . PRO A 1 384 ? -9.434 -12.340 -7.821 1.00 91.19 384 PRO A C 1
ATOM 2855 O O . PRO A 1 384 ? -9.973 -12.034 -8.885 1.00 91.19 384 PRO A O 1
ATOM 2858 N N . THR A 1 385 ? -8.449 -11.609 -7.292 1.00 91.00 385 THR A N 1
ATOM 2859 C CA . THR A 1 385 ? -7.925 -10.395 -7.916 1.00 91.00 385 THR A CA 1
ATOM 2860 C C . THR A 1 385 ? -7.342 -10.698 -9.302 1.00 91.00 385 THR A C 1
ATOM 2862 O O . THR A 1 385 ? -6.469 -11.562 -9.413 1.00 91.00 385 THR A O 1
ATOM 2865 N N . PRO A 1 386 ? -7.768 -9.984 -10.362 1.00 92.12 386 PRO A N 1
ATOM 2866 C CA . PRO A 1 386 ? -7.157 -10.139 -11.674 1.00 92.12 386 PRO A CA 1
ATOM 2867 C C . PRO A 1 386 ? -5.685 -9.714 -11.632 1.00 92.12 386 PRO A C 1
ATOM 2869 O O . PRO A 1 386 ? -5.326 -8.731 -10.988 1.00 92.12 386 PRO A O 1
ATOM 2872 N N . ALA A 1 387 ? -4.828 -10.449 -12.339 1.00 92.62 387 ALA A N 1
ATOM 2873 C CA . ALA A 1 387 ? -3.456 -10.015 -12.563 1.00 92.62 387 ALA A CA 1
ATOM 2874 C C . ALA A 1 387 ? -3.439 -8.722 -13.404 1.00 92.62 387 ALA A C 1
ATOM 2876 O O . ALA A 1 387 ? -4.341 -8.526 -14.227 1.00 92.62 387 ALA A O 1
ATOM 2877 N N . PRO A 1 388 ? -2.423 -7.855 -13.242 1.00 94.44 388 PRO A N 1
ATOM 2878 C CA . PRO A 1 388 ? -2.272 -6.696 -14.106 1.00 94.44 388 PRO A CA 1
ATOM 2879 C C . PRO A 1 388 ? -2.142 -7.129 -15.570 1.00 94.44 388 PRO A C 1
ATOM 2881 O O . PRO A 1 388 ? -1.381 -8.039 -15.901 1.00 94.44 388 PRO A O 1
ATOM 2884 N N . ALA A 1 389 ? -2.887 -6.461 -16.444 1.00 94.62 389 ALA A N 1
ATOM 2885 C CA . ALA A 1 389 ? -2.935 -6.733 -17.873 1.00 94.62 389 ALA A CA 1
ATOM 2886 C C . ALA A 1 389 ? -2.862 -5.404 -18.641 1.00 94.62 389 ALA A C 1
ATOM 2888 O O . ALA A 1 389 ? -3.902 -4.817 -18.960 1.00 94.62 389 ALA A O 1
ATOM 2889 N N . PRO A 1 390 ? -1.645 -4.900 -18.917 1.00 95.44 390 PRO A N 1
ATOM 2890 C CA . PRO A 1 390 ? -1.448 -3.699 -19.715 1.00 95.44 390 PRO A CA 1
ATOM 2891 C C . PRO A 1 390 ? -2.182 -3.761 -21.053 1.00 95.44 390 PRO A C 1
ATOM 2893 O O . PRO A 1 390 ? -2.149 -4.790 -21.731 1.00 95.44 390 PRO A O 1
ATOM 2896 N N . ALA A 1 391 ? -2.799 -2.650 -21.460 1.00 94.69 391 ALA A N 1
ATOM 2897 C CA . ALA A 1 391 ? -3.438 -2.547 -22.776 1.00 94.69 391 ALA A CA 1
ATOM 2898 C C . ALA A 1 391 ? -2.416 -2.460 -23.927 1.00 94.69 391 ALA A C 1
ATOM 2900 O O . ALA A 1 391 ? -2.717 -2.815 -25.070 1.00 94.69 391 ALA A O 1
ATOM 2901 N N . HIS A 1 392 ? -1.205 -1.987 -23.626 1.00 96.19 392 HIS A N 1
ATOM 2902 C CA . HIS A 1 392 ? -0.134 -1.776 -24.590 1.00 96.19 392 HIS A CA 1
ATOM 2903 C C . HIS A 1 392 ? 1.123 -2.544 -24.193 1.00 96.19 392 HIS A C 1
ATOM 2905 O O . HIS A 1 392 ? 1.434 -2.711 -23.016 1.00 96.19 392 HIS A O 1
ATOM 2911 N N . ALA A 1 393 ? 1.859 -3.000 -25.201 1.00 96.56 393 ALA A N 1
ATOM 2912 C CA . ALA A 1 393 ? 3.056 -3.796 -25.025 1.00 96.56 393 ALA A CA 1
ATOM 2913 C C . ALA A 1 393 ? 4.254 -2.990 -24.501 1.00 96.56 393 ALA A C 1
ATOM 2915 O O . ALA A 1 393 ? 5.208 -3.596 -24.013 1.00 96.56 393 ALA A O 1
ATOM 2916 N N . GLY A 1 394 ? 4.214 -1.660 -24.593 1.00 96.19 394 GLY A N 1
ATOM 2917 C CA . GLY A 1 394 ? 5.228 -0.764 -24.054 1.00 96.19 394 GLY A CA 1
ATOM 2918 C C . GLY A 1 394 ? 4.632 0.596 -23.716 1.00 96.19 394 GLY A C 1
ATOM 2919 O O . GLY A 1 394 ? 3.845 1.130 -24.496 1.00 96.19 394 GLY A O 1
ATOM 2920 N N . GLU A 1 395 ? 4.998 1.134 -22.556 1.00 95.88 395 GLU A N 1
ATOM 2921 C CA . GLU A 1 395 ? 4.383 2.341 -21.997 1.00 95.88 395 GLU A CA 1
ATOM 2922 C C . GLU A 1 395 ? 5.378 3.114 -21.116 1.00 95.88 395 GLU A C 1
ATOM 2924 O O . GLU A 1 395 ? 6.400 2.574 -20.678 1.00 95.88 395 GLU A O 1
ATOM 2929 N N . PHE A 1 396 ? 5.088 4.392 -20.872 1.00 95.69 396 PHE A N 1
ATOM 2930 C CA . PHE A 1 396 ? 5.896 5.286 -20.047 1.00 95.69 396 PHE A CA 1
ATOM 2931 C C . PHE A 1 396 ? 5.106 5.787 -18.832 1.00 95.69 396 PHE A C 1
ATOM 2933 O O . PHE A 1 396 ? 3.968 6.235 -18.966 1.00 95.69 396 PHE A O 1
ATOM 2940 N N . PHE A 1 397 ? 5.734 5.761 -17.653 1.00 92.75 397 PHE A N 1
ATOM 2941 C CA . PHE A 1 397 ? 5.135 6.185 -16.387 1.00 92.75 397 PHE A CA 1
ATOM 2942 C C . PHE A 1 397 ? 6.052 7.102 -15.601 1.00 92.75 397 PHE A C 1
ATOM 2944 O O . PHE A 1 397 ? 7.275 7.003 -15.681 1.00 92.75 397 PHE A O 1
ATOM 2951 N N . TYR A 1 398 ? 5.440 7.911 -14.743 1.00 94.31 398 TYR A N 1
ATOM 2952 C CA . TYR A 1 398 ? 6.130 8.527 -13.622 1.00 94.31 398 TYR A CA 1
ATOM 2953 C C . TYR A 1 398 ? 5.840 7.738 -12.345 1.00 94.31 398 TYR A C 1
ATOM 2955 O O . TYR A 1 398 ? 4.703 7.346 -12.089 1.00 94.31 398 TYR A O 1
ATOM 2963 N N . THR A 1 399 ? 6.872 7.524 -11.538 1.00 94.44 399 THR A N 1
ATOM 2964 C CA . THR A 1 399 ? 6.790 6.912 -10.208 1.00 94.44 399 THR A CA 1
ATOM 2965 C C . THR A 1 399 ? 7.714 7.649 -9.241 1.00 94.44 399 THR A C 1
ATOM 2967 O O . THR A 1 399 ? 8.560 8.435 -9.670 1.00 94.44 399 THR A O 1
ATOM 2970 N N . ALA A 1 400 ? 7.554 7.431 -7.937 1.00 92.62 400 ALA A N 1
ATOM 2971 C CA . ALA A 1 400 ? 8.429 8.024 -6.931 1.00 92.62 400 ALA A CA 1
ATOM 2972 C C . ALA A 1 400 ? 9.652 7.132 -6.650 1.00 92.62 400 ALA A C 1
ATOM 2974 O O . ALA A 1 400 ? 9.541 5.901 -6.694 1.00 92.62 400 ALA A O 1
ATOM 2975 N N . PHE A 1 401 ? 10.800 7.713 -6.279 1.00 92.50 401 PHE A N 1
ATOM 2976 C CA . PHE A 1 401 ? 11.932 6.914 -5.781 1.00 92.50 401 PHE A CA 1
ATOM 2977 C C . PHE A 1 401 ? 11.550 6.146 -4.515 1.00 92.50 401 PHE A C 1
ATOM 2979 O O . PHE A 1 401 ? 11.993 5.017 -4.341 1.00 92.50 401 PHE A O 1
ATOM 2986 N N . ASP A 1 402 ? 10.667 6.689 -3.678 1.00 91.12 402 ASP A N 1
ATOM 2987 C CA . ASP A 1 402 ? 10.099 5.973 -2.527 1.00 91.12 402 ASP A CA 1
ATOM 2988 C C . ASP A 1 402 ? 9.442 4.646 -2.919 1.00 91.12 402 ASP A C 1
ATOM 2990 O O . ASP A 1 402 ? 9.634 3.633 -2.249 1.00 91.12 402 ASP A O 1
ATOM 2994 N N . THR A 1 403 ? 8.707 4.626 -4.032 1.00 92.62 403 THR A N 1
ATOM 2995 C CA . THR A 1 403 ? 8.096 3.404 -4.566 1.00 92.62 403 THR A CA 1
ATOM 2996 C C . THR A 1 403 ? 9.156 2.454 -5.112 1.00 92.62 403 THR A C 1
ATOM 2998 O O . THR A 1 403 ? 9.134 1.269 -4.791 1.00 92.62 403 THR A O 1
ATOM 3001 N N . LEU A 1 404 ? 10.119 2.955 -5.893 1.00 94.12 404 LEU A N 1
ATOM 3002 C CA . LEU A 1 404 ? 11.212 2.132 -6.429 1.00 94.12 404 LEU A CA 1
ATOM 3003 C C . LEU A 1 404 ? 12.038 1.482 -5.308 1.00 94.12 404 LEU A C 1
ATOM 3005 O O . LEU A 1 404 ? 12.382 0.302 -5.384 1.00 94.12 404 LEU A O 1
ATOM 3009 N N . ARG A 1 405 ? 12.297 2.214 -4.225 1.00 93.12 405 ARG A N 1
ATOM 3010 C CA . ARG A 1 405 ? 13.064 1.719 -3.079 1.00 93.12 405 ARG A CA 1
ATOM 3011 C C . ARG A 1 405 ? 12.371 0.601 -2.304 1.00 93.12 405 ARG A C 1
ATOM 3013 O O . ARG A 1 405 ? 13.051 -0.179 -1.646 1.00 93.12 405 ARG A O 1
ATOM 3020 N N . GLN A 1 406 ? 11.054 0.457 -2.425 1.00 91.75 406 GLN A N 1
ATOM 3021 C CA . GLN A 1 406 ? 10.345 -0.699 -1.864 1.00 91.75 406 GLN A CA 1
ATOM 3022 C C . GLN A 1 406 ? 10.603 -1.991 -2.651 1.00 91.75 406 GLN A C 1
ATOM 3024 O O . GLN A 1 406 ? 10.477 -3.081 -2.098 1.00 91.75 406 GLN A O 1
ATOM 3029 N N . PHE A 1 407 ? 11.002 -1.889 -3.923 1.00 93.69 407 PHE A N 1
ATOM 3030 C CA . PHE A 1 407 ? 11.465 -3.033 -4.714 1.00 93.69 407 PHE A CA 1
ATOM 3031 C C . PHE A 1 407 ? 12.967 -3.294 -4.553 1.00 93.69 407 PHE A C 1
ATOM 3033 O O . PHE A 1 407 ? 13.414 -4.437 -4.714 1.00 93.69 407 PHE A O 1
ATOM 3040 N N . GLN A 1 408 ? 13.744 -2.244 -4.261 1.00 93.56 408 GLN A N 1
ATOM 3041 C CA . GLN A 1 408 ? 15.173 -2.331 -3.966 1.00 93.56 408 GLN A CA 1
ATOM 3042 C C . GLN A 1 408 ? 15.661 -1.124 -3.145 1.00 93.56 408 GLN A C 1
ATOM 3044 O O . GLN A 1 408 ? 15.858 -0.034 -3.686 1.00 93.56 408 GLN A O 1
ATOM 3049 N N . THR A 1 409 ? 15.922 -1.324 -1.851 1.00 91.38 409 THR A N 1
ATOM 3050 C CA . THR A 1 409 ? 16.172 -0.250 -0.861 1.00 91.38 409 THR A CA 1
ATOM 3051 C C . THR A 1 409 ? 17.414 0.598 -1.140 1.00 91.38 409 THR A C 1
ATOM 3053 O O . THR A 1 409 ? 17.496 1.740 -0.680 1.00 91.38 409 THR A O 1
ATOM 3056 N N . GLY A 1 410 ? 18.367 0.062 -1.908 1.00 90.75 410 GLY A N 1
ATOM 3057 C CA . GLY A 1 410 ? 19.572 0.769 -2.3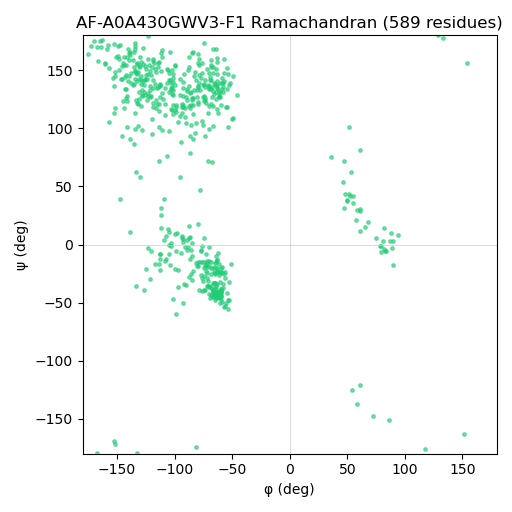40 1.00 90.75 410 GLY A CA 1
ATOM 3058 C C . GLY A 1 410 ? 19.358 1.776 -3.478 1.00 90.75 410 GLY A C 1
ATOM 3059 O O . GLY A 1 410 ? 20.209 2.639 -3.682 1.00 90.75 410 GLY A O 1
ATOM 3060 N N . CYS A 1 411 ? 18.221 1.739 -4.189 1.00 92.62 411 CYS A N 1
ATOM 3061 C CA . CYS A 1 411 ? 17.971 2.680 -5.283 1.00 92.62 411 CYS A CA 1
ATOM 3062 C C . CYS A 1 411 ? 17.922 4.131 -4.775 1.00 92.62 411 CYS A C 1
ATOM 3064 O O . CYS A 1 411 ? 17.022 4.514 -4.041 1.00 92.62 411 CYS A O 1
ATOM 3066 N N . LYS A 1 412 ? 18.900 4.946 -5.169 1.00 90.00 412 LYS A N 1
ATOM 3067 C CA . LYS A 1 412 ? 19.111 6.306 -4.656 1.00 90.00 412 LYS A CA 1
ATOM 3068 C C . LYS A 1 412 ? 18.630 7.349 -5.641 1.00 90.00 412 LYS A C 1
ATOM 3070 O O . LYS A 1 412 ? 19.057 7.318 -6.787 1.00 90.00 412 LYS A O 1
ATOM 3075 N N . GLN A 1 413 ? 17.907 8.363 -5.184 1.00 88.00 413 GLN A N 1
ATOM 3076 C CA . GLN A 1 413 ? 17.624 9.551 -5.992 1.00 88.00 413 GLN A CA 1
ATOM 3077 C C . GLN A 1 413 ? 18.918 10.267 -6.416 1.00 88.00 413 GLN A C 1
ATOM 3079 O O . GLN A 1 413 ? 19.020 10.768 -7.534 1.00 88.00 413 GLN A O 1
ATOM 3084 N N . SER A 1 414 ? 19.915 10.314 -5.527 1.00 85.00 414 SER A N 1
ATOM 3085 C CA . SER A 1 414 ? 21.232 10.925 -5.783 1.00 85.00 414 SER A CA 1
ATOM 3086 C C . SER A 1 414 ? 22.128 10.099 -6.716 1.00 85.00 414 SER A C 1
ATOM 3088 O O . SER A 1 414 ? 23.064 10.635 -7.306 1.00 85.00 414 SER A O 1
ATOM 3090 N N . SER A 1 415 ? 21.823 8.810 -6.885 1.00 83.56 415 SER A N 1
ATOM 3091 C CA . SER A 1 415 ? 22.468 7.907 -7.842 1.00 83.56 415 SER A CA 1
ATOM 3092 C C . SER A 1 415 ? 21.382 7.115 -8.578 1.00 83.56 415 SER A C 1
ATOM 3094 O O . SER A 1 415 ? 21.317 5.890 -8.452 1.00 83.56 415 SER A O 1
ATOM 3096 N N . PRO A 1 416 ? 20.510 7.815 -9.332 1.00 77.94 416 PRO A N 1
ATOM 3097 C CA . PRO A 1 416 ? 19.269 7.259 -9.880 1.00 77.94 416 PRO A CA 1
ATOM 3098 C C . PRO A 1 416 ? 19.542 6.221 -10.961 1.00 77.94 416 PRO A C 1
ATOM 3100 O O . PRO A 1 416 ? 18.675 5.438 -11.346 1.00 77.94 416 PRO A O 1
ATOM 3103 N N . ARG A 1 417 ? 20.781 6.203 -11.447 1.00 71.69 417 ARG A N 1
ATOM 3104 C CA . ARG A 1 417 ? 21.273 5.218 -12.379 1.00 71.69 417 ARG A CA 1
ATOM 3105 C C . ARG A 1 417 ? 22.426 4.440 -11.799 1.00 71.69 417 ARG A C 1
ATOM 3107 O O . ARG A 1 417 ? 23.120 4.928 -10.902 1.00 71.69 417 ARG A O 1
ATOM 3114 N N . PRO A 1 418 ? 22.646 3.248 -12.356 1.00 62.06 418 PRO A N 1
ATOM 3115 C CA . PRO A 1 418 ? 23.805 2.477 -12.014 1.00 62.06 418 PRO A CA 1
ATOM 3116 C C . PRO A 1 418 ? 25.071 3.294 -12.243 1.00 62.06 418 PRO A C 1
ATOM 3118 O O . PRO A 1 418 ? 25.380 3.694 -13.365 1.00 62.06 418 PRO A O 1
ATOM 3121 N N . ASN A 1 419 ? 25.827 3.540 -11.174 1.00 63.22 419 ASN A N 1
ATOM 3122 C CA . ASN A 1 419 ? 27.256 3.716 -11.366 1.00 63.22 419 ASN A CA 1
ATOM 3123 C C . ASN A 1 419 ? 27.811 2.382 -11.897 1.00 63.22 419 ASN A C 1
ATOM 3125 O O . ASN A 1 419 ? 27.118 1.360 -11.879 1.00 63.22 419 ASN A O 1
ATOM 3129 N N . GLN A 1 420 ? 29.054 2.377 -12.369 1.00 55.09 420 GLN A N 1
ATOM 3130 C CA . GLN A 1 420 ? 29.668 1.202 -12.997 1.00 55.09 420 GLN A CA 1
ATOM 3131 C C . GLN A 1 420 ? 29.554 -0.099 -12.161 1.00 55.09 420 GLN A C 1
ATOM 3133 O O . GLN A 1 420 ? 29.673 -1.181 -12.731 1.00 55.09 420 GLN A O 1
ATOM 3138 N N . ASN A 1 421 ? 29.239 0.005 -10.856 1.00 57.31 421 ASN A N 1
ATOM 3139 C CA . ASN A 1 421 ? 29.207 -1.083 -9.886 1.00 57.31 421 ASN A CA 1
ATOM 3140 C C . ASN A 1 421 ? 27.845 -1.349 -9.192 1.00 57.31 421 ASN A C 1
ATOM 3142 O O . ASN A 1 421 ? 27.772 -2.314 -8.434 1.00 57.31 421 ASN A O 1
ATOM 3146 N N . SER A 1 422 ? 26.770 -0.561 -9.384 1.00 72.69 422 SER A N 1
ATOM 3147 C CA . SER A 1 422 ? 25.517 -0.744 -8.609 1.00 72.69 422 SER A CA 1
ATOM 3148 C C . SER A 1 422 ? 24.241 -0.764 -9.460 1.00 72.69 422 SER A C 1
ATOM 3150 O O . SER A 1 422 ? 23.702 0.276 -9.815 1.00 72.69 422 SER A O 1
ATOM 3152 N N . GLY A 1 423 ? 23.680 -1.946 -9.722 1.00 86.62 423 GLY A N 1
ATOM 3153 C CA . GLY A 1 423 ? 22.435 -2.120 -10.491 1.00 86.62 423 GLY A CA 1
ATOM 3154 C C . GLY A 1 423 ? 21.122 -1.866 -9.751 1.00 86.62 423 GLY A C 1
ATOM 3155 O O . GLY A 1 423 ? 20.076 -2.334 -10.188 1.00 86.62 423 GLY A O 1
ATOM 3156 N N . GLU A 1 424 ? 21.158 -1.172 -8.615 1.00 92.69 424 GLU A N 1
ATOM 3157 C CA . GLU A 1 424 ? 20.043 -1.141 -7.663 1.00 92.69 424 GLU A CA 1
ATOM 3158 C C . GLU A 1 424 ? 18.783 -0.484 -8.244 1.00 92.69 424 GLU A C 1
ATOM 3160 O O . GLU A 1 424 ? 17.706 -1.071 -8.181 1.00 92.69 424 GLU A O 1
ATOM 3165 N N . CYS A 1 425 ? 18.900 0.684 -8.884 1.00 93.56 425 CYS A N 1
ATOM 3166 C CA . CYS A 1 425 ? 17.742 1.318 -9.521 1.00 93.56 425 CYS A CA 1
ATOM 3167 C C . CYS A 1 425 ? 17.273 0.602 -10.793 1.00 93.56 425 CYS A C 1
ATOM 3169 O O . CYS A 1 425 ? 16.081 0.629 -11.086 1.00 93.56 425 CYS A O 1
ATOM 3171 N N . ALA A 1 426 ? 18.162 -0.074 -11.529 1.00 93.94 426 ALA A N 1
ATOM 3172 C CA . ALA A 1 426 ? 17.746 -0.889 -12.670 1.00 93.94 426 ALA A CA 1
ATOM 3173 C C . ALA A 1 426 ? 16.864 -2.061 -12.202 1.00 93.94 426 ALA A C 1
ATOM 3175 O O . ALA A 1 426 ? 15.762 -2.237 -12.722 1.00 93.94 426 ALA A O 1
ATOM 3176 N N . ALA A 1 427 ? 17.279 -2.767 -11.145 1.00 95.06 427 ALA A N 1
ATOM 3177 C CA . ALA A 1 427 ? 16.480 -3.818 -10.511 1.00 95.06 427 ALA A CA 1
ATOM 3178 C C . ALA A 1 427 ? 15.160 -3.280 -9.943 1.00 95.06 427 ALA A C 1
ATOM 3180 O O . ALA A 1 427 ? 14.102 -3.868 -10.170 1.00 95.06 427 ALA A O 1
ATOM 3181 N N . ALA A 1 428 ? 15.193 -2.120 -9.276 1.00 95.56 428 ALA A N 1
ATOM 3182 C CA . ALA A 1 428 ? 13.993 -1.458 -8.769 1.00 95.56 428 ALA A CA 1
ATOM 3183 C C . ALA A 1 428 ? 12.962 -1.203 -9.879 1.00 95.56 428 ALA A C 1
ATOM 3185 O O . ALA A 1 428 ? 11.796 -1.569 -9.741 1.00 95.56 428 ALA A O 1
ATOM 3186 N N . VAL A 1 429 ? 13.400 -0.610 -10.995 1.00 96.38 429 VAL A N 1
ATOM 3187 C CA . VAL A 1 429 ? 12.534 -0.310 -12.143 1.00 96.38 429 VAL A CA 1
ATOM 3188 C C . VAL A 1 429 ? 12.040 -1.589 -12.813 1.00 96.38 429 VAL A C 1
ATOM 3190 O O . VAL A 1 429 ? 10.862 -1.667 -13.155 1.00 96.38 429 VAL A O 1
ATOM 3193 N N . SER A 1 430 ? 12.896 -2.605 -12.954 1.00 96.38 430 SER A N 1
ATOM 3194 C CA . SER A 1 430 ? 12.509 -3.916 -13.490 1.00 96.38 430 SER A CA 1
ATOM 3195 C C . SER A 1 430 ? 11.322 -4.502 -12.733 1.00 96.38 430 SER A C 1
ATOM 3197 O O . SER A 1 430 ? 10.277 -4.794 -13.316 1.00 96.38 430 SER A O 1
ATOM 3199 N N . ARG A 1 431 ? 11.470 -4.614 -11.410 1.00 95.94 431 ARG A N 1
ATOM 3200 C CA . ARG A 1 431 ? 10.482 -5.219 -10.513 1.00 95.94 431 ARG A CA 1
ATOM 3201 C C . ARG A 1 431 ? 9.224 -4.363 -10.407 1.00 95.94 431 ARG A C 1
ATOM 3203 O O . ARG A 1 431 ? 8.120 -4.905 -10.416 1.00 95.94 431 ARG A O 1
ATOM 3210 N N . TYR A 1 432 ? 9.374 -3.035 -10.404 1.00 96.00 432 TYR A N 1
ATOM 3211 C CA . TYR A 1 432 ? 8.249 -2.109 -10.510 1.00 96.00 432 TYR A CA 1
ATOM 3212 C C . TYR A 1 432 ? 7.432 -2.374 -11.780 1.00 96.00 432 TYR A C 1
ATOM 3214 O O . TYR A 1 432 ? 6.237 -2.640 -11.693 1.00 96.00 432 TYR A O 1
ATOM 3222 N N . CYS A 1 433 ? 8.064 -2.397 -12.954 1.00 96.88 433 CYS A N 1
ATOM 3223 C CA . CYS A 1 433 ? 7.379 -2.672 -14.216 1.00 96.88 433 CYS A CA 1
ATOM 3224 C C . CYS A 1 433 ? 6.707 -4.058 -14.225 1.00 96.88 433 CYS A C 1
ATOM 3226 O O . CYS A 1 433 ? 5.552 -4.177 -14.639 1.00 96.88 433 CYS A O 1
ATOM 3228 N N . GLN A 1 434 ? 7.368 -5.091 -13.693 1.00 95.06 434 GLN A N 1
ATOM 3229 C CA . GLN A 1 434 ? 6.780 -6.429 -13.553 1.00 95.06 434 GLN A CA 1
ATOM 3230 C C . GLN A 1 434 ? 5.529 -6.428 -12.667 1.00 95.06 434 GLN A C 1
ATOM 3232 O O . GLN A 1 434 ? 4.537 -7.064 -13.023 1.00 95.06 434 GLN A O 1
ATOM 3237 N N . SER A 1 435 ? 5.529 -5.667 -11.567 1.00 93.69 435 SER A N 1
ATOM 3238 C CA . SER A 1 435 ? 4.344 -5.513 -10.707 1.00 93.69 435 SER A CA 1
ATOM 3239 C C . SER A 1 435 ? 3.160 -4.837 -11.416 1.00 93.69 435 SER A C 1
ATOM 3241 O O . SER A 1 435 ? 2.021 -5.020 -11.000 1.00 93.69 435 SER A O 1
ATOM 3243 N N . GLN A 1 436 ? 3.409 -4.104 -12.509 1.00 94.75 436 GLN A N 1
ATOM 3244 C CA . GLN A 1 436 ? 2.378 -3.510 -13.370 1.00 94.75 436 GLN A CA 1
ATOM 3245 C C . GLN A 1 436 ? 1.997 -4.406 -14.566 1.00 94.75 436 GLN A C 1
ATOM 3247 O O . GLN A 1 436 ? 1.244 -3.972 -15.433 1.00 94.75 436 GLN A O 1
ATOM 3252 N N . GLY A 1 437 ? 2.513 -5.639 -14.650 1.00 94.88 437 GLY A N 1
ATOM 3253 C CA . GLY A 1 437 ? 2.244 -6.580 -15.748 1.00 94.88 437 GLY A CA 1
ATOM 3254 C C . GLY A 1 437 ? 3.214 -6.494 -16.935 1.00 94.88 437 GLY A C 1
ATOM 3255 O O . GLY A 1 437 ? 3.074 -7.241 -17.904 1.00 94.88 437 GLY A O 1
ATOM 3256 N N . TYR A 1 438 ? 4.246 -5.647 -16.867 1.00 96.69 438 TYR A N 1
ATOM 3257 C CA . TYR A 1 438 ? 5.306 -5.578 -17.879 1.00 96.69 438 TYR A CA 1
ATOM 3258 C C . TYR A 1 438 ? 6.406 -6.594 -17.563 1.00 96.69 438 TYR A C 1
ATOM 3260 O O . TYR A 1 438 ? 7.448 -6.272 -16.992 1.00 96.69 438 TYR A O 1
ATOM 3268 N N . GLY A 1 439 ? 6.143 -7.859 -17.901 1.00 95.06 439 GLY A N 1
ATOM 3269 C CA . GLY A 1 439 ? 6.976 -9.000 -17.502 1.00 95.06 439 GLY A CA 1
ATOM 3270 C C . GLY A 1 439 ? 8.447 -8.950 -17.944 1.00 95.06 439 GLY A C 1
ATOM 3271 O O . GLY A 1 439 ? 9.291 -9.565 -17.295 1.00 95.06 439 GLY A O 1
ATOM 3272 N N . ALA A 1 440 ? 8.783 -8.204 -19.002 1.00 96.25 440 ALA A N 1
ATOM 3273 C CA . ALA A 1 440 ? 10.169 -8.034 -19.448 1.00 96.25 440 ALA A CA 1
ATOM 3274 C C . ALA A 1 440 ? 10.916 -6.902 -18.711 1.00 96.25 440 ALA A C 1
ATOM 3276 O O . ALA A 1 440 ? 12.102 -6.676 -18.954 1.00 96.25 440 ALA A O 1
ATOM 3277 N N . GLY A 1 441 ? 10.254 -6.232 -17.762 1.00 96.12 441 GLY A N 1
ATOM 3278 C CA . GLY A 1 441 ? 10.820 -5.167 -16.943 1.00 96.12 441 GLY A CA 1
ATOM 3279 C C . GLY A 1 441 ? 10.710 -3.799 -17.614 1.00 96.12 441 GLY A C 1
ATOM 3280 O O . GLY A 1 441 ? 9.783 -3.523 -18.377 1.00 96.12 441 GLY A O 1
ATOM 3281 N N . GLY A 1 442 ? 11.655 -2.914 -17.310 1.00 95.69 442 GLY A N 1
ATOM 3282 C CA . GLY A 1 442 ? 11.667 -1.556 -17.843 1.00 95.69 442 GLY A CA 1
ATOM 3283 C C . GLY A 1 442 ? 12.978 -0.840 -17.594 1.00 95.69 442 GLY A C 1
ATOM 3284 O O . GLY A 1 442 ? 13.885 -1.409 -17.016 1.00 95.69 442 GLY A O 1
ATOM 3285 N N . VAL A 1 443 ? 13.097 0.406 -18.018 1.00 95.50 443 VAL A N 1
ATOM 3286 C CA . VAL A 1 443 ? 14.315 1.204 -17.860 1.00 95.50 443 VAL A CA 1
ATOM 3287 C C . VAL A 1 443 ? 13.955 2.579 -17.323 1.00 95.50 443 VAL A C 1
ATOM 3289 O O . VAL A 1 443 ? 12.933 3.151 -17.700 1.00 95.50 443 VAL A O 1
ATOM 3292 N N . MET A 1 444 ? 14.772 3.118 -16.417 1.00 95.75 444 MET A N 1
ATOM 3293 C CA . MET A 1 444 ? 14.641 4.523 -16.040 1.00 95.75 444 MET A CA 1
ATOM 3294 C C . MET A 1 444 ? 15.049 5.363 -17.245 1.00 95.75 444 MET A C 1
ATOM 3296 O O . MET A 1 444 ? 16.077 5.095 -17.866 1.00 95.75 444 MET A O 1
ATOM 3300 N N . VAL A 1 445 ? 14.271 6.376 -17.594 1.00 95.31 445 VAL A N 1
ATOM 3301 C CA . VAL A 1 445 ? 14.508 7.209 -18.782 1.00 95.31 445 VAL A CA 1
ATOM 3302 C C . VAL A 1 445 ? 14.688 8.673 -18.423 1.00 95.31 445 VAL A C 1
ATOM 3304 O O . VAL A 1 445 ? 15.505 9.336 -19.045 1.00 95.31 445 VAL A O 1
ATOM 3307 N N . GLU A 1 446 ? 14.054 9.126 -17.345 1.00 94.00 446 GLU A N 1
ATOM 3308 C CA . GLU A 1 446 ? 14.201 10.475 -16.803 1.00 94.00 446 GLU A CA 1
ATOM 3309 C C . GLU A 1 446 ? 14.136 10.451 -15.275 1.00 94.00 446 GLU A C 1
ATOM 3311 O O . GLU A 1 446 ? 13.619 9.508 -14.676 1.00 94.00 446 GLU A O 1
ATOM 3316 N N . ASN A 1 447 ? 14.626 11.508 -14.633 1.00 92.75 447 ASN A N 1
ATOM 3317 C CA . ASN A 1 447 ? 14.433 11.729 -13.206 1.00 92.75 447 ASN A CA 1
ATOM 3318 C C . ASN A 1 447 ? 14.490 13.228 -12.875 1.00 92.75 447 ASN A C 1
ATOM 3320 O O . ASN A 1 447 ? 15.285 13.969 -13.455 1.00 92.75 447 ASN A O 1
ATOM 3324 N N . ALA A 1 448 ? 13.662 13.668 -11.928 1.00 90.94 448 ALA A N 1
ATOM 3325 C CA . ALA A 1 448 ? 13.630 15.038 -11.422 1.00 90.94 448 ALA A CA 1
ATOM 3326 C C . ALA A 1 448 ? 13.121 15.048 -9.973 1.00 90.94 448 ALA A C 1
ATOM 3328 O O . ALA A 1 448 ? 11.963 14.730 -9.706 1.00 90.94 448 ALA A O 1
ATOM 3329 N N . GLY A 1 449 ? 13.981 15.407 -9.016 1.00 89.19 449 GLY A N 1
ATOM 3330 C CA . GLY A 1 449 ? 13.638 15.282 -7.595 1.00 89.19 449 GLY A CA 1
ATOM 3331 C C . GLY A 1 449 ? 13.287 13.833 -7.230 1.00 89.19 449 GLY A C 1
ATOM 3332 O O . GLY A 1 449 ? 13.932 12.911 -7.723 1.00 89.19 449 GLY A O 1
ATOM 3333 N N . ASN A 1 450 ? 12.237 13.633 -6.426 1.00 89.44 450 ASN A N 1
ATOM 3334 C CA . ASN A 1 450 ? 11.730 12.304 -6.045 1.00 89.44 450 ASN A CA 1
ATOM 3335 C C . ASN A 1 450 ? 10.958 11.596 -7.181 1.00 89.44 450 ASN A C 1
ATOM 3337 O O . ASN A 1 450 ? 10.382 10.541 -6.956 1.00 89.44 450 ASN A O 1
ATOM 3341 N N . ILE A 1 451 ? 10.904 12.153 -8.394 1.00 92.81 451 ILE A N 1
ATOM 3342 C CA . ILE A 1 451 ? 10.157 11.574 -9.516 1.00 92.81 451 ILE A CA 1
ATOM 3343 C C . ILE A 1 451 ? 11.126 10.867 -10.468 1.00 92.81 451 ILE A C 1
ATOM 3345 O O . ILE A 1 451 ? 12.111 11.456 -10.919 1.00 92.81 451 ILE A O 1
ATOM 3349 N N . ALA A 1 452 ? 10.815 9.619 -10.812 1.00 94.81 452 ALA A N 1
ATOM 3350 C CA . ALA A 1 452 ? 11.474 8.821 -11.837 1.00 94.81 452 ALA A CA 1
ATOM 3351 C C . ALA A 1 452 ? 10.510 8.568 -13.005 1.00 94.81 452 ALA A C 1
ATOM 3353 O O . ALA A 1 452 ? 9.403 8.067 -12.811 1.00 94.81 452 ALA A O 1
ATOM 3354 N N . GLY A 1 453 ? 10.941 8.895 -14.221 1.00 96.25 453 GLY A N 1
ATOM 3355 C CA . GLY A 1 453 ? 10.301 8.461 -15.457 1.00 96.25 453 GLY A CA 1
ATOM 3356 C C . GLY A 1 453 ? 10.820 7.078 -15.840 1.00 96.25 453 GLY A C 1
ATOM 3357 O O . GLY A 1 453 ? 12.033 6.889 -15.973 1.00 96.25 453 GLY A O 1
ATOM 3358 N N . VAL A 1 454 ? 9.926 6.112 -16.025 1.00 96.81 454 VAL A N 1
ATOM 3359 C CA . VAL A 1 454 ? 10.257 4.721 -16.356 1.00 96.81 454 VAL A CA 1
ATOM 3360 C C . VAL A 1 454 ? 9.520 4.282 -17.611 1.00 96.81 454 VAL A C 1
ATOM 3362 O O . VAL A 1 454 ? 8.369 4.648 -17.825 1.00 96.81 454 VAL A O 1
ATOM 3365 N N . ALA A 1 455 ? 10.183 3.491 -18.445 1.00 97.12 455 ALA A N 1
ATOM 3366 C CA . ALA A 1 455 ? 9.578 2.884 -19.619 1.00 97.12 455 ALA A CA 1
ATOM 3367 C C . ALA A 1 455 ? 9.523 1.371 -19.436 1.00 97.12 455 ALA A C 1
ATOM 3369 O O . ALA A 1 455 ? 10.564 0.752 -19.228 1.00 97.12 455 ALA A O 1
ATOM 3370 N N . CYS A 1 456 ? 8.329 0.791 -19.486 1.00 97.62 456 CYS A N 1
ATOM 3371 C CA . CYS A 1 456 ? 8.091 -0.622 -19.208 1.00 97.62 456 CYS A CA 1
ATOM 3372 C C . CYS A 1 456 ? 7.673 -1.370 -20.480 1.00 97.62 456 CYS A C 1
ATOM 3374 O O . CYS A 1 456 ? 7.021 -0.785 -21.345 1.00 97.62 456 CYS A O 1
ATOM 3376 N N . VAL A 1 457 ? 8.018 -2.659 -20.587 1.00 97.50 457 VAL A N 1
ATOM 3377 C CA . VAL A 1 457 ? 7.680 -3.515 -21.741 1.00 97.50 457 VAL A CA 1
ATOM 3378 C C . VAL A 1 457 ? 7.162 -4.900 -21.331 1.00 97.50 457 VAL A C 1
ATOM 3380 O O . VAL A 1 457 ? 7.632 -5.542 -20.391 1.00 97.50 457 VAL A O 1
ATOM 3383 N N . THR A 1 458 ? 6.128 -5.359 -22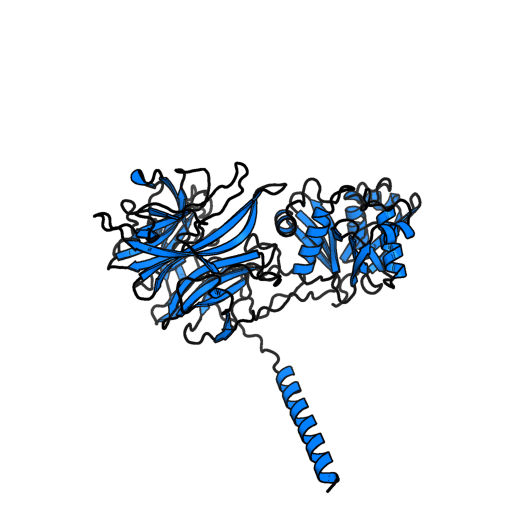.028 1.00 97.19 458 THR A N 1
ATOM 3384 C CA . THR A 1 458 ? 5.420 -6.616 -21.746 1.00 97.19 458 THR A CA 1
ATOM 3385 C C . THR A 1 458 ? 6.167 -7.827 -22.290 1.00 97.19 458 THR A C 1
ATOM 3387 O O . THR A 1 458 ? 6.922 -7.747 -23.263 1.00 97.19 458 THR A O 1
ATOM 3390 N N . SER A 1 459 ? 5.903 -8.992 -21.703 1.00 96.00 459 SER A N 1
ATOM 3391 C CA . SER A 1 459 ? 6.473 -10.261 -22.159 1.00 96.00 459 SER A CA 1
ATOM 3392 C C . SER A 1 459 ? 5.876 -10.785 -23.474 1.00 96.00 459 SER A C 1
ATOM 3394 O O . SER A 1 459 ? 6.395 -11.754 -24.021 1.00 96.00 459 SER A O 1
ATOM 3396 N N . SER A 1 460 ? 4.809 -10.177 -24.013 1.00 95.06 460 SER A N 1
ATOM 3397 C CA . SER A 1 460 ? 4.220 -10.613 -25.289 1.00 95.06 460 SER A CA 1
ATOM 3398 C C . SER A 1 460 ? 5.037 -10.163 -26.506 1.00 95.06 460 SER A C 1
ATOM 3400 O O . SER A 1 460 ? 4.995 -10.815 -27.552 1.00 95.06 460 SER A O 1
ATOM 3402 N N . LYS A 1 461 ? 5.798 -9.064 -26.376 1.00 95.44 461 LYS A N 1
ATOM 3403 C CA . LYS A 1 461 ? 6.638 -8.478 -27.443 1.00 95.44 461 LYS A CA 1
ATOM 3404 C C . LYS A 1 461 ? 8.116 -8.348 -27.082 1.00 95.44 461 LYS A C 1
ATOM 3406 O O . LYS A 1 461 ? 8.917 -7.909 -27.912 1.00 95.44 461 LYS A O 1
ATOM 3411 N N . SER A 1 462 ? 8.488 -8.711 -25.864 1.00 96.25 462 SER A N 1
ATOM 3412 C CA . SER A 1 462 ? 9.865 -8.690 -25.380 1.00 96.25 462 SER A CA 1
ATOM 3413 C C . SER A 1 462 ? 10.084 -9.813 -24.374 1.00 96.25 462 SER A C 1
ATOM 3415 O O . SER A 1 462 ? 9.148 -10.523 -24.011 1.00 96.25 462 SER A O 1
ATOM 3417 N N . SER A 1 463 ? 11.319 -10.047 -23.957 1.00 96.94 463 SER A N 1
ATOM 3418 C CA . SER A 1 463 ? 11.626 -11.103 -22.996 1.00 96.94 463 SER A CA 1
ATOM 3419 C C . SER A 1 463 ? 12.769 -10.704 -22.087 1.00 96.94 463 SER A C 1
ATOM 3421 O O . SER A 1 463 ? 13.744 -10.092 -22.521 1.00 96.94 463 SER A O 1
ATOM 3423 N N . MET A 1 464 ? 12.650 -11.110 -20.825 1.00 96.75 464 MET A N 1
ATOM 3424 C CA . MET A 1 464 ? 13.751 -11.045 -19.881 1.00 96.75 464 MET A CA 1
ATOM 3425 C C . MET A 1 464 ? 14.656 -12.257 -20.097 1.00 96.75 464 MET A C 1
ATOM 3427 O O . MET A 1 464 ? 14.297 -13.378 -19.736 1.00 96.75 464 MET A O 1
ATOM 3431 N N . VAL A 1 465 ? 15.806 -12.044 -20.728 1.00 97.94 465 VAL A N 1
ATOM 3432 C CA . VAL A 1 465 ? 16.740 -13.106 -21.103 1.00 97.94 465 VAL A CA 1
ATOM 3433 C C . VAL A 1 465 ? 17.857 -13.189 -20.059 1.00 97.94 465 VAL A C 1
ATOM 3435 O O . VAL A 1 465 ? 18.645 -12.244 -19.942 1.00 97.94 465 VAL A O 1
ATOM 3438 N N . PRO A 1 466 ? 17.954 -14.289 -19.288 1.00 97.44 466 PRO A N 1
ATOM 3439 C CA . PRO A 1 466 ? 19.097 -14.518 -18.418 1.00 97.44 466 PRO A CA 1
ATOM 3440 C C . PRO A 1 466 ? 20.337 -14.856 -19.255 1.00 97.44 466 PRO A C 1
ATOM 3442 O O . PRO A 1 466 ? 20.272 -15.629 -20.211 1.00 97.44 466 PRO A O 1
ATOM 3445 N N . THR A 1 467 ? 21.481 -14.289 -18.888 1.00 98.00 467 THR A N 1
ATOM 3446 C CA . THR A 1 467 ? 22.783 -14.555 -19.510 1.00 98.00 467 THR A CA 1
ATOM 3447 C C . THR A 1 467 ? 23.908 -14.312 -18.501 1.00 98.00 467 THR A C 1
ATOM 3449 O O . THR A 1 467 ? 23.668 -14.164 -17.299 1.00 98.00 467 THR A O 1
ATOM 3452 N N . THR A 1 468 ? 25.155 -14.295 -18.967 1.00 97.75 468 THR A N 1
ATOM 3453 C CA . THR A 1 468 ? 26.330 -14.078 -18.123 1.00 97.75 468 THR A CA 1
ATOM 3454 C C . THR A 1 468 ? 27.217 -12.968 -18.663 1.00 97.75 468 THR A C 1
ATOM 3456 O O . THR A 1 468 ? 27.249 -12.706 -19.863 1.00 97.75 468 THR A O 1
ATOM 3459 N N . ILE A 1 469 ? 27.989 -12.350 -17.773 1.00 96.94 469 ILE A N 1
ATOM 3460 C CA . ILE A 1 469 ? 28.978 -11.331 -18.139 1.00 96.94 469 ILE A CA 1
ATOM 3461 C C . ILE A 1 469 ? 29.952 -11.849 -19.214 1.00 96.94 469 ILE A C 1
ATOM 3463 O O . ILE A 1 469 ? 30.084 -11.167 -20.226 1.00 96.94 469 ILE A O 1
ATOM 3467 N N . PRO A 1 470 ? 30.555 -13.056 -19.102 1.00 97.88 470 PRO A N 1
ATOM 3468 C CA . PRO A 1 470 ? 31.421 -13.588 -20.159 1.00 97.88 470 PRO A CA 1
ATOM 3469 C C . PRO A 1 470 ? 30.741 -13.729 -21.526 1.00 97.88 470 PRO A C 1
ATOM 3471 O O . PRO A 1 470 ? 31.390 -13.532 -22.552 1.00 97.88 470 PRO A O 1
ATOM 3474 N N . ALA A 1 471 ? 29.441 -14.047 -21.558 1.00 98.12 471 ALA A N 1
ATOM 3475 C CA . ALA A 1 471 ? 28.695 -14.117 -22.813 1.00 98.12 471 ALA A CA 1
ATOM 3476 C C . ALA A 1 471 ? 28.565 -12.737 -23.479 1.00 98.12 471 ALA A C 1
ATOM 3478 O O . ALA A 1 471 ? 28.592 -12.657 -24.703 1.00 98.12 471 ALA A O 1
ATOM 3479 N N . LEU A 1 472 ? 28.478 -11.658 -22.694 1.00 98.00 472 LEU A N 1
ATOM 3480 C CA . LEU A 1 472 ? 28.479 -10.282 -23.204 1.00 98.00 472 LEU A CA 1
ATOM 3481 C C . LEU A 1 472 ? 29.880 -9.820 -23.612 1.00 98.00 472 LEU A C 1
ATOM 3483 O O . LEU A 1 472 ? 30.035 -9.225 -24.676 1.00 98.00 472 LEU A O 1
ATOM 3487 N N . THR A 1 473 ? 30.910 -10.175 -22.838 1.00 97.75 473 THR A N 1
ATOM 3488 C CA . THR A 1 473 ? 32.317 -9.887 -23.168 1.00 97.75 473 THR A CA 1
ATOM 3489 C C . THR A 1 473 ? 32.726 -10.448 -24.538 1.00 97.75 473 THR A C 1
ATOM 3491 O O . THR A 1 473 ? 33.585 -9.880 -25.209 1.00 97.75 473 THR A O 1
ATOM 3494 N N . ALA A 1 474 ? 32.102 -11.542 -24.990 1.00 97.88 474 ALA A N 1
ATOM 3495 C CA . ALA A 1 474 ? 32.352 -12.124 -26.310 1.00 97.88 474 ALA A CA 1
ATOM 3496 C C . ALA A 1 474 ? 31.924 -11.217 -27.485 1.00 97.88 474 ALA A C 1
ATOM 3498 O O . ALA A 1 474 ? 32.464 -11.367 -28.580 1.00 97.88 474 ALA A O 1
ATOM 3499 N N . TYR A 1 475 ? 30.989 -10.283 -27.267 1.00 97.69 475 TYR A N 1
ATOM 3500 C CA . TYR A 1 475 ? 30.579 -9.289 -28.268 1.00 97.69 475 TYR A CA 1
ATOM 3501 C C . TYR A 1 475 ? 31.420 -8.012 -28.185 1.00 97.69 475 TYR A C 1
ATOM 3503 O O . TYR A 1 475 ? 31.740 -7.428 -29.218 1.00 97.69 475 TYR A O 1
ATOM 3511 N N . HIS A 1 476 ? 31.828 -7.606 -26.979 1.00 96.12 476 HIS A N 1
ATOM 3512 C CA . HIS A 1 476 ? 32.767 -6.505 -26.782 1.00 96.12 476 HIS A CA 1
ATOM 3513 C C . HIS A 1 476 ? 33.696 -6.787 -25.597 1.00 96.12 476 HIS A C 1
ATOM 3515 O O . HIS A 1 476 ? 33.256 -6.866 -24.450 1.00 96.12 476 HIS A O 1
ATOM 3521 N N . ALA A 1 477 ? 35.003 -6.889 -25.856 1.00 96.62 477 ALA A N 1
ATOM 3522 C CA . ALA A 1 477 ? 35.985 -7.351 -24.868 1.00 96.62 477 ALA A CA 1
ATOM 3523 C C . ALA A 1 477 ? 36.093 -6.462 -23.615 1.00 96.62 477 ALA A C 1
ATOM 3525 O O . ALA A 1 477 ? 36.521 -6.925 -22.560 1.00 96.62 477 ALA A O 1
ATOM 3526 N N . THR A 1 478 ? 35.709 -5.188 -23.717 1.00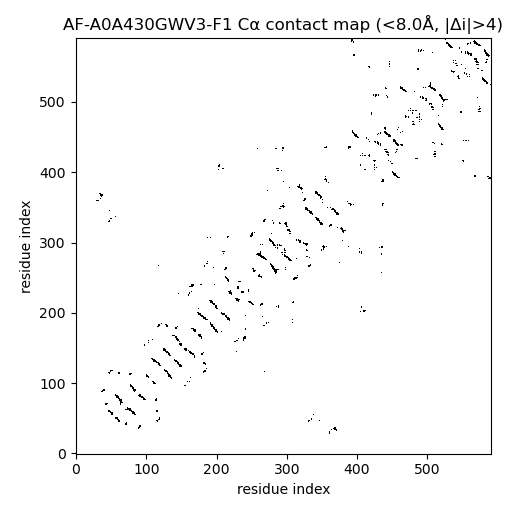 95.25 478 THR A N 1
ATOM 3527 C CA . THR A 1 478 ? 35.688 -4.262 -22.577 1.00 95.25 478 THR A CA 1
ATOM 3528 C C . THR A 1 478 ? 34.406 -4.359 -21.758 1.00 95.25 478 THR A C 1
ATOM 3530 O O . THR A 1 478 ? 34.381 -3.785 -20.677 1.00 95.25 478 THR A O 1
ATOM 3533 N N . CYS A 1 479 ? 33.361 -5.069 -22.203 1.00 95.38 479 CYS A N 1
ATOM 3534 C CA . CYS A 1 479 ? 32.180 -5.278 -21.376 1.00 95.38 479 CYS A CA 1
ATOM 3535 C C . CYS A 1 479 ? 32.476 -6.318 -20.290 1.00 95.38 479 CYS A C 1
ATOM 3537 O O . CYS A 1 479 ? 32.533 -7.520 -20.550 1.00 95.38 479 CYS A O 1
ATOM 3539 N N . THR A 1 480 ? 32.693 -5.848 -19.066 1.00 94.69 480 THR A N 1
ATOM 3540 C CA . THR A 1 480 ? 33.148 -6.641 -17.919 1.00 94.69 480 THR A CA 1
ATOM 3541 C C . THR A 1 480 ? 32.330 -6.309 -16.674 1.00 94.69 480 THR A C 1
ATOM 3543 O O . THR A 1 480 ? 31.579 -5.336 -16.637 1.00 94.69 480 THR A O 1
ATOM 3546 N N . SER A 1 481 ? 32.505 -7.084 -15.601 1.00 91.75 481 SER A N 1
ATOM 3547 C CA . SER A 1 481 ? 31.815 -6.862 -14.323 1.00 91.75 481 SER A CA 1
ATOM 3548 C C . SER A 1 481 ? 32.049 -5.483 -13.710 1.00 91.75 481 SER A C 1
ATOM 3550 O O . SER A 1 481 ? 31.199 -5.019 -12.961 1.00 91.75 481 SER A O 1
ATOM 3552 N N . SER A 1 482 ? 33.170 -4.827 -14.019 1.00 90.56 482 SER A N 1
ATOM 3553 C CA . SER A 1 482 ? 33.510 -3.503 -13.484 1.00 90.56 482 SER A CA 1
ATOM 3554 C C . SER A 1 482 ? 32.918 -2.336 -14.272 1.00 90.56 482 SER A C 1
ATOM 3556 O O . SER A 1 482 ? 33.125 -1.196 -13.880 1.00 90.56 482 SER A O 1
ATOM 3558 N N . ASN A 1 483 ? 32.245 -2.575 -15.402 1.00 90.88 483 ASN A N 1
ATOM 3559 C CA . ASN A 1 483 ? 31.692 -1.508 -16.241 1.00 90.88 483 ASN A CA 1
ATOM 3560 C C . ASN A 1 483 ? 30.395 -1.923 -16.951 1.00 90.88 483 ASN A C 1
ATOM 3562 O O . ASN A 1 483 ? 30.154 -1.533 -18.095 1.00 90.88 483 ASN A O 1
ATOM 3566 N N . MET A 1 484 ? 29.537 -2.675 -16.256 1.00 91.12 484 MET A N 1
ATOM 3567 C CA . MET A 1 484 ? 28.324 -3.279 -16.827 1.00 91.12 484 MET A CA 1
ATOM 3568 C C . MET A 1 484 ? 27.325 -2.276 -17.429 1.00 91.12 484 MET A C 1
ATOM 3570 O O . MET A 1 484 ? 26.484 -2.640 -18.241 1.00 91.12 484 MET A O 1
ATOM 3574 N N . TYR A 1 485 ? 27.432 -1.009 -17.034 1.00 89.44 485 TYR A N 1
ATOM 3575 C CA . TYR A 1 485 ? 26.601 0.103 -17.496 1.00 89.44 485 TYR A CA 1
ATOM 3576 C C . TYR A 1 485 ? 27.405 1.107 -18.335 1.00 89.44 485 TYR A C 1
ATOM 3578 O O . TYR A 1 485 ? 27.180 2.314 -18.290 1.00 89.44 485 TYR A O 1
ATOM 3586 N N . SER A 1 486 ? 28.420 0.624 -19.049 1.00 90.81 486 SER A N 1
ATOM 3587 C CA . SER A 1 486 ? 29.151 1.391 -20.060 1.00 90.81 486 SER A CA 1
ATOM 3588 C C . SER A 1 486 ? 28.440 1.342 -21.415 1.00 90.81 486 SER A C 1
ATOM 3590 O O . SER A 1 486 ? 27.583 0.489 -21.649 1.00 90.81 486 SER A O 1
ATOM 3592 N N . GLY A 1 487 ? 28.823 2.241 -22.327 1.00 90.06 487 GLY A N 1
ATOM 3593 C CA . GLY A 1 487 ? 28.361 2.179 -23.716 1.00 90.06 487 GLY A CA 1
ATOM 3594 C C . GLY A 1 487 ? 28.764 0.868 -24.405 1.00 90.06 487 GLY A C 1
ATOM 3595 O O . GLY A 1 487 ? 27.950 0.267 -25.099 1.00 90.06 487 GLY A O 1
ATOM 3596 N N . ASP A 1 488 ? 29.972 0.373 -24.137 1.00 93.00 488 ASP A N 1
ATOM 3597 C CA . ASP A 1 488 ? 30.476 -0.901 -24.665 1.00 93.00 488 ASP A CA 1
ATOM 3598 C C . ASP A 1 488 ? 29.605 -2.096 -24.240 1.00 93.00 488 ASP A C 1
ATOM 3600 O O . ASP A 1 488 ? 29.305 -2.990 -25.038 1.00 93.00 488 ASP A O 1
ATOM 3604 N N . CYS A 1 489 ? 29.147 -2.106 -22.983 1.00 94.88 489 CYS A N 1
ATOM 3605 C CA . CYS A 1 489 ? 28.188 -3.108 -22.526 1.00 94.88 489 CYS A CA 1
ATOM 3606 C C . CYS A 1 489 ? 26.802 -2.925 -23.140 1.00 94.88 489 CYS A C 1
ATOM 3608 O O . CYS A 1 489 ? 26.172 -3.926 -23.473 1.00 94.88 489 CYS A O 1
ATOM 3610 N N . ALA A 1 490 ? 26.335 -1.692 -23.354 1.00 94.12 490 ALA A N 1
ATOM 3611 C CA . ALA A 1 490 ? 25.079 -1.456 -24.067 1.00 94.12 490 ALA A CA 1
ATOM 3612 C C . ALA A 1 490 ? 25.129 -2.011 -25.506 1.00 94.12 490 ALA A C 1
ATOM 3614 O O . ALA A 1 490 ? 24.208 -2.723 -25.911 1.00 94.12 490 ALA A O 1
ATOM 3615 N N . SER A 1 491 ? 26.237 -1.795 -26.228 1.00 95.75 491 SER A N 1
ATOM 3616 C CA . SER A 1 491 ? 26.472 -2.378 -27.561 1.00 95.75 491 SER A CA 1
ATOM 3617 C C . SER A 1 491 ? 26.552 -3.910 -27.515 1.00 95.75 491 SER A C 1
ATOM 3619 O O . SER A 1 491 ? 25.892 -4.594 -28.301 1.00 95.75 491 SER A O 1
ATOM 3621 N N . SER A 1 492 ? 27.238 -4.474 -26.513 1.00 97.50 492 SER A N 1
ATOM 3622 C CA . SER A 1 492 ? 27.287 -5.932 -26.292 1.00 97.50 492 SER A CA 1
ATOM 3623 C C . SER A 1 492 ? 25.906 -6.543 -26.056 1.00 97.50 492 SER A C 1
ATOM 3625 O O . SER A 1 492 ? 25.585 -7.590 -26.615 1.00 97.50 492 SER A O 1
ATOM 3627 N N . ILE A 1 493 ? 25.080 -5.894 -25.232 1.00 97.69 493 ILE A N 1
ATOM 3628 C CA . ILE A 1 493 ? 23.709 -6.318 -24.923 1.00 97.69 493 ILE A CA 1
ATOM 3629 C C . ILE A 1 493 ? 22.842 -6.261 -26.181 1.00 97.69 493 ILE A C 1
ATOM 3631 O O . ILE A 1 493 ? 22.125 -7.219 -26.476 1.00 97.69 493 ILE A O 1
ATOM 3635 N N . ASN A 1 494 ? 22.942 -5.176 -26.949 1.00 97.50 494 ASN A N 1
ATOM 3636 C CA . ASN A 1 494 ? 22.228 -5.022 -28.209 1.00 97.50 494 ASN A CA 1
ATOM 3637 C C . ASN A 1 494 ? 22.596 -6.128 -29.216 1.00 97.50 494 ASN A C 1
ATOM 3639 O O . ASN A 1 494 ? 21.708 -6.764 -29.797 1.00 97.50 494 ASN A O 1
ATOM 3643 N N . ALA A 1 495 ? 23.892 -6.408 -29.378 1.00 97.62 495 ALA A N 1
ATOM 3644 C CA . ALA A 1 495 ? 24.389 -7.464 -30.254 1.00 97.62 495 ALA A CA 1
ATOM 3645 C C . ALA A 1 495 ? 23.952 -8.862 -29.781 1.00 97.62 495 ALA A C 1
ATOM 3647 O O . ALA A 1 495 ? 23.462 -9.654 -30.588 1.00 97.62 495 ALA A O 1
ATOM 3648 N N . PHE A 1 496 ? 24.041 -9.140 -28.476 1.00 98.44 496 PHE A N 1
ATOM 3649 C CA . PHE A 1 496 ? 23.574 -10.390 -27.873 1.00 98.44 496 PHE A CA 1
ATOM 3650 C C . PHE A 1 496 ? 22.074 -10.622 -28.112 1.00 98.44 496 PHE A C 1
ATOM 3652 O O . PHE A 1 496 ? 21.676 -11.697 -28.568 1.00 98.44 496 PHE A O 1
ATOM 3659 N N . CYS A 1 497 ? 21.230 -9.620 -27.846 1.00 98.31 497 CYS A N 1
ATOM 3660 C CA . CYS A 1 497 ? 19.787 -9.730 -28.066 1.00 98.31 497 CYS A CA 1
ATOM 3661 C C . CYS A 1 497 ? 19.464 -9.937 -29.553 1.00 98.31 497 CYS A C 1
ATOM 3663 O O . CYS A 1 497 ? 18.681 -10.828 -29.891 1.00 98.31 497 CYS A O 1
ATOM 3665 N N . SER A 1 498 ? 20.130 -9.197 -30.443 1.00 97.38 498 SER A N 1
ATOM 3666 C CA . SER A 1 498 ? 19.973 -9.348 -31.895 1.00 97.38 498 SER A CA 1
ATOM 3667 C C . SER A 1 498 ? 20.353 -10.756 -32.367 1.00 97.38 498 SER A C 1
ATOM 3669 O O . SER A 1 498 ? 19.591 -11.390 -33.098 1.00 97.38 498 SER A O 1
ATOM 3671 N N . ALA A 1 499 ? 21.480 -11.294 -31.889 1.00 97.94 499 ALA A N 1
ATOM 3672 C CA . ALA A 1 499 ? 21.930 -12.655 -32.190 1.00 97.94 499 ALA A CA 1
ATOM 3673 C C . ALA A 1 499 ? 20.988 -13.739 -31.633 1.00 97.94 499 ALA A C 1
ATOM 3675 O O . ALA A 1 499 ? 20.908 -14.834 -32.187 1.00 97.94 499 ALA A O 1
ATOM 3676 N N . THR A 1 500 ? 20.235 -13.422 -30.577 1.00 97.44 500 THR A N 1
ATOM 3677 C CA . THR A 1 500 ? 19.213 -14.301 -29.980 1.00 97.44 500 THR A CA 1
ATOM 3678 C C . THR A 1 500 ? 17.842 -14.158 -30.672 1.00 97.44 500 THR A C 1
ATOM 3680 O O . THR A 1 500 ? 16.857 -14.747 -30.236 1.00 97.44 500 THR A O 1
ATOM 3683 N N . GLY A 1 501 ? 17.758 -13.402 -31.773 1.00 96.50 501 GLY A N 1
ATOM 3684 C CA . GLY A 1 501 ? 16.549 -13.264 -32.594 1.00 96.50 501 GLY A CA 1
ATOM 3685 C C . GLY A 1 501 ? 15.655 -12.070 -32.244 1.00 96.50 501 GLY A C 1
ATOM 3686 O O . GLY A 1 501 ? 14.563 -11.945 -32.796 1.00 96.50 501 GLY A O 1
ATOM 3687 N N . TYR A 1 502 ? 16.101 -11.171 -31.365 1.00 97.25 502 TYR A N 1
ATOM 3688 C CA . TYR A 1 502 ? 15.366 -9.961 -30.992 1.00 97.25 502 TYR A CA 1
ATOM 3689 C C . TYR A 1 502 ? 15.822 -8.783 -31.857 1.00 97.25 502 TYR A C 1
ATOM 3691 O O . TYR A 1 502 ? 16.740 -8.049 -31.502 1.00 97.25 502 TYR A O 1
ATOM 3699 N N . GLY A 1 503 ? 15.181 -8.605 -33.018 1.00 93.31 503 GLY A N 1
ATOM 3700 C CA . GLY A 1 503 ? 15.555 -7.580 -34.008 1.00 93.31 503 GLY A CA 1
ATOM 3701 C C . GLY A 1 503 ? 15.430 -6.125 -33.533 1.00 93.31 503 GLY A C 1
ATOM 3702 O O . GLY A 1 503 ? 15.960 -5.225 -34.178 1.00 93.31 503 GLY A O 1
ATOM 3703 N N . GLY A 1 504 ? 14.758 -5.887 -32.404 1.00 92.94 504 GLY A N 1
ATOM 3704 C CA . GLY A 1 504 ? 14.704 -4.593 -31.729 1.00 92.94 504 GLY A CA 1
ATOM 3705 C C . GLY A 1 504 ? 15.850 -4.358 -30.739 1.00 92.94 504 GLY A C 1
ATOM 3706 O O . GLY A 1 504 ? 15.818 -3.369 -30.015 1.00 92.94 504 GLY A O 1
ATOM 3707 N N . GLY A 1 505 ? 16.832 -5.262 -30.660 1.00 95.81 505 GLY A N 1
ATOM 3708 C CA . GLY A 1 505 ? 17.951 -5.148 -29.730 1.00 95.81 505 GLY A CA 1
ATOM 3709 C C . GLY A 1 505 ? 17.551 -5.418 -28.281 1.00 95.81 505 GLY A C 1
ATOM 3710 O O . GLY A 1 505 ? 16.663 -6.226 -27.994 1.00 95.81 505 GLY A O 1
ATOM 3711 N N . GLY A 1 506 ? 18.219 -4.748 -27.343 1.00 95.50 506 GLY A N 1
ATOM 3712 C CA . GLY A 1 506 ? 17.897 -4.857 -25.923 1.00 95.50 506 GLY A CA 1
ATOM 3713 C C . GLY A 1 506 ? 18.602 -3.841 -25.036 1.00 95.50 506 GLY A C 1
ATOM 3714 O O . GLY A 1 506 ? 19.438 -3.065 -25.497 1.00 95.50 506 GLY A O 1
ATOM 3715 N N . TYR A 1 507 ? 18.249 -3.856 -23.753 1.00 95.19 507 TYR A N 1
ATOM 3716 C CA . TYR A 1 507 ? 18.853 -3.028 -22.708 1.00 95.19 507 TYR A CA 1
ATOM 3717 C C . TYR A 1 507 ? 19.061 -3.828 -21.417 1.00 95.19 507 TYR A C 1
ATOM 3719 O O . TYR A 1 507 ? 18.475 -4.895 -21.209 1.00 95.19 507 TYR A O 1
ATOM 3727 N N . GLY A 1 508 ? 19.907 -3.304 -20.532 1.00 92.75 508 GLY A N 1
ATOM 3728 C CA . GLY A 1 508 ? 20.198 -3.904 -19.238 1.00 92.75 508 GLY A CA 1
ATOM 3729 C C . GLY A 1 508 ? 21.606 -3.563 -18.736 1.00 92.75 508 GLY A C 1
ATOM 3730 O O . GLY A 1 508 ? 22.227 -2.633 -19.250 1.00 92.75 508 GLY A O 1
ATOM 3731 N N . PRO A 1 509 ? 22.108 -4.325 -17.751 1.00 94.12 509 PRO A N 1
ATOM 3732 C CA . PRO A 1 509 ? 21.401 -5.399 -17.054 1.00 94.12 509 PRO A CA 1
ATOM 3733 C C . PRO A 1 509 ? 20.285 -4.879 -16.139 1.00 94.12 509 PRO A C 1
ATOM 3735 O O . PRO A 1 509 ? 20.372 -3.801 -15.559 1.00 94.12 509 PRO A O 1
ATOM 3738 N N . MET A 1 510 ? 19.229 -5.675 -16.023 1.00 94.25 510 MET A N 1
ATOM 3739 C CA . MET A 1 510 ? 18.065 -5.419 -15.178 1.00 94.25 510 MET A CA 1
ATOM 3740 C C . MET A 1 510 ? 18.212 -6.025 -13.790 1.00 94.25 510 MET A C 1
ATOM 3742 O O . MET A 1 510 ? 17.759 -5.457 -12.809 1.00 94.25 510 MET A O 1
ATOM 3746 N N . GLU A 1 511 ? 18.871 -7.172 -13.712 1.00 93.38 511 GLU A N 1
ATOM 3747 C CA . GLU A 1 511 ? 19.220 -7.857 -12.474 1.00 93.38 511 GLU A CA 1
ATOM 3748 C C . GLU A 1 511 ? 20.676 -8.299 -12.598 1.00 93.38 511 GLU A C 1
ATOM 3750 O O . GLU A 1 511 ? 21.108 -8.703 -13.683 1.00 93.38 511 GLU A O 1
ATOM 3755 N N . VAL A 1 512 ? 21.435 -8.219 -11.505 1.00 92.12 512 VAL A N 1
ATOM 3756 C CA . VAL A 1 512 ? 22.840 -8.643 -11.450 1.00 92.12 512 VAL A CA 1
ATOM 3757 C C . VAL A 1 512 ? 23.043 -9.483 -10.195 1.00 92.12 512 VAL A C 1
ATOM 3759 O O . VAL A 1 512 ? 22.759 -9.027 -9.089 1.00 92.12 512 VAL A O 1
ATOM 3762 N N . SER A 1 513 ? 23.547 -10.705 -10.361 1.00 92.06 513 SER A N 1
ATOM 3763 C CA . SER A 1 513 ? 23.908 -11.596 -9.255 1.00 92.06 513 SER A CA 1
ATOM 3764 C C . SER A 1 513 ? 25.186 -12.361 -9.592 1.00 92.06 513 SER A C 1
ATOM 3766 O O . SER A 1 513 ? 25.184 -13.323 -10.367 1.00 92.06 513 SER A O 1
ATOM 3768 N N . GLY A 1 514 ? 26.311 -11.898 -9.039 1.00 90.88 514 GLY A N 1
ATOM 3769 C CA . GLY A 1 514 ? 27.635 -12.394 -9.412 1.00 90.88 514 GLY A CA 1
ATOM 3770 C C . GLY A 1 514 ? 27.917 -12.147 -10.896 1.00 90.88 514 GLY A C 1
ATOM 3771 O O . GLY A 1 514 ? 27.887 -11.007 -11.351 1.00 90.88 514 GLY A O 1
ATOM 3772 N N . SER A 1 515 ? 28.180 -13.215 -11.653 1.00 94.44 515 SER A N 1
ATOM 3773 C CA . SER A 1 515 ? 28.370 -13.157 -13.109 1.00 94.44 515 SER A CA 1
ATOM 3774 C C . SER A 1 515 ? 27.082 -13.313 -13.918 1.00 94.44 515 SER A C 1
ATOM 3776 O O . SER A 1 515 ? 27.136 -13.210 -15.144 1.00 94.44 515 SER A O 1
ATOM 3778 N N . ASN A 1 516 ? 25.946 -13.576 -13.269 1.00 96.19 516 ASN A N 1
ATOM 3779 C CA . ASN A 1 516 ? 24.658 -13.709 -13.938 1.00 96.19 516 ASN A CA 1
ATOM 3780 C C . ASN A 1 516 ? 24.000 -12.341 -14.075 1.00 96.19 516 ASN A C 1
ATOM 3782 O O . ASN A 1 516 ? 23.970 -11.556 -13.121 1.00 96.19 516 ASN A O 1
ATOM 3786 N N . VAL A 1 517 ? 23.436 -12.088 -15.250 1.00 96.44 517 VAL A N 1
ATOM 3787 C CA . VAL A 1 517 ? 22.686 -10.869 -15.545 1.00 96.44 517 VAL A CA 1
ATOM 3788 C C . VAL A 1 517 ? 21.384 -11.204 -16.260 1.00 96.44 517 VAL A C 1
ATOM 3790 O O . VAL A 1 517 ? 21.308 -12.183 -16.998 1.00 96.44 517 VAL A O 1
ATOM 3793 N N . ALA A 1 518 ? 20.357 -10.386 -16.055 1.00 97.06 518 ALA A N 1
ATOM 3794 C CA . ALA A 1 518 ? 19.125 -10.440 -16.840 1.00 97.06 518 ALA A CA 1
ATOM 3795 C C . ALA A 1 518 ? 19.046 -9.223 -17.762 1.00 97.06 518 ALA A C 1
ATOM 3797 O O . ALA A 1 518 ? 19.300 -8.103 -17.322 1.00 97.06 518 ALA A O 1
ATOM 3798 N N . LEU A 1 519 ? 18.691 -9.431 -19.027 1.00 97.44 519 LEU A N 1
ATOM 3799 C CA . LEU A 1 519 ? 18.555 -8.383 -20.043 1.00 97.44 519 LEU A CA 1
ATOM 3800 C C . LEU A 1 519 ? 17.110 -8.313 -20.520 1.00 97.44 519 LEU A C 1
ATOM 3802 O O . LEU A 1 519 ? 16.436 -9.338 -20.547 1.00 97.44 519 LEU A O 1
ATOM 3806 N N . SER A 1 520 ? 16.648 -7.145 -20.950 1.00 97.69 520 SER A N 1
ATOM 3807 C CA . SER A 1 520 ? 15.398 -7.043 -21.704 1.00 97.69 520 SER A CA 1
ATOM 3808 C C . SER A 1 520 ? 15.724 -7.033 -23.193 1.00 97.69 520 SER A C 1
ATOM 3810 O O . SER A 1 520 ? 16.313 -6.072 -23.690 1.00 97.69 520 SER A O 1
ATOM 3812 N N . CYS A 1 521 ? 15.377 -8.111 -23.896 1.00 98.31 521 CYS A N 1
ATOM 3813 C CA . CYS A 1 521 ? 15.522 -8.212 -25.345 1.00 98.31 521 CYS A CA 1
ATOM 3814 C C . CYS A 1 521 ? 14.161 -7.988 -26.020 1.00 98.31 521 CYS A C 1
ATOM 3816 O O . CYS A 1 521 ? 13.161 -8.614 -25.656 1.00 98.31 521 CYS A O 1
ATOM 3818 N N . MET A 1 522 ? 14.104 -7.087 -27.000 1.00 97.56 522 MET A N 1
ATOM 3819 C CA . MET A 1 522 ? 12.857 -6.601 -27.599 1.00 97.56 522 MET A CA 1
ATOM 3820 C C . MET A 1 522 ? 12.706 -7.044 -29.050 1.00 97.56 522 MET A C 1
ATOM 3822 O O . MET A 1 522 ? 13.634 -6.952 -29.853 1.00 97.56 522 MET A O 1
ATOM 3826 N N . SER A 1 523 ? 11.506 -7.492 -29.420 1.00 97.19 523 SER A N 1
ATOM 3827 C CA . SER A 1 523 ? 11.200 -7.735 -30.831 1.00 97.19 523 SER A CA 1
ATOM 3828 C C . SER A 1 523 ? 11.147 -6.424 -31.622 1.00 97.19 523 SER A C 1
ATOM 3830 O O . SER A 1 523 ? 10.881 -5.345 -31.083 1.00 97.19 523 SER A O 1
ATOM 3832 N N . ASP A 1 524 ? 11.321 -6.532 -32.934 1.00 96.75 524 ASP A N 1
ATOM 3833 C CA . ASP A 1 524 ? 11.096 -5.439 -33.883 1.00 96.75 524 ASP A CA 1
ATOM 3834 C C . ASP A 1 524 ? 9.631 -4.963 -33.912 1.00 96.75 524 ASP A C 1
ATOM 3836 O O . ASP A 1 524 ? 9.336 -3.889 -34.434 1.00 96.75 524 ASP A O 1
ATOM 3840 N N . GLN A 1 525 ? 8.692 -5.713 -33.325 1.00 97.00 525 GLN A N 1
ATOM 3841 C CA . GLN A 1 525 ? 7.294 -5.302 -33.191 1.00 97.00 525 GLN A CA 1
ATOM 3842 C C . GLN A 1 525 ? 7.111 -4.172 -32.174 1.00 97.00 525 GLN A C 1
ATOM 3844 O O . GLN A 1 525 ? 6.223 -3.343 -32.368 1.00 97.00 525 GLN A O 1
ATOM 3849 N N . ILE A 1 526 ? 7.941 -4.116 -31.124 1.00 97.62 526 ILE A N 1
ATOM 3850 C CA . ILE A 1 526 ? 7.825 -3.131 -30.034 1.00 97.62 526 ILE A CA 1
ATOM 3851 C C . ILE A 1 526 ? 8.971 -2.124 -29.990 1.00 97.62 526 ILE A C 1
ATOM 3853 O O . ILE A 1 526 ? 8.786 -1.030 -29.467 1.00 97.62 526 ILE A O 1
ATOM 3857 N N . ALA A 1 527 ? 10.126 -2.439 -30.571 1.00 97.81 527 ALA A N 1
ATOM 3858 C CA . ALA A 1 527 ? 11.275 -1.544 -30.585 1.00 97.81 527 ALA A CA 1
ATOM 3859 C C . ALA A 1 527 ? 11.678 -1.135 -32.007 1.00 97.81 527 ALA A C 1
ATOM 3861 O O . ALA A 1 527 ? 11.367 -1.808 -32.993 1.00 97.81 527 ALA A O 1
ATOM 3862 N N . ALA A 1 528 ? 12.344 0.011 -32.108 1.00 97.88 528 ALA A N 1
ATOM 3863 C CA . ALA A 1 528 ? 12.975 0.501 -33.323 1.00 97.88 528 ALA A CA 1
ATOM 3864 C C . ALA A 1 528 ? 14.342 1.101 -32.991 1.00 97.88 528 ALA A C 1
ATOM 3866 O O . ALA A 1 528 ? 14.484 1.837 -32.014 1.00 97.88 528 ALA A O 1
ATOM 3867 N N . HIS A 1 529 ? 15.324 0.827 -33.844 1.00 97.50 529 HIS A N 1
ATOM 3868 C CA . HIS A 1 529 ? 16.606 1.514 -33.831 1.00 97.50 529 HIS A CA 1
ATOM 3869 C C . HIS A 1 529 ? 16.539 2.741 -34.733 1.00 97.50 529 HIS A C 1
ATOM 3871 O O . HIS A 1 529 ? 16.166 2.646 -35.903 1.00 97.50 529 HIS A O 1
ATOM 3877 N N . VAL A 1 530 ? 16.902 3.895 -34.183 1.00 98.06 530 VAL A N 1
ATOM 3878 C CA . VAL A 1 530 ? 16.904 5.169 -34.898 1.00 98.06 530 VAL A CA 1
ATOM 3879 C C . VAL A 1 530 ? 18.325 5.713 -34.913 1.00 98.06 530 VAL A C 1
ATOM 3881 O O . VAL A 1 530 ? 18.933 5.916 -33.863 1.00 98.06 530 VAL A O 1
ATOM 3884 N N . ALA A 1 531 ? 18.858 5.943 -36.111 1.00 97.88 531 ALA A N 1
ATOM 3885 C CA . ALA A 1 531 ? 20.147 6.598 -36.275 1.00 97.88 531 ALA A CA 1
ATOM 3886 C C . ALA A 1 531 ? 20.042 8.080 -35.882 1.00 97.88 531 ALA A C 1
ATOM 3888 O O . ALA A 1 531 ? 19.087 8.768 -36.248 1.00 97.88 531 ALA A O 1
ATOM 3889 N N . THR A 1 532 ? 21.027 8.563 -35.136 1.00 98.12 532 THR A N 1
ATOM 3890 C CA . THR A 1 532 ? 21.141 9.945 -34.665 1.00 98.12 532 THR A CA 1
ATOM 3891 C C . THR A 1 532 ? 22.620 10.299 -34.471 1.00 98.12 532 THR A C 1
ATOM 3893 O O . THR A 1 532 ? 23.511 9.527 -34.839 1.00 98.12 532 THR A O 1
ATOM 3896 N N . THR A 1 533 ? 22.898 11.462 -33.890 1.00 97.88 533 THR A N 1
ATOM 3897 C CA . THR A 1 533 ? 24.244 11.848 -33.467 1.00 97.88 533 THR A CA 1
ATOM 3898 C C . THR A 1 533 ? 24.267 12.336 -32.026 1.00 97.88 533 THR A C 1
ATOM 3900 O O . THR A 1 533 ? 23.250 12.809 -31.508 1.00 97.88 533 THR A O 1
ATOM 3903 N N . PHE A 1 534 ? 25.426 12.265 -31.369 1.00 97.25 534 PHE A N 1
ATOM 3904 C CA . PHE A 1 534 ? 25.607 12.905 -30.065 1.00 97.25 534 PHE A CA 1
ATOM 3905 C C . PHE A 1 534 ? 25.452 14.417 -30.170 1.00 97.25 534 PHE A C 1
ATOM 3907 O O . PHE A 1 534 ? 24.828 15.018 -29.302 1.00 97.25 534 PHE A O 1
ATOM 3914 N N . THR A 1 535 ? 25.867 15.022 -31.285 1.00 97.00 535 THR A N 1
ATOM 3915 C CA . THR A 1 535 ? 25.546 16.422 -31.593 1.00 97.00 535 THR A CA 1
ATOM 3916 C C . THR A 1 535 ? 24.038 16.690 -31.507 1.00 97.00 535 THR A C 1
ATOM 3918 O O . THR A 1 535 ? 23.627 17.632 -30.832 1.00 97.00 535 THR A O 1
ATOM 3921 N N . ALA A 1 536 ? 23.189 15.849 -32.106 1.00 97.31 536 ALA A N 1
ATOM 3922 C CA . ALA A 1 536 ? 21.738 16.008 -32.020 1.00 97.31 536 ALA A CA 1
ATOM 3923 C C . ALA A 1 536 ? 21.190 15.737 -30.605 1.00 97.31 536 ALA A C 1
ATOM 3925 O O . ALA A 1 536 ? 20.372 16.514 -30.108 1.00 97.31 536 ALA A O 1
ATOM 3926 N N . LEU A 1 537 ? 21.653 14.682 -29.926 1.00 97.12 537 LEU A N 1
ATOM 3927 C CA . LEU A 1 537 ? 21.223 14.348 -28.560 1.00 97.12 537 LEU A CA 1
ATOM 3928 C C . LEU A 1 537 ? 21.629 15.422 -27.537 1.00 97.12 537 LEU A C 1
ATOM 3930 O O . LEU A 1 537 ? 20.871 15.699 -26.605 1.00 97.12 537 LEU A O 1
ATOM 3934 N N . SER A 1 538 ? 22.771 16.081 -27.747 1.00 95.88 538 SER A N 1
ATOM 3935 C CA . SER A 1 538 ? 23.277 17.165 -26.899 1.00 95.88 538 SER A CA 1
ATOM 3936 C C . SER A 1 538 ? 22.327 18.369 -26.831 1.00 95.88 538 SER A C 1
ATOM 3938 O O . SER A 1 538 ? 22.309 19.109 -25.848 1.00 95.88 538 SER A O 1
ATOM 3940 N N . THR A 1 539 ? 21.469 18.531 -27.848 1.00 94.75 539 THR A N 1
ATOM 3941 C CA . THR A 1 539 ? 20.432 19.576 -27.877 1.00 94.75 539 THR A CA 1
ATOM 3942 C C . THR A 1 539 ? 19.277 19.303 -26.912 1.00 94.75 539 THR A C 1
ATOM 3944 O O . THR A 1 539 ? 18.536 20.223 -26.572 1.00 94.75 539 THR A O 1
ATOM 3947 N N . GLN A 1 540 ? 19.109 18.051 -26.471 1.00 93.31 540 GLN A N 1
ATOM 3948 C CA . GLN A 1 540 ? 18.025 17.628 -25.580 1.00 93.31 540 GLN A CA 1
ATOM 3949 C C . GLN A 1 540 ? 18.458 17.589 -24.109 1.00 93.31 540 GLN A C 1
ATOM 3951 O O . GLN A 1 540 ? 17.663 17.900 -23.220 1.00 93.31 540 GLN A O 1
ATOM 3956 N N . ALA A 1 541 ? 19.704 17.186 -23.850 1.00 89.81 541 ALA A N 1
ATOM 3957 C CA . ALA A 1 541 ? 20.353 17.165 -22.539 1.00 89.81 541 ALA A CA 1
ATOM 3958 C C . ALA A 1 541 ? 21.876 17.047 -22.728 1.00 89.81 541 ALA A C 1
ATOM 3960 O O . ALA A 1 541 ? 22.337 16.864 -23.846 1.00 89.81 541 ALA A O 1
ATOM 3961 N N . ALA A 1 542 ? 22.669 17.097 -21.651 1.00 91.25 542 ALA A N 1
ATOM 3962 C CA . ALA A 1 542 ? 24.132 16.961 -21.703 1.00 91.25 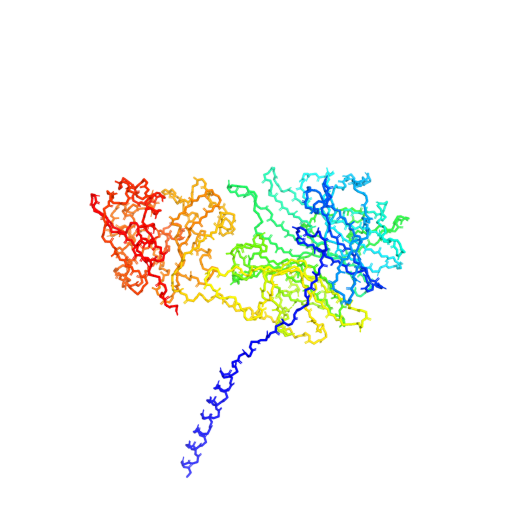542 ALA A CA 1
ATOM 3963 C C . ALA A 1 542 ? 24.599 15.541 -22.116 1.00 91.25 542 ALA A C 1
ATOM 3965 O O . ALA A 1 542 ? 25.081 14.771 -21.286 1.00 91.25 542 ALA A O 1
ATOM 3966 N N . CYS A 1 543 ? 24.399 15.180 -23.384 1.00 93.88 543 CYS A N 1
ATOM 3967 C CA . CYS A 1 543 ? 24.779 13.909 -23.990 1.00 93.88 543 CYS A CA 1
ATOM 3968 C C . CYS A 1 543 ? 25.759 14.149 -25.140 1.00 93.88 543 CYS A C 1
ATOM 3970 O O . CYS A 1 543 ? 25.347 14.441 -26.258 1.00 93.88 543 CYS A O 1
ATOM 3972 N N . ASP A 1 544 ? 27.053 14.042 -24.852 1.00 90.31 544 ASP A N 1
ATOM 3973 C CA . ASP A 1 544 ? 28.152 14.375 -25.770 1.00 90.31 544 ASP A CA 1
ATOM 3974 C C . ASP A 1 544 ? 28.916 13.143 -26.292 1.00 90.31 544 ASP A C 1
ATOM 3976 O O . ASP A 1 544 ? 29.911 13.278 -26.998 1.00 90.31 544 ASP A O 1
ATOM 3980 N N . GLY A 1 545 ? 28.469 11.938 -25.929 1.00 87.75 545 GLY A N 1
ATOM 3981 C CA . GLY A 1 545 ? 29.096 10.676 -26.324 1.00 87.75 545 GLY A CA 1
ATOM 3982 C C . GLY A 1 545 ? 30.288 10.241 -25.476 1.00 87.75 545 GLY A C 1
ATOM 3983 O O . GLY A 1 545 ? 30.747 9.112 -25.638 1.00 87.75 545 GLY A O 1
ATOM 3984 N N . SER A 1 546 ? 30.749 11.058 -24.521 1.00 87.50 546 SER A N 1
ATOM 3985 C CA . SER A 1 546 ? 31.832 10.669 -23.603 1.00 87.50 546 SER A CA 1
ATOM 3986 C C . SER A 1 546 ? 31.436 9.487 -22.709 1.00 87.50 546 SER A C 1
ATOM 3988 O O . SER A 1 546 ? 32.252 8.609 -22.428 1.00 87.50 546 SER A O 1
ATOM 3990 N N . TRP A 1 547 ? 30.162 9.431 -22.305 1.00 85.12 547 TRP A N 1
ATOM 3991 C CA . TRP A 1 547 ? 29.571 8.290 -21.609 1.00 85.12 547 TRP A CA 1
ATOM 3992 C C . TRP A 1 547 ? 28.089 8.111 -22.013 1.00 85.12 547 TRP A C 1
ATOM 3994 O O . TRP A 1 547 ? 27.191 8.706 -21.407 1.00 85.12 547 TRP A O 1
ATOM 4004 N N . PRO A 1 548 ? 27.802 7.273 -23.035 1.00 87.50 548 PRO A N 1
ATOM 4005 C CA . PRO A 1 548 ? 26.458 7.133 -23.620 1.00 87.50 548 PRO A CA 1
ATOM 4006 C C . PRO A 1 548 ? 25.385 6.548 -22.688 1.00 87.50 548 PRO A C 1
ATOM 4008 O O . PRO A 1 548 ? 24.194 6.674 -22.958 1.00 87.50 548 PRO A O 1
ATOM 4011 N N . ALA A 1 549 ? 25.794 5.932 -21.576 1.00 85.44 549 ALA A N 1
ATOM 4012 C CA . ALA A 1 549 ? 24.905 5.346 -20.570 1.00 85.44 549 ALA A CA 1
ATOM 4013 C C . ALA A 1 549 ? 24.576 6.304 -19.402 1.00 85.44 549 ALA A C 1
ATOM 4015 O O . ALA A 1 549 ? 23.947 5.911 -18.416 1.00 85.44 549 ALA A O 1
ATOM 4016 N N . THR A 1 550 ? 24.993 7.572 -19.490 1.00 87.44 550 THR A N 1
ATOM 4017 C CA . THR A 1 550 ? 24.658 8.601 -18.494 1.00 87.44 550 THR A CA 1
ATOM 4018 C C . THR A 1 550 ? 23.159 8.872 -18.419 1.00 87.44 550 THR A C 1
ATOM 4020 O O . THR A 1 550 ? 22.403 8.677 -19.374 1.00 87.44 550 THR A O 1
ATOM 4023 N N . GLY A 1 551 ? 22.718 9.405 -17.275 1.00 87.25 551 GLY A N 1
ATOM 4024 C CA . GLY A 1 551 ? 21.331 9.838 -17.115 1.00 87.25 551 GLY A CA 1
ATOM 4025 C C . GLY A 1 551 ? 20.910 10.909 -18.108 1.00 87.25 551 GLY A C 1
ATOM 4026 O O . GLY A 1 551 ? 19.815 10.820 -18.655 1.00 87.25 551 GLY A O 1
ATOM 4027 N N . SER A 1 552 ? 21.798 11.852 -18.418 1.00 91.19 552 SER A N 1
ATOM 4028 C CA . SER A 1 552 ? 21.561 12.866 -19.442 1.00 91.19 552 SER A CA 1
ATOM 4029 C C . SER A 1 552 ? 21.377 12.256 -20.831 1.00 91.19 552 SER A C 1
ATOM 4031 O O . SER A 1 552 ? 20.447 12.651 -21.529 1.00 91.19 552 SER A O 1
ATOM 4033 N N . CYS A 1 553 ? 22.184 11.263 -21.222 1.00 93.75 553 CYS A N 1
ATOM 4034 C CA . CYS A 1 553 ? 22.009 10.588 -22.508 1.00 93.75 553 CYS A CA 1
ATOM 4035 C C . CYS A 1 553 ? 20.694 9.824 -22.625 1.00 93.75 553 CYS A C 1
ATOM 4037 O O . CYS A 1 553 ? 20.021 9.929 -23.647 1.00 93.75 553 CYS A O 1
ATOM 4039 N N . HIS A 1 554 ? 20.268 9.111 -21.587 1.00 93.56 554 HIS A N 1
ATOM 4040 C CA . HIS A 1 554 ? 18.961 8.460 -21.634 1.00 93.56 554 HIS A CA 1
ATOM 4041 C C . HIS A 1 554 ? 17.796 9.456 -21.661 1.00 93.56 554 HIS A C 1
ATOM 4043 O O . HIS A 1 554 ? 16.857 9.228 -22.419 1.00 93.56 554 HIS A O 1
ATOM 4049 N N . SER A 1 555 ? 17.863 10.560 -20.907 1.00 95.25 555 SER A N 1
ATOM 4050 C CA . SER A 1 555 ? 16.848 11.620 -20.985 1.00 95.25 555 SER A CA 1
ATOM 4051 C C . SER A 1 555 ? 16.806 12.246 -22.382 1.00 95.25 555 SER A C 1
ATOM 4053 O O . SER A 1 555 ? 15.724 12.479 -22.919 1.00 95.25 555 SER A O 1
ATOM 4055 N N . ALA A 1 556 ? 17.969 12.470 -23.009 1.00 96.94 556 ALA A N 1
ATOM 4056 C CA . ALA A 1 556 ? 18.051 12.950 -24.387 1.00 96.94 556 ALA A CA 1
ATOM 4057 C C . ALA A 1 556 ? 17.397 11.968 -25.366 1.00 96.94 556 ALA A C 1
ATOM 4059 O O . ALA A 1 556 ? 16.529 12.364 -26.139 1.00 96.94 556 ALA A O 1
ATOM 4060 N N . VAL A 1 557 ? 17.753 10.681 -25.285 1.00 97.88 557 VAL A N 1
ATOM 4061 C CA . VAL A 1 557 ? 17.171 9.619 -26.119 1.00 97.88 557 VAL A CA 1
ATOM 4062 C C . VAL A 1 557 ? 15.660 9.514 -25.913 1.00 97.88 557 VAL A C 1
ATOM 4064 O O . VAL A 1 557 ? 14.916 9.436 -26.886 1.00 97.88 557 VAL A O 1
ATOM 4067 N N . HIS A 1 558 ? 15.187 9.563 -24.669 1.00 97.38 558 HIS A N 1
ATOM 4068 C CA . HIS A 1 558 ? 13.763 9.559 -24.349 1.00 97.38 558 HIS A CA 1
ATOM 4069 C C . HIS A 1 558 ? 13.012 10.694 -25.046 1.00 97.38 558 HIS A C 1
ATOM 4071 O O . HIS A 1 558 ? 12.048 10.436 -25.769 1.00 97.38 558 HIS A O 1
ATOM 4077 N N . ARG A 1 559 ? 13.490 11.933 -24.888 1.00 97.75 559 ARG A N 1
ATOM 4078 C CA . ARG A 1 559 ? 12.883 13.125 -25.499 1.00 97.75 559 ARG A CA 1
ATOM 4079 C C . ARG A 1 559 ? 12.937 13.071 -27.0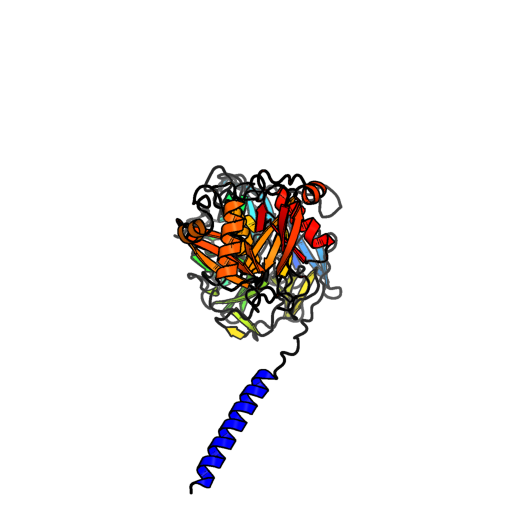20 1.00 97.75 559 ARG A C 1
ATOM 4081 O O . ARG A 1 559 ? 11.937 13.362 -27.671 1.00 97.75 559 ARG A O 1
ATOM 4088 N N . SER A 1 560 ? 14.060 12.631 -27.589 1.00 98.25 560 SER A N 1
ATOM 4089 C CA . SER A 1 560 ? 14.196 12.421 -29.033 1.00 98.25 560 SER A CA 1
ATOM 4090 C C . SER A 1 560 ? 13.211 11.373 -29.557 1.00 98.25 560 SER A C 1
ATOM 4092 O O . SER A 1 560 ? 12.532 11.629 -30.548 1.00 98.25 560 SER A O 1
ATOM 4094 N N . CYS A 1 561 ? 13.061 10.226 -28.890 1.00 98.56 561 CYS A N 1
ATOM 4095 C CA . CYS A 1 561 ? 12.082 9.208 -29.278 1.00 98.56 561 CYS A CA 1
ATOM 4096 C C . CYS A 1 561 ? 10.638 9.731 -29.151 1.00 98.56 561 CYS A C 1
ATOM 4098 O O . CYS A 1 561 ? 9.836 9.530 -30.063 1.00 98.56 561 CYS A O 1
ATOM 4100 N N . GLN A 1 562 ? 10.296 10.451 -28.077 1.00 97.88 562 GLN A N 1
ATOM 4101 C CA . GLN A 1 562 ? 8.965 11.054 -27.933 1.00 97.88 562 GLN A CA 1
ATOM 4102 C C . GLN A 1 562 ? 8.669 12.091 -29.024 1.00 97.88 562 GLN A C 1
ATOM 4104 O O . GLN A 1 562 ? 7.575 12.082 -29.589 1.00 97.88 562 GLN A O 1
ATOM 4109 N N . ALA A 1 563 ? 9.645 12.930 -29.383 1.00 97.69 563 ALA A N 1
ATOM 4110 C CA . ALA A 1 563 ? 9.518 13.891 -30.481 1.00 97.69 563 ALA A CA 1
ATOM 4111 C C . ALA A 1 563 ? 9.271 13.211 -31.842 1.00 97.69 563 ALA A C 1
ATOM 4113 O O . ALA A 1 563 ? 8.648 13.796 -32.725 1.00 97.69 563 ALA A O 1
ATOM 4114 N N . LEU A 1 564 ? 9.713 11.960 -31.994 1.00 97.94 564 LEU A N 1
ATOM 4115 C CA . LEU A 1 564 ? 9.481 11.122 -33.172 1.00 97.94 564 LEU A CA 1
ATOM 4116 C C . LEU A 1 564 ? 8.179 10.293 -33.097 1.00 97.94 564 LEU A C 1
ATOM 4118 O O . LEU A 1 564 ? 7.911 9.503 -34.000 1.00 97.94 564 LEU A O 1
ATOM 4122 N N . GLY A 1 565 ? 7.365 10.453 -32.048 1.00 97.19 565 GLY A N 1
ATOM 4123 C CA . GLY A 1 565 ? 6.072 9.771 -31.893 1.00 97.19 565 GLY A CA 1
ATOM 4124 C C . GLY A 1 565 ? 6.124 8.393 -31.221 1.00 97.19 565 GLY A C 1
ATOM 4125 O O . GLY A 1 565 ? 5.115 7.685 -31.192 1.00 97.19 565 GLY A O 1
ATOM 4126 N N . TYR A 1 566 ? 7.270 8.002 -30.661 1.00 98.06 566 TYR A N 1
ATOM 4127 C CA . TYR A 1 566 ? 7.417 6.784 -29.859 1.00 98.06 566 TYR A CA 1
ATOM 4128 C C . TYR A 1 566 ? 6.909 7.002 -28.420 1.00 98.06 566 TYR A C 1
ATOM 4130 O O . TYR A 1 566 ? 6.719 8.135 -27.979 1.00 98.06 566 TYR A O 1
ATOM 4138 N N . ALA A 1 567 ? 6.672 5.921 -27.669 1.00 96.56 567 ALA A N 1
ATOM 4139 C CA . ALA A 1 567 ? 6.254 6.009 -26.265 1.00 96.56 567 ALA A CA 1
ATOM 4140 C C . ALA A 1 567 ? 7.394 6.521 -25.371 1.00 96.56 567 ALA A C 1
ATOM 4142 O O . ALA A 1 567 ? 7.186 7.351 -24.486 1.00 96.56 567 ALA A O 1
ATOM 4143 N N . SER A 1 568 ? 8.608 6.021 -25.613 1.00 98.12 568 SER A N 1
ATOM 4144 C CA . SER A 1 568 ? 9.822 6.366 -24.873 1.00 98.12 568 SER A CA 1
ATOM 4145 C C . SER A 1 568 ? 11.070 5.908 -25.640 1.00 98.12 568 SER A C 1
ATOM 4147 O O . SER A 1 568 ? 10.956 5.226 -26.660 1.00 98.12 568 SER A O 1
ATOM 4149 N N . GLY A 1 569 ? 12.257 6.247 -25.142 1.00 97.25 569 GLY A N 1
ATOM 4150 C CA . GLY A 1 569 ? 13.536 5.692 -25.581 1.00 97.25 569 GLY A CA 1
ATOM 4151 C C . GLY A 1 569 ? 14.219 4.907 -24.462 1.00 97.25 569 GLY A C 1
ATOM 4152 O O . GLY A 1 569 ? 14.056 5.249 -23.295 1.00 97.25 569 GLY A O 1
ATOM 4153 N N . TYR A 1 570 ? 14.977 3.861 -24.797 1.00 95.81 570 TYR A N 1
ATOM 4154 C CA . TYR A 1 570 ? 15.654 2.992 -23.818 1.00 95.81 570 TYR A CA 1
ATOM 4155 C C . TYR A 1 570 ? 17.178 3.176 -23.751 1.00 95.81 570 TYR A C 1
ATOM 4157 O O . TYR A 1 570 ? 17.846 2.462 -23.006 1.00 95.81 570 TYR A O 1
ATOM 4165 N N . GLY A 1 571 ? 17.716 4.184 -24.442 1.00 95.62 571 GLY A N 1
ATOM 4166 C CA . GLY A 1 571 ? 19.128 4.580 -24.390 1.00 95.62 571 GLY A CA 1
ATOM 4167 C C . GLY A 1 571 ? 19.849 4.446 -25.732 1.00 95.62 571 GLY A C 1
ATOM 4168 O O . GLY A 1 571 ? 19.237 4.134 -26.756 1.00 95.62 571 GLY A O 1
ATOM 4169 N N . VAL A 1 572 ? 21.155 4.716 -25.720 1.00 96.62 572 VAL A N 1
ATOM 4170 C CA . VAL A 1 572 ? 22.044 4.479 -26.866 1.00 96.62 572 VAL A CA 1
ATOM 4171 C C . VAL A 1 572 ? 22.406 2.997 -26.890 1.00 96.62 572 VAL A C 1
ATOM 4173 O O . VAL A 1 572 ? 22.948 2.477 -25.917 1.00 96.62 572 VAL A O 1
ATOM 4176 N N . THR A 1 573 ? 22.080 2.318 -27.985 1.00 95.94 573 THR A N 1
ATOM 4177 C CA . THR A 1 573 ? 22.279 0.871 -28.155 1.00 95.94 573 THR A CA 1
ATOM 4178 C C . THR A 1 573 ? 23.553 0.540 -28.911 1.00 95.94 573 THR A C 1
ATOM 4180 O O . THR A 1 573 ? 24.030 -0.582 -28.811 1.00 95.94 573 THR A O 1
ATOM 4183 N N . ASP A 1 574 ? 24.084 1.485 -29.686 1.00 95.06 574 ASP A N 1
ATOM 4184 C CA . ASP A 1 574 ? 25.359 1.361 -30.389 1.00 95.06 574 ASP A CA 1
ATOM 4185 C C . ASP A 1 574 ? 25.890 2.751 -30.769 1.00 95.06 574 ASP A C 1
ATOM 4187 O O . ASP A 1 574 ? 25.105 3.699 -30.884 1.00 95.06 574 ASP A O 1
ATOM 4191 N N . TYR A 1 575 ? 27.202 2.906 -30.951 1.00 94.94 575 TYR A N 1
ATOM 4192 C CA . TYR A 1 575 ? 27.794 4.196 -31.324 1.00 94.94 575 TYR A CA 1
ATOM 4193 C C . TYR A 1 575 ? 29.193 4.071 -31.933 1.00 94.94 575 TYR A C 1
ATOM 4195 O O . TYR A 1 575 ? 29.943 3.132 -31.680 1.00 94.94 575 TYR A O 1
ATOM 4203 N N . SER A 1 576 ? 29.565 5.080 -32.719 1.00 94.44 576 SER A N 1
ATOM 4204 C CA . SER A 1 576 ? 30.923 5.275 -33.218 1.00 94.44 576 SER A CA 1
ATOM 4205 C C . SER A 1 576 ? 31.173 6.763 -33.448 1.00 94.44 576 SER A C 1
ATOM 4207 O O . SER A 1 576 ? 30.512 7.390 -34.278 1.00 94.44 576 SER A O 1
ATOM 4209 N N . GLN A 1 577 ? 32.140 7.330 -32.721 1.00 92.50 577 GLN A N 1
ATOM 4210 C CA . GLN A 1 577 ? 32.424 8.772 -32.735 1.00 92.50 577 GLN A CA 1
ATOM 4211 C C . GLN A 1 577 ? 31.151 9.585 -32.428 1.00 92.50 577 GLN A C 1
ATOM 4213 O O . GLN A 1 577 ? 30.515 9.335 -31.410 1.00 92.50 577 GLN A O 1
ATOM 4218 N N . ASP A 1 578 ? 30.764 10.529 -33.293 1.00 96.00 578 ASP A N 1
ATOM 4219 C CA . ASP A 1 578 ? 29.532 11.316 -33.148 1.00 96.00 578 ASP A CA 1
ATOM 4220 C C . ASP A 1 578 ? 28.267 10.545 -33.568 1.00 96.00 578 ASP A C 1
ATOM 4222 O O . ASP A 1 578 ? 27.163 10.962 -33.240 1.00 96.00 578 ASP A O 1
ATOM 4226 N N . THR A 1 579 ? 28.385 9.417 -34.278 1.00 97.00 579 THR A N 1
ATOM 4227 C CA . THR A 1 579 ? 27.217 8.635 -34.717 1.00 97.00 579 THR A CA 1
ATOM 4228 C C . THR A 1 579 ? 26.702 7.767 -33.576 1.00 97.00 579 THR A C 1
ATOM 4230 O O . THR A 1 579 ? 27.476 7.050 -32.941 1.00 97.00 579 THR A O 1
ATOM 4233 N N . ALA A 1 580 ? 25.389 7.777 -33.354 1.00 97.25 580 ALA A N 1
ATOM 4234 C CA . ALA A 1 580 ? 24.732 6.961 -32.342 1.00 97.25 580 ALA A CA 1
ATOM 4235 C C . ALA A 1 580 ? 23.491 6.266 -32.916 1.00 97.25 580 ALA A C 1
ATOM 4237 O O . ALA A 1 580 ? 22.788 6.804 -33.774 1.00 97.25 580 ALA A O 1
ATOM 4238 N N . ILE A 1 581 ? 23.195 5.075 -32.408 1.00 97.69 581 ILE A N 1
ATOM 4239 C CA . ILE A 1 581 ? 21.923 4.387 -32.609 1.00 97.69 581 ILE A CA 1
ATOM 4240 C C . ILE A 1 581 ? 21.184 4.436 -31.281 1.00 97.69 581 ILE A C 1
ATOM 4242 O O . ILE A 1 581 ? 21.687 3.964 -30.261 1.00 97.69 581 ILE A O 1
ATOM 4246 N N . MET A 1 582 ? 19.996 5.031 -31.288 1.00 97.56 582 MET A N 1
ATOM 4247 C CA . MET A 1 582 ? 19.123 5.047 -30.124 1.00 97.56 582 MET A CA 1
ATOM 4248 C C . MET A 1 582 ? 18.008 4.021 -30.265 1.00 97.56 582 MET A C 1
ATOM 4250 O O . MET A 1 582 ? 17.460 3.805 -31.349 1.00 97.56 582 MET A O 1
ATOM 4254 N N . GLY A 1 583 ? 17.660 3.416 -29.141 1.00 98.00 583 GLY A N 1
ATOM 4255 C CA . GLY A 1 583 ? 16.527 2.526 -29.026 1.00 98.00 583 GLY A CA 1
ATOM 4256 C C . GLY A 1 583 ? 15.242 3.266 -28.670 1.00 98.00 583 GLY A C 1
ATOM 4257 O O . GLY A 1 583 ? 15.196 3.930 -27.633 1.00 98.00 583 GLY A O 1
ATOM 4258 N N . CYS A 1 584 ? 14.189 3.118 -29.477 1.00 98.56 584 CYS A N 1
ATOM 4259 C CA . CYS A 1 584 ? 12.864 3.692 -29.222 1.00 98.56 584 CYS A CA 1
ATOM 4260 C C . CYS A 1 584 ? 11.781 2.612 -29.052 1.00 98.56 584 CYS A C 1
ATOM 4262 O O . CYS A 1 584 ? 11.725 1.651 -29.818 1.00 98.56 584 CYS A O 1
ATOM 4264 N N . ILE A 1 585 ? 10.883 2.797 -28.078 1.00 98.38 585 ILE A N 1
ATOM 4265 C CA . ILE A 1 585 ? 9.734 1.919 -27.791 1.00 98.38 585 ILE A CA 1
ATOM 4266 C C . ILE A 1 585 ? 8.510 2.438 -28.541 1.00 98.38 585 ILE A C 1
ATOM 4268 O O . ILE A 1 585 ? 8.062 3.564 -28.322 1.00 98.38 585 ILE A O 1
ATOM 4272 N N . LYS A 1 586 ? 7.943 1.623 -29.425 1.00 98.06 586 LYS A N 1
ATOM 4273 C CA . LYS A 1 586 ? 6.762 1.965 -30.223 1.00 98.06 586 LYS A CA 1
ATOM 4274 C C . LYS A 1 586 ? 5.544 2.186 -29.329 1.00 98.06 586 LYS A C 1
ATOM 4276 O O . LYS A 1 586 ? 5.281 1.422 -28.406 1.00 98.06 586 LYS A O 1
ATOM 4281 N N . LYS A 1 587 ? 4.786 3.238 -29.634 1.00 95.06 587 LYS A N 1
ATOM 4282 C CA . LYS A 1 587 ? 3.560 3.606 -28.919 1.00 95.06 587 LYS A CA 1
ATOM 4283 C C . LYS A 1 587 ? 2.365 2.789 -29.415 1.00 95.06 587 LYS A C 1
ATOM 4285 O O . LYS A 1 587 ? 2.301 2.466 -30.599 1.00 95.06 587 LYS A O 1
ATOM 4290 N N . ASN A 1 588 ? 1.402 2.509 -28.534 1.00 94.25 588 ASN A N 1
ATOM 4291 C CA . ASN A 1 588 ? 0.118 1.866 -28.854 1.00 94.25 588 ASN A CA 1
ATOM 4292 C C . ASN A 1 588 ? 0.225 0.480 -29.518 1.00 94.25 588 ASN A C 1
ATOM 4294 O O . ASN A 1 588 ? -0.720 0.042 -30.175 1.00 94.25 588 ASN A O 1
ATOM 4298 N N . VAL A 1 589 ? 1.352 -0.220 -29.374 1.00 96.56 589 VAL A N 1
ATOM 4299 C CA . VAL A 1 589 ? 1.448 -1.619 -29.810 1.00 96.56 589 VAL A CA 1
ATOM 4300 C C . VAL A 1 589 ? 0.547 -2.439 -28.886 1.00 96.56 589 VAL A C 1
ATOM 4302 O O . VAL A 1 589 ? 0.772 -2.397 -27.678 1.00 96.56 589 VAL A O 1
ATOM 4305 N N . PRO A 1 590 ? -0.473 -3.152 -29.391 1.00 94.75 590 PRO A N 1
ATOM 4306 C CA . PRO A 1 590 ? -1.337 -3.964 -28.540 1.00 94.75 590 PRO A CA 1
ATOM 4307 C C . PRO A 1 590 ? -0.536 -5.048 -27.813 1.00 94.75 590 PRO A C 1
ATOM 4309 O O . PRO A 1 590 ? 0.371 -5.642 -28.410 1.00 94.75 590 PRO A O 1
ATOM 4312 N N . ASN A 1 591 ? -0.865 -5.264 -26.536 1.00 87.00 591 ASN A N 1
ATOM 4313 C CA . ASN A 1 591 ? -0.314 -6.361 -25.738 1.00 87.00 591 ASN A CA 1
ATOM 4314 C C . ASN A 1 591 ? -0.802 -7.723 -26.244 1.00 87.00 591 ASN A C 1
ATOM 4316 O O . ASN A 1 591 ? -2.012 -7.836 -26.555 1.00 87.00 591 ASN A O 1
#

Mean predicted aligned error: 6.02 Å

Nearest PDB structures (foldseek):
  2chc-assembly1_C  TM=6.083E-01  e=2.846E-01  Mycobacterium tuberculosis H37Rv
  6p77-assembly2_B  TM=6.419E-01  e=6.897E-01  Catenulispora acidiphila DSM 44928
  2chc-assembly1_A  TM=6.116E-01  e=6.174E-01  Mycobacterium tuberculosis H37Rv
  7pkw-assembly1_A  TM=3.277E-01  e=3.179E-01  Streptococcus thermophilus
  2mzv-assembly1_A  TM=3.134E-01  e=6.897E-01  Sesamum indicum

Sequence (591 aa):
MSNLATLRRAIYFVLASVVLLSMLLRTAAAQTINTTPVNVPNLCNSVSFHQIPGNGNYFIGRRLINTTPDGCSGSNWTLSLFQMDWASHTLNRIRDVISLPVALTDQNANITSAYDPTVISFNGELWMSFECVDTGASMGGVSSCLAPISSTTFDVDASRMTVAVSAIQQTAFNDGYSASVPKVFQFGGAPYLYWSVSHFVQSADGPLLSDTTTRGAMLAQESSGLRRLWVSGSLGARINTLNSQFTTEVFGLTSGQSLLDGTADSFDVKVVSGKILLTTGVGGKGCGTPISPAYGCYRMQIRSSTTPLGNGIFNGSIATSPSLPFNPHEYSKIITDPNGSSFVLGQYLQVQGGGTPAPANTIPNGMSMFPIDLNALQFSATDPTPAPAPAHAGEFFYTAFDTLRQFQTGCKQSSPRPNQNSGECAAAVSRYCQSQGYGAGGVMVENAGNIAGVACVTSSKSSMVPTTIPALTAYHATCTSSNMYSGDCASSINAFCSATGYGGGGYGPMEVSGSNVALSCMSDQIAAHVATTFTALSTQAACDGSWPATGSCHSAVHRSCQALGYASGYGVTDYSQDTAIMGCIKKNVPN

Secondary structure (DSSP, 8-state):
-HHHHHHHHHHHHHHHHHHHHHHHS----------EE-B-TT--S---EEEPTT-TTEEEEEEE--SSTTS---SSEEEEEEEEETTTTEEEEEEES--S-EEEGGGTEEEEEEEEEEEEEETTEEEEEEEEEE-SSSSS-EEEEEEEE-TTT--B-GGG-EEEEE-EE-STTS-EE--EEEEEEEETTEEEEEEEEEEEEEETTEEEEEEEEEEEEEEEE-SSTT--EEETTSTT--EETT-TTT-EEEE---TT-TTSSSEEEEEEEEEETTEEEEEEEEE-TT-SSTTSSSTTTTEEEEEEESSSSSTTTTTT-EEEESPP--SBEEEEEEEE-TTS-EEEEEEE-----TTSPPPTT---SEEEEEE--TTS-EEESS--PPPP--SBSEEEEEEEHHHHHHH-TT-BTTB-S--TT--HHHHHHHHHHHHTT-TT-EEEEEEETTEEEEEEE-TTTEEEEEEEHHHHHTT-TT--TT-TTSHHHHHHHHHHHHHTT-TT-EEEEEEEETTEEEEEEE-TTTEEEEEEEHHHHHTTSS--SSSTTSHHHHHHHHHHHHHTT-SEEEEEEEEETTEEEEEEEPTT-B-